Protein AF-0000000082544654 (afdb_homodimer)

Solvent-accessible surface area (backbone atoms only — not comparable to full-atom values): 40845 Å² total; per-residue (Å²): 136,79,83,76,82,80,82,73,86,71,81,75,81,75,79,82,77,83,73,77,80,83,74,84,73,76,85,69,80,77,68,76,70,69,69,74,78,71,62,74,73,74,81,46,52,63,54,35,36,52,27,33,75,71,66,36,52,69,61,25,49,51,46,38,72,76,64,39,66,73,50,71,67,36,50,53,42,45,42,51,50,35,29,73,53,40,37,50,73,55,59,62,52,52,52,59,57,42,64,71,40,95,55,56,76,36,63,69,59,50,50,43,49,35,50,25,24,37,55,40,64,36,53,72,60,23,49,50,52,61,71,65,46,90,73,77,52,70,66,50,54,44,50,51,26,40,40,25,16,76,66,38,33,6,65,60,18,52,50,49,51,48,52,43,44,73,73,66,50,75,81,49,78,53,45,49,44,31,47,23,42,6,23,24,36,48,38,29,62,67,30,51,51,47,36,52,50,53,58,53,36,32,41,78,72,66,67,38,75,83,47,73,63,50,54,51,32,51,44,44,26,29,28,67,50,68,33,52,70,55,32,53,53,50,59,74,65,45,97,59,81,86,48,52,63,57,26,48,48,50,19,49,36,21,37,59,53,28,35,61,68,56,20,52,52,24,43,52,55,21,26,72,74,36,63,83,69,56,70,87,85,70,73,79,70,50,74,53,64,51,86,65,86,72,87,60,79,58,92,66,94,61,80,72,81,75,73,70,70,74,74,75,67,74,81,76,70,84,67,82,78,74,80,75,82,79,76,80,72,78,82,75,62,88,67,64,82,76,74,83,78,80,74,86,119,139,88,85,87,78,85,75,82,88,79,84,67,88,76,74,83,71,83,75,78,78,82,73,84,73,74,84,66,77,75,68,73,70,68,68,74,78,73,61,74,72,75,82,44,51,65,55,34,36,51,27,32,76,71,66,37,52,68,61,27,50,51,45,37,72,74,63,40,64,73,50,72,69,36,49,52,42,44,41,52,51,35,29,72,54,40,36,52,73,56,58,62,52,52,53,58,58,42,63,72,38,96,55,56,78,36,63,70,59,50,50,41,50,33,50,24,24,39,55,38,66,36,54,70,60,24,48,51,52,61,72,65,45,89,74,76,52,71,66,51,53,45,50,52,26,38,41,25,15,77,65,38,33,6,64,58,18,52,51,48,50,50,52,42,45,74,73,66,49,76,83,47,80,53,44,50,43,31,47,24,43,7,23,26,36,48,37,29,63,66,29,49,52,47,36,51,50,52,56,54,38,31,41,78,72,65,67,39,75,81,47,74,63,47,54,51,31,51,44,45,26,30,31,67,49,67,34,54,70,55,32,53,54,48,60,73,64,45,97,58,82,86,48,52,64,57,25,48,49,50,19,49,36,21,38,57,53,28,37,60,69,56,21,50,52,24,44,52,56,22,26,73,74,37,64,83,69,58,70,88,85,68,72,77,72,49,73,52,62,51,88,63,87,74,86,60,80,60,92,67,95,64,81,72,82,76,73,69,73,74,75,77,66,74,82,78,69,84,66,81,78,77,79,74,82,79,76,80,70,78,81,75,63,86,69,64,76,79,74,80,82,75,73,90,119

Foldseek 3Di:
DDPDDPPDDCPDDPPDPPPPDDPPPDPPDPPVPVPPPPPPPQDELVNLLVCLVVLNLVVSLVSVVVPYQHDPNSLVSSLVSLLVVLDPVSLVRSVVSVCPDPCLQPPVSLLSNLSSCLSNLVLVVSVVSLVPHPDDDPVSLLSNLQSCLSSLNLVVSVVSVVVCVVVPHADDLSSLLSNLSSLLSPLDPVSLVVNVVSVVCCCVPRNHDDDPSSLVSNLSSCLSSPVLVVSVVSQVPDPDDDALVSLVSSLVSCLVQAVPVSNVVSQVVSCVRPVVPDDPDDDDRDHGDDPDDCPQPDDDPDRPPPPPDPDPPDDPPVDDPDPDPDDPPPPPPPPPPDDPDDDPD/DDDDDDDDDDPCPDPPPPPPDPPPPDPPDPPPPVPPPPPPPQDELVNLLVCLVVLNLVVSLVSVVVPYQHDPNSLVSSLVSLLVVLDPVSLVRSVVSVCPDPCLQPPVSLLSNLSSCLSNLVLVVSVVSLVPHPDDDPVSLLSNLQSCLSSLNLVVSVVSVVVCVVVPHADDLSSLLSNLSSLLSPLDPVSLVVNVVSVVCCCVPVNHDDDPSSLVSNLSSCLSSPVLVVSVVSQVVDPDDDALVSLVSSLVSCLVQQVPVSNVVSQVVSCVRPVVPDDPDDDDRDHGDDPDDCPQPDDDPDRPPPPPPPDPPDDPPPPPPPPDPDDPPPPPPPVDPDDPPDDDD

Sequence (690 aa):
MEPTKPRSPNQWYNQNKGYPHPQNVNRGQAVEVQAPVDSPPPPSVNDVLMLCNSGKVKEALELMEKGVKADWNCFYKLLERVKASKSYEDAKKVPDFFLQSTFRGDLSLNHMVIEMYSSCEAMTDARRVFDHMPNRSMDTWLLMLNANADNGLGGDGLQLFEQMRELGLKPTEDTFLAVFSACASVESVDALEEAFLHFESMKSEYGIEPEFKHYMGLLGVLGKCRHLNEAEDFIEKLPFECTVEVWDALRNYARIHGNVDLEDHAEELMVSLDPSKAVADKIPTPPPRKYTAISMLDGKNRISEFRNPTLYKDDEKLKAAGMKEGGYVPDTRYVLHDINQEAKEMEPTKPRSPNQWYNQNKGYPHPQNVNRGQAVEVQAPVDSPPPPSVNDVLMLCNSGKVKEALELMEKGVKADWNCFYKLLERVKASKSYEDAKKVPDFFLQSTFRGDLSLNHMVIEMYSSCEAMTDARRVFDHMPNRSMDTWLLMLNANADNGLGGDGLQLFEQMRELGLKPTEDTFLAVFSACASVESVDALEEAFLHFESMKSEYGIEPEFKHYMGLLGVLGKCRHLNEAEDFIEKLPFECTVEVWDALRNYARIHGNVDLEDHAEELMVSLDPSKAVADKIPTPPPRKYTAISMLDGKNRISEFRNPTLYKDDEKLKAAGMKEGGYVPDTRYVLHDINQEAKE

Nearest PDB structures (foldseek):
  5iww-assembly1_D  TM=6.978E-01  e=1.418E-09  unidentified
  5i9f-assembly1_A  TM=6.710E-01  e=9.206E-07  unidentified
  6een-assembly1_A  TM=6.674E-01  e=3.882E-06  Zea mays
  6een-assembly1_D  TM=6.659E-01  e=6.184E-06  Zea mays
  4m57-assembly1_A  TM=6.722E-01  e=3.362E-05  Zea mays

Radius of gyration: 34.29 Å; Cα contacts (8 Å, |Δi|>4): 728; chains: 2; bounding box: 88×123×128 Å

Organism: Quercus lobata (NCBI:txid97700)

Structure (mmCIF, N/CA/C/O backbone):
data_AF-0000000082544654-model_v1
#
loop_
_entity.id
_entity.type
_entity.pdbx_description
1 polymer 'Pentatricopeptide repeat-containing protein'
#
loop_
_atom_site.group_PDB
_atom_site.id
_atom_site.type_symbol
_atom_site.label_atom_id
_atom_site.label_alt_id
_atom_site.label_comp_id
_atom_site.label_asym_id
_atom_site.label_entity_id
_atom_site.label_seq_id
_atom_site.pdbx_PDB_ins_code
_atom_site.Cartn_x
_atom_site.Cartn_y
_atom_site.Cartn_z
_atom_site.occupancy
_atom_site.B_iso_or_equiv
_atom_site.auth_seq_id
_atom_site.auth_comp_id
_atom_site.auth_asym_id
_atom_site.auth_atom_id
_atom_sit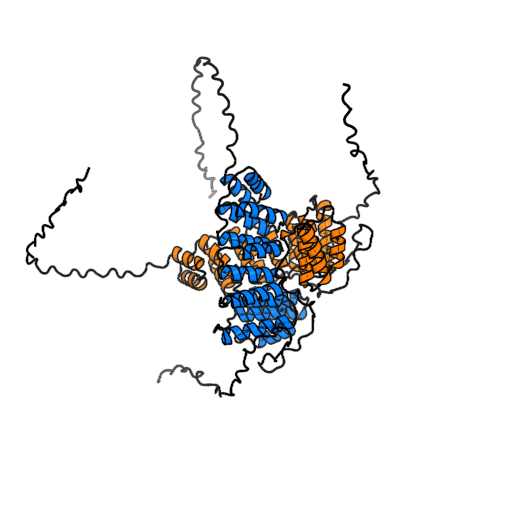e.pdbx_PDB_model_num
ATOM 1 N N . MET A 1 1 ? 58.75 6.832 47.188 1 23.14 1 MET A N 1
ATOM 2 C CA . MET A 1 1 ? 58.281 6.16 46 1 23.14 1 MET A CA 1
ATOM 3 C C . MET A 1 1 ? 57.375 7.082 45.188 1 23.14 1 MET A C 1
ATOM 5 O O . MET A 1 1 ? 56.656 6.633 44.281 1 23.14 1 MET A O 1
ATOM 9 N N . GLU A 1 2 ? 57.312 8.281 45.531 1 24.39 2 GLU A N 1
ATOM 10 C CA . GLU A 1 2 ? 56.344 9.359 45.281 1 24.39 2 GLU A CA 1
ATOM 11 C C . GLU A 1 2 ? 56.344 9.781 43.812 1 24.39 2 GLU A C 1
ATOM 13 O O . GLU A 1 2 ? 57.406 10.047 43.25 1 24.39 2 GLU A O 1
ATOM 18 N N . PRO A 1 3 ? 55.25 9.453 42.969 1 25.88 3 PRO A N 1
ATOM 19 C CA . PRO A 1 3 ? 54.969 9.234 41.562 1 25.88 3 PRO A CA 1
ATOM 20 C C . PRO A 1 3 ? 55 10.531 40.75 1 25.88 3 PRO A C 1
ATOM 22 O O . PRO A 1 3 ? 54.125 11.383 40.906 1 25.88 3 PRO A O 1
ATOM 25 N N . THR A 1 4 ? 56.125 11.203 40.719 1 24.45 4 THR A N 1
ATOM 26 C CA . THR A 1 4 ? 56.25 12.57 40.25 1 24.45 4 THR A CA 1
ATOM 27 C C . THR A 1 4 ? 55.812 12.688 38.781 1 24.45 4 THR A C 1
ATOM 29 O O . THR A 1 4 ? 55.906 11.719 38.031 1 24.45 4 THR A O 1
ATOM 32 N N . LYS A 1 5 ? 55.188 13.844 38.406 1 25.95 5 LYS A N 1
ATOM 33 C CA . LYS A 1 5 ? 54.219 14.492 37.5 1 25.95 5 LYS A CA 1
ATOM 34 C C . LYS A 1 5 ? 54.844 14.734 36.125 1 25.95 5 LYS A C 1
ATOM 36 O O . LYS A 1 5 ? 55.844 15.453 36.031 1 25.95 5 LYS A O 1
ATOM 41 N N . PRO A 1 6 ? 54.812 13.766 35.188 1 21.66 6 PRO A N 1
ATOM 42 C CA . PRO A 1 6 ? 55.594 13.75 33.969 1 21.66 6 PRO A CA 1
ATOM 43 C C . PRO A 1 6 ? 55.188 14.875 33 1 21.66 6 PRO A C 1
ATOM 45 O O . PRO A 1 6 ? 54 15.062 32.719 1 21.66 6 PRO A O 1
ATOM 48 N N . ARG A 1 7 ? 55.875 15.969 32.906 1 22.09 7 ARG A N 1
ATOM 49 C CA . ARG A 1 7 ? 55.719 17.312 32.344 1 22.09 7 ARG A CA 1
ATOM 50 C C . ARG A 1 7 ? 55.719 17.25 30.828 1 22.09 7 ARG A C 1
ATOM 52 O O . ARG A 1 7 ? 56.719 16.906 30.188 1 22.09 7 ARG A O 1
ATOM 59 N N . SER A 1 8 ? 54.562 16.781 30.297 1 18.83 8 SER A N 1
ATOM 60 C CA . SER A 1 8 ? 54.5 16.469 28.859 1 18.83 8 SER A CA 1
ATOM 61 C C . SER A 1 8 ? 54.844 17.688 28.016 1 18.83 8 SER A C 1
ATOM 63 O O . SER A 1 8 ? 54.906 18.812 28.531 1 18.83 8 SER A O 1
ATOM 65 N N . PRO A 1 9 ? 54.344 17.703 26.594 1 19.66 9 PRO A N 1
ATOM 66 C CA . PRO A 1 9 ? 54.844 17.984 25.25 1 19.66 9 PRO A CA 1
ATOM 67 C C . PRO A 1 9 ? 54.562 19.422 24.812 1 19.66 9 PRO A C 1
ATOM 69 O O . PRO A 1 9 ? 53.406 19.797 24.594 1 19.66 9 PRO A O 1
ATOM 72 N N . ASN A 1 10 ? 54.969 20.469 25.453 1 17.48 10 ASN A N 1
ATOM 73 C CA . ASN A 1 10 ? 54.531 21.859 25.344 1 17.48 10 ASN A CA 1
ATOM 74 C C . ASN A 1 10 ? 54.938 22.453 23.984 1 17.48 10 ASN A C 1
ATOM 76 O O . ASN A 1 10 ? 55.875 23.203 23.891 1 17.48 10 ASN A O 1
ATOM 80 N N . GLN A 1 11 ? 55.094 21.703 22.906 1 19.53 11 GLN A N 1
ATOM 81 C CA . GLN A 1 11 ? 55.906 22.359 21.891 1 19.53 11 GLN A CA 1
ATOM 82 C C . GLN A 1 11 ? 55.156 23.547 21.281 1 19.53 11 GLN A C 1
ATOM 84 O O . GLN A 1 11 ? 54.188 23.375 20.547 1 19.53 11 GLN A O 1
ATOM 89 N N . TRP A 1 12 ? 54.906 24.625 22.047 1 17.56 12 TRP A N 1
ATOM 90 C CA . TRP A 1 12 ? 54.125 25.797 21.656 1 17.56 12 TRP A CA 1
ATOM 91 C C . TRP A 1 12 ? 54.656 26.422 20.391 1 17.56 12 TRP A C 1
ATOM 93 O O . TRP A 1 12 ? 55.844 26.25 20.062 1 17.56 12 TRP A O 1
ATOM 103 N N . TYR A 1 13 ? 53.812 27.141 19.609 1 18.53 13 TYR A N 1
ATOM 104 C CA . TYR A 1 13 ? 53.469 27.688 18.297 1 18.53 13 TYR A CA 1
ATOM 105 C C . TYR A 1 13 ? 54.25 28.969 18.016 1 18.53 13 TYR A C 1
ATOM 107 O O . TYR A 1 13 ? 53.906 30.047 18.531 1 18.53 13 TYR A O 1
ATOM 115 N N . ASN A 1 14 ? 55.438 29.016 18.172 1 17.31 14 ASN A N 1
ATOM 116 C CA . ASN A 1 14 ? 56.031 30.359 18.188 1 17.31 14 ASN A CA 1
ATOM 117 C C . ASN A 1 14 ? 56 31 16.797 1 17.31 14 ASN A C 1
ATOM 119 O O . ASN A 1 14 ? 56.969 30.828 16.016 1 17.31 14 ASN A O 1
ATOM 123 N N . GLN A 1 15 ? 55 30.781 15.961 1 18.33 15 GLN A N 1
ATOM 124 C CA . GLN A 1 15 ? 55.281 31.266 14.617 1 18.33 15 GLN A CA 1
ATOM 125 C C . GLN A 1 15 ? 55.5 32.781 14.609 1 18.33 15 GLN A C 1
ATOM 127 O O . GLN A 1 15 ? 54.812 33.5 15.305 1 18.33 15 GLN A O 1
ATOM 132 N N . ASN A 1 16 ? 56.656 33.25 14.078 1 17.08 16 ASN A N 1
ATOM 133 C CA . ASN A 1 16 ? 57.375 34.531 13.961 1 17.08 16 ASN A CA 1
ATOM 134 C C . ASN A 1 16 ? 56.594 35.531 13.125 1 17.08 16 ASN A C 1
ATOM 136 O O . ASN A 1 16 ? 56.125 35.219 12.031 1 17.08 16 ASN A O 1
ATOM 140 N N . LYS A 1 17 ? 56.031 36.656 13.648 1 19.52 17 LYS A N 1
ATOM 141 C CA . LYS A 1 17 ? 55.281 37.875 13.297 1 19.52 17 LYS A CA 1
ATOM 142 C C . LYS A 1 17 ? 56.062 38.75 12.344 1 19.52 17 LYS A C 1
ATOM 144 O O . LYS A 1 17 ? 56.156 39.969 12.57 1 19.52 17 LYS A O 1
ATOM 149 N N . GLY A 1 18 ? 56.844 38.312 11.336 1 18.84 18 GLY A N 1
ATOM 150 C CA . GLY A 1 18 ? 57.625 39.375 10.734 1 18.84 18 GLY A CA 1
ATOM 151 C C . GLY A 1 18 ? 56.781 40.438 10.086 1 18.84 18 GLY A C 1
ATOM 152 O O . GLY A 1 18 ? 55.875 40.156 9.328 1 18.84 18 GLY A O 1
ATOM 153 N N . TYR A 1 19 ? 56.625 41.625 10.68 1 18.88 19 TYR A N 1
ATOM 154 C CA . TYR A 1 19 ? 55.906 42.875 10.43 1 18.88 19 TYR A CA 1
ATOM 155 C C . TYR A 1 19 ? 56.375 43.531 9.148 1 18.88 19 TYR A C 1
ATOM 157 O O . TYR A 1 19 ? 57.5 44.094 9.109 1 18.88 19 TYR A O 1
ATOM 165 N N . PRO A 1 20 ? 56.438 42.906 7.988 1 21.77 20 PRO A N 1
ATOM 166 C CA . PRO A 1 20 ? 57.062 43.75 6.977 1 21.77 20 PRO A CA 1
ATOM 167 C C . PRO A 1 20 ? 56.406 45.094 6.824 1 21.77 20 PRO A C 1
ATOM 169 O O . PRO A 1 20 ? 55.219 45.25 7.137 1 21.77 20 PRO A O 1
ATOM 172 N N . HIS A 1 21 ? 57.156 46.156 6.723 1 21 21 HIS A N 1
ATOM 173 C CA . HIS A 1 21 ? 56.969 47.594 6.629 1 21 21 HIS A CA 1
ATOM 174 C C . HIS A 1 21 ? 56.125 47.969 5.422 1 21 21 HIS A C 1
ATOM 176 O O . HIS A 1 21 ? 56.156 47.281 4.391 1 21 21 HIS A O 1
ATOM 182 N N . PRO A 1 22 ? 55.125 48.938 5.605 1 22.22 22 PRO A N 1
ATOM 183 C CA . PRO A 1 22 ? 54 49.438 4.848 1 22.22 22 PRO A CA 1
ATOM 184 C C . PRO A 1 22 ? 54.406 50.219 3.592 1 22.22 22 PRO A C 1
ATOM 186 O O . PRO A 1 22 ? 55.031 51.281 3.688 1 22.22 22 PRO A O 1
ATOM 189 N N . GLN A 1 23 ? 55.312 49.719 2.691 1 20.77 23 GLN A N 1
ATOM 190 C CA . GLN A 1 23 ? 55.688 50.656 1.652 1 20.77 23 GLN A CA 1
ATOM 191 C C . GLN A 1 23 ? 54.438 51.312 1.02 1 20.77 23 GLN A C 1
ATOM 193 O O . GLN A 1 23 ? 53.375 50.719 0.983 1 20.77 23 GLN A O 1
ATOM 198 N N . ASN A 1 24 ? 54.531 52.656 0.71 1 22.2 24 ASN A N 1
ATOM 199 C CA . ASN A 1 24 ? 53.656 53.75 0.238 1 22.2 24 ASN A CA 1
ATOM 200 C C . ASN A 1 24 ? 53.031 53.406 -1.108 1 22.2 24 ASN A C 1
ATOM 202 O O . ASN A 1 24 ? 53.656 53.594 -2.156 1 22.2 24 ASN A O 1
ATOM 206 N N . VAL A 1 25 ? 52.719 52.219 -1.414 1 22.92 25 VAL A N 1
ATOM 207 C CA . VAL A 1 25 ? 52.344 52 -2.807 1 22.92 25 VAL A CA 1
ATOM 208 C C . VAL A 1 25 ? 51.219 52.969 -3.17 1 22.92 25 VAL A C 1
ATOM 210 O O . VAL A 1 25 ? 50.312 53.188 -2.363 1 22.92 25 VAL A O 1
ATOM 213 N N . ASN A 1 26 ? 51.406 53.812 -4.199 1 24.53 26 ASN A N 1
ATOM 214 C CA . ASN A 1 26 ? 50.656 54.844 -4.926 1 24.53 26 ASN A CA 1
ATOM 215 C C . ASN A 1 26 ? 49.219 54.406 -5.152 1 24.53 26 ASN A C 1
ATOM 217 O O . ASN A 1 26 ? 48.906 53.219 -5.215 1 24.53 26 ASN A O 1
ATOM 221 N N . ARG A 1 27 ? 48.219 55.312 -4.938 1 24.17 27 ARG A N 1
ATOM 222 C CA . ARG A 1 27 ? 46.781 55.375 -4.973 1 24.17 27 ARG A CA 1
ATOM 223 C C . ARG A 1 27 ? 46.25 54.844 -6.297 1 24.17 27 ARG A C 1
ATOM 225 O O . ARG A 1 27 ? 46.25 55.531 -7.305 1 24.17 27 ARG A O 1
ATOM 232 N N . GLY A 1 28 ? 46.719 53.781 -6.855 1 25 28 GLY A N 1
ATOM 233 C CA . GLY A 1 28 ? 46.156 53.438 -8.156 1 25 28 GLY A CA 1
ATOM 234 C C . GLY A 1 28 ? 44.656 53.625 -8.242 1 25 28 GLY A C 1
ATOM 235 O O . GLY A 1 28 ? 43.969 53.688 -7.219 1 25 28 GLY A O 1
ATOM 236 N N . GLN A 1 29 ? 44.125 54.188 -9.453 1 29.7 29 GLN A N 1
ATOM 237 C CA . GLN A 1 29 ? 42.781 54.469 -9.914 1 29.7 29 GLN A CA 1
ATOM 238 C C . GLN A 1 29 ? 41.844 53.312 -9.547 1 29.7 29 GLN A C 1
ATOM 240 O O . GLN A 1 29 ? 42.188 52.156 -9.641 1 29.7 29 GLN A O 1
ATOM 245 N N . ALA A 1 30 ? 40.938 53.594 -8.633 1 28.02 30 ALA A N 1
ATOM 246 C CA . ALA A 1 30 ? 39.812 52.75 -8.227 1 28.02 30 ALA A CA 1
ATOM 247 C C . ALA A 1 30 ? 39.188 52.062 -9.43 1 28.02 30 ALA A C 1
ATOM 249 O O . ALA A 1 30 ? 38.531 52.719 -10.266 1 28.02 30 ALA A O 1
ATOM 250 N N . VAL A 1 31 ? 39.906 51.312 -10.195 1 31.5 31 VAL A N 1
ATOM 25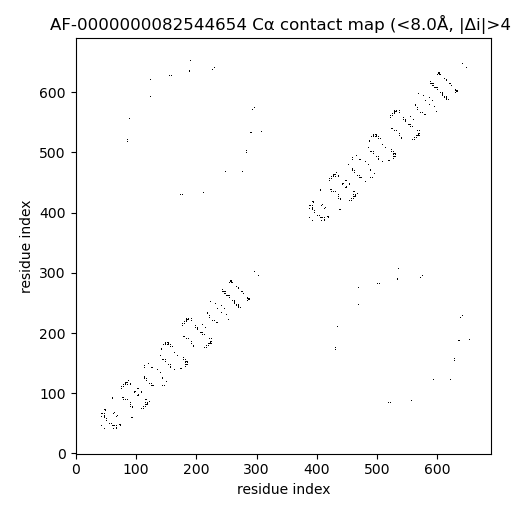1 C CA . VAL A 1 31 ? 39.094 50.625 -11.172 1 31.5 31 VAL A CA 1
ATOM 252 C C . VAL A 1 31 ? 37.812 50.125 -10.5 1 31.5 31 VAL A C 1
ATOM 254 O O . VAL A 1 31 ? 37.844 49.469 -9.461 1 31.5 31 VAL A O 1
ATOM 257 N N . GLU A 1 32 ? 36.75 50.875 -10.578 1 30.72 32 GLU A N 1
ATOM 258 C CA . GLU A 1 32 ? 35.406 50.375 -10.219 1 30.72 32 GLU A CA 1
ATOM 259 C C . GLU A 1 32 ? 35.281 48.875 -10.555 1 30.72 32 GLU A C 1
ATOM 261 O O . GLU A 1 32 ? 35.281 48.5 -11.727 1 30.72 32 GLU A O 1
ATOM 266 N N . VAL A 1 33 ? 35.938 48.062 -9.82 1 33.72 33 VAL A N 1
ATOM 267 C CA . VAL A 1 33 ? 35.562 46.656 -9.945 1 33.72 33 VAL A CA 1
ATOM 268 C C . VAL A 1 33 ? 34.031 46.531 -10.031 1 33.72 33 VAL A C 1
ATOM 270 O O . VAL A 1 33 ? 33.312 46.875 -9.102 1 33.72 33 VAL A O 1
ATOM 273 N N . GLN A 1 34 ? 33.438 46.812 -11.211 1 35.16 34 GLN A N 1
ATOM 274 C CA . GLN A 1 34 ? 32.031 46.438 -11.422 1 35.16 34 GLN A CA 1
ATOM 275 C C . GLN A 1 34 ? 31.688 45.156 -10.664 1 35.16 34 GLN A C 1
ATOM 277 O O . GLN A 1 34 ? 32.406 44.156 -10.773 1 35.16 34 GLN A O 1
ATOM 282 N N . ALA A 1 35 ? 31.219 45.312 -9.539 1 37.88 35 ALA A N 1
ATOM 283 C CA . ALA A 1 35 ? 30.688 44.188 -8.781 1 37.88 35 ALA A CA 1
ATOM 284 C C . ALA A 1 35 ? 30.109 43.125 -9.711 1 37.88 35 ALA A C 1
ATOM 286 O O . ALA A 1 35 ? 29.344 43.438 -10.625 1 37.88 35 ALA A O 1
ATOM 287 N N . PRO A 1 36 ? 30.875 42.062 -10.117 1 40.62 36 PRO A N 1
ATOM 288 C CA . PRO A 1 36 ? 30.188 41.031 -10.898 1 40.62 36 PRO A CA 1
ATOM 289 C C . PRO A 1 36 ? 28.734 40.844 -10.477 1 40.62 36 PRO A C 1
ATOM 291 O O . PRO A 1 36 ? 28.438 40.75 -9.281 1 40.62 36 PRO A O 1
ATOM 294 N N . VAL A 1 37 ? 27.766 41.594 -10.812 1 44.72 37 VAL A N 1
ATOM 295 C CA . VAL A 1 37 ? 26.359 41.25 -10.578 1 44.72 37 VAL A CA 1
ATOM 296 C C . VAL A 1 37 ? 26.172 39.75 -10.578 1 44.72 37 VAL A C 1
ATOM 298 O O . VAL A 1 37 ? 26.234 39.094 -11.625 1 44.72 37 VAL A O 1
ATOM 301 N N . ASP A 1 38 ? 26.828 38.969 -9.797 1 45.41 38 ASP A N 1
ATOM 302 C CA . ASP A 1 38 ? 26.734 37.531 -9.68 1 45.41 38 ASP A CA 1
ATOM 303 C C . ASP A 1 38 ? 25.281 37.062 -9.688 1 45.41 38 ASP A C 1
ATOM 305 O O . ASP A 1 38 ? 24.625 37.062 -8.641 1 45.41 38 ASP A O 1
ATOM 309 N N . SER A 1 39 ? 24.453 37.438 -10.492 1 53.88 39 SER A N 1
ATOM 310 C CA . SER A 1 39 ? 23.125 36.812 -10.57 1 53.88 39 SER A CA 1
ATOM 311 C C . SER A 1 39 ? 23.219 35.281 -10.391 1 53.88 39 SER A C 1
ATOM 313 O O . SER A 1 39 ? 24.141 34.656 -10.922 1 53.88 39 SER A O 1
ATOM 315 N N . PRO A 1 40 ? 22.703 34.906 -9.258 1 65.56 40 PRO A N 1
ATOM 316 C CA . PRO A 1 40 ? 22.75 33.438 -9.117 1 65.56 40 PRO A CA 1
ATOM 317 C C . PRO A 1 40 ? 22.5 32.719 -10.438 1 65.56 40 PRO A C 1
ATOM 319 O O . PRO A 1 40 ? 21.781 33.219 -11.297 1 65.56 40 PRO A O 1
ATOM 322 N N . PRO A 1 41 ? 23.5 31.953 -10.805 1 75.06 41 PRO A N 1
ATOM 323 C CA . PRO A 1 41 ? 23.25 31.172 -12.023 1 75.06 41 PRO A CA 1
ATOM 324 C C . PRO A 1 41 ? 21.812 30.688 -12.133 1 75.06 41 PRO A C 1
ATOM 326 O O . PRO A 1 41 ? 21.141 30.516 -11.109 1 75.06 41 PRO A O 1
ATOM 329 N N . PRO A 1 42 ? 21.328 30.766 -13.352 1 81.44 42 PRO A N 1
ATOM 330 C CA . PRO A 1 42 ? 19.969 30.266 -13.547 1 81.44 42 PRO A CA 1
ATOM 331 C C . PRO A 1 42 ? 19.766 28.875 -12.945 1 81.44 42 PRO A C 1
ATOM 333 O O . PRO A 1 42 ? 20.734 28.094 -12.836 1 81.44 42 PRO A O 1
ATOM 336 N N . PRO A 1 43 ? 18.625 28.641 -12.461 1 83.31 43 PRO A N 1
ATOM 337 C CA . PRO A 1 43 ? 18.328 27.328 -11.883 1 83.31 43 PRO A CA 1
ATOM 338 C C . PRO A 1 43 ? 18.656 26.188 -12.828 1 83.31 43 PRO A C 1
ATOM 340 O O . PRO A 1 43 ? 18.5 26.328 -14.047 1 83.31 43 PRO A O 1
ATOM 343 N N . SER A 1 44 ? 19.312 25.234 -12.32 1 89.25 44 SER A N 1
ATOM 344 C CA . SER A 1 44 ? 19.75 24.062 -13.094 1 89.25 44 SER A CA 1
ATOM 345 C C . SER A 1 44 ? 19.016 22.797 -12.648 1 89.25 44 SER A C 1
ATOM 347 O O . SER A 1 44 ? 18.266 22.828 -11.672 1 89.25 44 SER A O 1
ATOM 349 N N . VAL A 1 45 ? 19.234 21.734 -13.414 1 90.75 45 VAL A N 1
ATOM 350 C CA . VAL A 1 45 ? 18.672 20.422 -13.102 1 90.75 45 VAL A CA 1
ATOM 351 C C . VAL A 1 45 ? 19.188 19.953 -11.742 1 90.75 45 VAL A C 1
ATOM 353 O O . VAL A 1 45 ? 18.453 19.297 -10.992 1 90.75 45 VAL A O 1
ATOM 356 N N . ASN A 1 46 ? 20.328 20.438 -11.445 1 90.5 46 ASN A N 1
ATOM 357 C CA . ASN A 1 46 ? 20.906 20.062 -10.156 1 90.5 46 ASN A CA 1
ATOM 358 C C . ASN A 1 46 ? 20.156 20.703 -9 1 90.5 46 ASN A C 1
ATOM 360 O O . ASN A 1 46 ? 20.031 20.125 -7.922 1 90.5 46 ASN A O 1
ATOM 364 N N . ASP A 1 47 ? 19.703 21.844 -9.242 1 92.25 47 ASP A N 1
ATOM 365 C CA . ASP A 1 47 ? 18.906 22.516 -8.211 1 92.25 47 ASP A CA 1
ATOM 366 C C . ASP A 1 47 ? 17.594 21.781 -7.957 1 92.25 47 ASP A C 1
ATOM 368 O O . ASP A 1 47 ? 17.172 21.625 -6.809 1 92.25 47 ASP A O 1
ATOM 372 N N . VAL A 1 48 ? 17.031 21.25 -9 1 91.56 48 VAL A N 1
ATOM 373 C CA . VAL A 1 48 ? 15.797 20.469 -8.875 1 91.56 48 VAL A CA 1
ATOM 374 C C . VAL A 1 48 ? 16.062 19.203 -8.078 1 91.56 48 VAL A C 1
ATOM 376 O O . VAL A 1 48 ? 15.312 18.875 -7.148 1 91.56 48 VAL A O 1
ATOM 379 N N . LEU A 1 49 ? 17.078 18.609 -8.414 1 90.38 49 LEU A N 1
ATOM 380 C CA . LEU A 1 49 ? 17.422 17.359 -7.738 1 90.38 49 LEU A CA 1
ATOM 381 C C . LEU A 1 49 ? 17.672 17.594 -6.254 1 90.38 49 LEU A C 1
ATOM 383 O O . LEU A 1 49 ? 17.25 16.812 -5.406 1 90.38 49 LEU A O 1
ATOM 387 N N . MET A 1 50 ? 18.344 18.656 -5.953 1 88.88 50 MET A N 1
ATOM 388 C CA . MET A 1 50 ? 18.641 18.984 -4.559 1 88.88 50 MET A CA 1
ATOM 389 C C . MET A 1 50 ? 17.359 19.266 -3.781 1 88.88 50 MET A C 1
ATOM 391 O O . MET A 1 50 ? 17.219 18.828 -2.635 1 88.88 50 MET A O 1
ATOM 395 N N . LEU A 1 51 ? 16.531 19.938 -4.387 1 89.31 51 LEU A N 1
ATOM 396 C CA . LEU A 1 51 ? 15.242 20.234 -3.762 1 89.31 51 LEU A CA 1
ATOM 397 C C . LEU A 1 51 ? 14.445 18.953 -3.523 1 89.31 51 LEU A C 1
ATOM 399 O O . LEU A 1 51 ? 13.867 18.766 -2.451 1 89.31 51 LEU A O 1
ATOM 403 N N . CYS A 1 52 ? 14.453 18.047 -4.449 1 84.88 52 CYS A N 1
ATOM 404 C CA . CYS A 1 52 ? 13.766 16.766 -4.309 1 84.88 52 CYS A CA 1
ATOM 405 C C . CYS A 1 52 ? 14.352 15.953 -3.164 1 84.88 52 CYS A C 1
ATOM 407 O O . CYS A 1 52 ? 13.609 15.398 -2.35 1 84.88 52 CYS A O 1
ATOM 409 N N . ASN A 1 53 ? 15.625 15.992 -3.098 1 80.06 53 ASN A N 1
ATOM 410 C CA . ASN A 1 53 ? 16.312 15.234 -2.062 1 80.06 53 ASN A CA 1
ATOM 411 C C . ASN A 1 53 ? 16.016 15.773 -0.669 1 80.06 53 ASN A C 1
ATOM 413 O O . ASN A 1 53 ? 16 15.023 0.307 1 80.06 53 ASN A O 1
ATOM 417 N N . SER A 1 54 ? 15.727 17.031 -0.64 1 82 54 SER A N 1
ATOM 418 C CA . SER A 1 54 ? 15.43 17.672 0.642 1 82 54 SER A CA 1
ATOM 419 C C . SER A 1 54 ? 13.938 17.609 0.958 1 82 54 SER A C 1
ATOM 421 O O . SER A 1 54 ? 13.492 18.156 1.974 1 82 54 SER A O 1
ATOM 423 N N . GLY A 1 55 ? 13.188 17.047 0.031 1 78.56 55 GLY A N 1
ATOM 424 C CA . GLY A 1 55 ? 11.758 16.906 0.257 1 78.56 55 GLY A CA 1
ATOM 425 C C . GLY A 1 55 ? 10.961 18.141 -0.125 1 78.56 55 GLY A C 1
ATOM 426 O O . GLY A 1 55 ? 9.773 18.234 0.188 1 78.56 55 GLY A O 1
ATOM 427 N N . LYS A 1 56 ? 11.633 19.078 -0.758 1 87.06 56 LYS A N 1
ATOM 428 C CA . LYS A 1 56 ? 10.969 20.328 -1.163 1 87.06 56 LYS A CA 1
ATOM 429 C C . LYS A 1 56 ? 10.375 20.188 -2.562 1 87.06 56 LYS A C 1
ATOM 431 O O . LYS A 1 56 ? 10.812 20.859 -3.496 1 87.06 56 LYS A O 1
ATOM 436 N N . VAL A 1 57 ? 9.328 19.406 -2.639 1 88.19 57 VAL A N 1
ATOM 437 C CA . VAL A 1 57 ? 8.695 19.031 -3.902 1 88.19 57 VAL A CA 1
ATOM 438 C C . VAL A 1 57 ? 8.078 20.266 -4.559 1 88.19 57 VAL A C 1
ATOM 440 O O . VAL A 1 57 ? 8.242 20.484 -5.758 1 88.19 57 VAL A O 1
ATOM 443 N N . LYS A 1 58 ? 7.441 21.109 -3.801 1 86.94 58 LYS A N 1
ATOM 444 C CA . LYS A 1 58 ? 6.77 22.281 -4.352 1 86.94 58 LYS A CA 1
ATOM 445 C C . LYS A 1 58 ? 7.77 23.234 -4.992 1 86.94 58 LYS A C 1
ATOM 447 O O . LYS A 1 58 ? 7.535 23.75 -6.094 1 86.94 58 LYS A O 1
ATOM 452 N N . GLU A 1 59 ? 8.836 23.438 -4.34 1 91.38 59 GLU A N 1
ATOM 453 C CA . GLU A 1 59 ? 9.875 24.312 -4.871 1 91.38 59 GLU A CA 1
ATOM 454 C C . GLU A 1 59 ? 10.5 23.719 -6.137 1 91.38 59 GLU A C 1
ATOM 456 O O . GLU A 1 59 ? 10.812 24.453 -7.078 1 91.38 59 GLU A O 1
ATOM 461 N N . ALA A 1 60 ? 10.656 22.438 -6.047 1 93.5 60 ALA A N 1
ATOM 462 C CA . ALA A 1 60 ? 11.195 21.75 -7.227 1 93.5 60 ALA A CA 1
ATOM 463 C C . ALA A 1 60 ? 10.273 21.938 -8.43 1 93.5 60 ALA A C 1
ATOM 465 O O . ALA A 1 60 ? 10.727 22.25 -9.531 1 93.5 60 ALA A O 1
ATOM 466 N N . LEU A 1 61 ? 9.039 21.812 -8.211 1 90.75 61 LEU A N 1
ATOM 467 C CA . LEU A 1 61 ? 8.055 21.953 -9.281 1 90.75 61 LEU A CA 1
ATOM 468 C C . LEU A 1 61 ? 8.016 23.391 -9.789 1 90.75 61 LEU A C 1
ATOM 470 O O . LEU A 1 61 ? 7.828 23.625 -10.984 1 90.75 61 LEU A O 1
ATOM 474 N N . GLU A 1 62 ? 8.18 24.328 -8.891 1 92.19 62 GLU A N 1
ATOM 475 C CA . GLU A 1 62 ? 8.227 25.719 -9.289 1 92.19 62 GLU A CA 1
ATOM 476 C C . GLU A 1 62 ? 9.398 26 -10.234 1 92.19 62 GLU A C 1
ATOM 478 O O . GLU A 1 62 ? 9.266 26.75 -11.195 1 92.19 62 GLU A O 1
ATOM 483 N N . LEU A 1 63 ? 10.477 25.375 -9.93 1 93.81 63 LEU A N 1
ATOM 484 C CA . LEU A 1 63 ? 11.633 25.531 -10.805 1 93.81 63 LEU A CA 1
ATOM 485 C C . LEU A 1 63 ? 11.359 24.922 -12.18 1 93.81 63 LEU A C 1
ATOM 487 O O . LEU A 1 63 ? 11.773 25.484 -13.203 1 93.81 63 LEU A O 1
ATOM 491 N N . MET A 1 64 ? 10.688 23.875 -12.172 1 92.69 64 MET A N 1
ATOM 492 C CA . MET A 1 64 ? 10.359 23.234 -13.445 1 92.69 64 MET A CA 1
ATOM 493 C C . MET A 1 64 ? 9.367 24.078 -14.242 1 92.69 64 MET A C 1
ATOM 495 O O . MET A 1 64 ? 9.43 24.125 -15.469 1 92.69 64 MET A O 1
ATOM 499 N N . GLU A 1 65 ? 8.5 24.75 -13.586 1 91.12 65 GLU A N 1
ATOM 500 C CA . GLU A 1 65 ? 7.551 25.656 -14.227 1 91.12 65 GLU A CA 1
ATOM 501 C C . GLU A 1 65 ? 8.266 26.844 -14.875 1 91.12 65 GLU A C 1
ATOM 503 O O . GLU A 1 65 ? 7.793 27.375 -15.875 1 91.12 65 GLU A O 1
ATOM 508 N N . LYS A 1 66 ? 9.352 27.172 -14.258 1 91.88 66 LYS A N 1
ATOM 509 C CA . LYS A 1 66 ? 10.156 28.266 -14.797 1 91.88 66 LYS A CA 1
ATOM 510 C C . LYS A 1 66 ? 11 27.812 -15.977 1 91.88 66 LYS A C 1
ATOM 512 O O . LYS A 1 66 ? 11.758 28.594 -16.547 1 91.88 66 LYS A O 1
ATOM 517 N N . GLY A 1 67 ? 10.914 26.5 -16.281 1 89.31 67 GLY A N 1
ATOM 518 C CA . GLY A 1 67 ? 11.516 26.062 -17.531 1 89.31 67 GLY A CA 1
ATOM 519 C C . GLY A 1 67 ? 12.648 25.062 -17.328 1 89.31 67 GLY A C 1
ATOM 520 O O . GLY A 1 67 ? 13.25 24.594 -18.297 1 89.31 67 GLY A O 1
ATOM 521 N N . VAL A 1 68 ? 12.984 24.781 -16.125 1 92.94 68 VAL A N 1
ATOM 522 C CA . VAL A 1 68 ? 14.055 23.828 -15.891 1 92.94 68 VAL A CA 1
ATOM 523 C C . VAL A 1 68 ? 13.586 22.422 -16.281 1 92.94 68 VAL A C 1
ATOM 525 O O . VAL A 1 68 ? 12.531 21.969 -15.828 1 92.94 68 VAL A O 1
ATOM 528 N N . LYS A 1 69 ? 14.391 21.781 -17.062 1 90.94 69 LYS A N 1
ATOM 529 C CA . LYS A 1 69 ? 14.047 20.438 -17.5 1 90.94 69 LYS A CA 1
ATOM 530 C C . LYS A 1 69 ? 14.609 19.391 -16.531 1 90.94 69 LYS A C 1
ATOM 532 O O . LYS A 1 69 ? 15.82 19.328 -16.312 1 90.94 69 LYS A O 1
ATOM 537 N N . ALA A 1 70 ? 13.727 18.578 -16.109 1 92.44 70 ALA A N 1
ATOM 538 C CA . ALA A 1 70 ? 14.117 17.531 -15.156 1 92.44 70 ALA A CA 1
ATOM 539 C C . ALA A 1 70 ? 14.727 16.328 -15.875 1 92.44 70 ALA A C 1
ATOM 541 O O . ALA A 1 70 ? 14.359 16.031 -17.016 1 92.44 70 ALA A O 1
ATOM 542 N N . ASP A 1 71 ? 15.688 15.773 -15.258 1 92 71 ASP A N 1
ATOM 543 C CA . ASP A 1 71 ? 16.234 14.531 -15.789 1 92 71 ASP A CA 1
ATOM 544 C C . ASP A 1 71 ? 15.578 13.32 -15.133 1 92 71 ASP A C 1
ATOM 546 O O . ASP A 1 71 ? 14.609 13.461 -14.383 1 92 71 ASP A O 1
ATOM 550 N N . TRP A 1 72 ? 16.047 12.148 -15.516 1 91.12 72 TRP A N 1
ATOM 551 C CA . TRP A 1 72 ? 15.469 10.898 -15.039 1 91.12 72 TRP A CA 1
ATOM 552 C C . TRP A 1 72 ? 15.508 10.828 -13.516 1 91.12 72 TRP A C 1
ATOM 554 O O . TRP A 1 72 ? 14.508 10.492 -12.883 1 91.12 72 TRP A O 1
ATOM 564 N N . ASN A 1 73 ? 16.625 11.195 -12.969 1 87.44 73 ASN A N 1
ATOM 565 C CA . ASN A 1 73 ? 16.797 11.141 -11.523 1 87.44 73 ASN A CA 1
ATOM 566 C C . ASN A 1 73 ? 15.852 12.102 -10.805 1 87.44 73 ASN A C 1
ATOM 568 O O . ASN A 1 73 ? 15.336 11.781 -9.734 1 87.44 73 ASN A O 1
ATOM 572 N N . CYS A 1 74 ? 15.664 13.211 -11.383 1 91.31 74 CYS A N 1
ATOM 573 C CA . CYS A 1 74 ? 14.742 14.188 -10.82 1 91.31 74 CYS A CA 1
ATOM 574 C C . CYS A 1 74 ? 13.32 13.641 -10.789 1 91.31 74 CYS A C 1
ATOM 576 O O . CYS A 1 74 ? 12.648 13.703 -9.758 1 91.31 74 CYS A O 1
ATOM 578 N N . PHE A 1 75 ? 12.922 13.031 -11.875 1 92.62 75 PHE A N 1
ATOM 579 C CA . PHE A 1 75 ? 11.578 12.477 -11.93 1 92.62 75 PHE A CA 1
ATOM 580 C C . PHE A 1 75 ? 11.414 11.344 -10.922 1 92.62 75 PHE A C 1
ATOM 582 O O . PHE A 1 75 ? 10.406 11.273 -10.219 1 92.62 75 PHE A O 1
ATOM 589 N N . TYR A 1 76 ? 12.406 10.547 -10.883 1 88.88 76 TYR A N 1
ATOM 590 C CA . TYR A 1 76 ? 12.367 9.422 -9.953 1 88.88 76 TYR A CA 1
ATOM 591 C C . TYR A 1 76 ? 12.188 9.906 -8.523 1 88.88 76 TYR A C 1
ATOM 593 O O . TYR A 1 76 ? 11.328 9.414 -7.797 1 88.88 76 TYR A O 1
ATOM 601 N N . LYS A 1 77 ? 12.914 10.891 -8.141 1 87.75 77 LYS A N 1
ATOM 602 C CA . LYS A 1 77 ? 12.859 11.398 -6.773 1 87.75 77 LYS A CA 1
ATOM 603 C C . LYS A 1 77 ? 11.555 12.141 -6.512 1 87.75 77 LYS A C 1
ATOM 605 O O . LYS A 1 77 ? 10.992 12.047 -5.422 1 87.75 77 LYS A O 1
ATOM 610 N N . LEU A 1 78 ? 11.141 12.875 -7.461 1 90.88 78 LEU A N 1
ATOM 611 C CA . LEU A 1 78 ? 9.875 13.594 -7.332 1 90.88 78 LEU A CA 1
ATOM 612 C C . LEU A 1 78 ? 8.719 12.625 -7.121 1 90.88 78 LEU A C 1
ATOM 614 O O . LEU A 1 78 ? 7.906 12.797 -6.207 1 90.88 78 LEU A O 1
ATOM 618 N N . LEU A 1 79 ? 8.711 11.586 -7.926 1 91.56 79 LEU A N 1
ATOM 619 C CA . LEU A 1 79 ? 7.641 10.602 -7.844 1 91.56 79 LEU A CA 1
ATOM 620 C C . LEU A 1 79 ? 7.703 9.836 -6.52 1 91.56 79 LEU A C 1
ATOM 622 O O . LEU A 1 79 ? 6.668 9.578 -5.902 1 91.56 79 LEU A O 1
ATOM 626 N N . GLU A 1 80 ? 8.844 9.562 -6.109 1 87.44 80 GLU A N 1
ATOM 627 C CA . GLU A 1 80 ? 9.047 8.883 -4.836 1 87.44 80 GLU A CA 1
ATOM 628 C C . GLU A 1 80 ? 8.539 9.727 -3.67 1 87.44 80 GLU A C 1
ATOM 630 O O . GLU A 1 80 ? 7.883 9.211 -2.762 1 87.44 80 GLU A O 1
ATOM 635 N N . ARG A 1 81 ? 8.805 10.953 -3.695 1 85.19 81 ARG A N 1
ATOM 636 C CA . ARG A 1 81 ? 8.414 11.844 -2.611 1 85.19 81 ARG A CA 1
ATOM 637 C C . ARG A 1 81 ? 6.898 12.039 -2.584 1 85.19 81 ARG A C 1
ATOM 639 O O . ARG A 1 81 ? 6.289 12.055 -1.514 1 85.19 81 ARG A O 1
ATOM 646 N N . VAL A 1 82 ? 6.395 12.211 -3.756 1 88.25 82 VAL A N 1
ATOM 647 C CA . VAL A 1 82 ? 4.949 12.414 -3.824 1 88.25 82 VAL A CA 1
ATOM 648 C C . VAL A 1 82 ? 4.23 11.141 -3.379 1 88.25 82 VAL A C 1
ATOM 650 O O . VAL A 1 82 ? 3.213 11.203 -2.686 1 88.25 82 VAL A O 1
ATOM 653 N N . LYS A 1 83 ? 4.723 10 -3.766 1 89.31 83 LYS A N 1
ATOM 654 C CA . LYS A 1 83 ? 4.168 8.719 -3.334 1 89.31 83 LYS A CA 1
ATOM 655 C C . LYS A 1 83 ? 4.176 8.602 -1.812 1 89.31 83 LYS A C 1
ATOM 657 O O . LYS A 1 83 ? 3.178 8.195 -1.211 1 89.31 83 LYS A O 1
ATOM 662 N N . ALA A 1 84 ? 5.223 9.031 -1.206 1 82.56 84 ALA A N 1
ATOM 663 C CA . ALA A 1 84 ? 5.387 8.906 0.24 1 82.56 84 ALA A CA 1
ATOM 664 C C . ALA A 1 84 ? 4.465 9.867 0.983 1 82.56 84 ALA A C 1
ATOM 666 O O . ALA A 1 84 ? 3.922 9.531 2.037 1 82.56 84 ALA A O 1
ATOM 667 N N . SER A 1 85 ? 4.27 11.047 0.415 1 81.75 85 SER A N 1
ATOM 668 C CA . SER A 1 85 ? 3.471 12.062 1.095 1 81.75 85 SER A CA 1
ATOM 669 C C . SER A 1 85 ? 1.98 11.852 0.846 1 81.75 85 SER A C 1
ATOM 671 O O . SER A 1 85 ? 1.144 12.422 1.549 1 81.75 85 SER A O 1
ATOM 673 N N . LYS A 1 86 ? 1.688 11.094 -0.157 1 83.88 86 LYS A N 1
ATOM 674 C CA . LYS A 1 86 ? 0.307 10.82 -0.55 1 83.88 86 LYS A CA 1
ATOM 675 C C . LYS A 1 86 ? -0.44 12.117 -0.847 1 83.88 86 LYS A C 1
ATOM 677 O O . LYS A 1 86 ? -1.625 12.242 -0.532 1 83.88 86 LYS A O 1
ATOM 682 N N . SER A 1 87 ? 0.334 13.133 -1.341 1 79.94 87 SER A N 1
ATOM 683 C CA . SER A 1 87 ? -0.271 14.406 -1.699 1 79.94 87 SER A CA 1
ATOM 684 C C . SER A 1 87 ? -0.925 14.344 -3.076 1 79.94 87 SER A C 1
ATOM 686 O O . SER A 1 87 ? -0.234 14.336 -4.098 1 79.94 87 SER A O 1
ATOM 688 N N . TYR A 1 88 ? -2.18 14.438 -3.123 1 76.94 88 TYR A N 1
ATOM 689 C CA . TYR A 1 88 ? -2.93 14.352 -4.371 1 76.94 88 TYR A CA 1
ATOM 690 C C . TYR A 1 88 ? -2.625 15.547 -5.273 1 76.94 88 TYR A C 1
ATOM 692 O O . TYR A 1 88 ? -2.525 15.398 -6.492 1 76.94 88 TYR A O 1
ATOM 700 N N . GLU A 1 89 ? -2.449 16.719 -4.672 1 77.94 89 GLU A N 1
ATOM 701 C CA . GLU A 1 89 ? -2.176 17.922 -5.445 1 77.94 89 GLU A CA 1
ATOM 702 C C . GLU A 1 89 ? -0.858 17.812 -6.207 1 77.94 89 GLU A C 1
ATOM 704 O O . GLU A 1 89 ? -0.786 18.156 -7.387 1 77.94 89 GLU A O 1
ATOM 709 N N . ASP A 1 90 ? 0.099 17.312 -5.516 1 82.88 90 ASP A N 1
ATOM 710 C CA . ASP A 1 90 ? 1.4 17.141 -6.152 1 82.88 90 ASP A CA 1
ATOM 711 C C . ASP A 1 90 ? 1.364 16.016 -7.188 1 82.88 90 ASP A C 1
ATOM 713 O O . ASP A 1 90 ? 2.047 16.094 -8.211 1 82.88 90 ASP A O 1
ATOM 717 N N . ALA A 1 91 ? 0.518 15.023 -6.918 1 85.88 91 ALA A N 1
ATOM 718 C CA . ALA A 1 91 ? 0.398 13.883 -7.816 1 85.88 91 ALA A CA 1
ATOM 719 C C . ALA A 1 91 ? -0.171 14.297 -9.164 1 85.88 91 ALA A C 1
ATOM 721 O O . ALA A 1 91 ? 0.055 13.633 -10.18 1 85.88 91 ALA A O 1
ATOM 722 N N . LYS A 1 92 ? -0.775 15.383 -9.234 1 83.31 92 LYS A N 1
ATOM 723 C CA . LYS A 1 92 ? -1.37 15.852 -10.484 1 83.31 92 LYS A CA 1
ATOM 724 C C . LYS A 1 92 ? -0.389 16.719 -11.266 1 83.31 92 LYS A C 1
ATOM 726 O O . LYS A 1 92 ? -0.497 16.828 -12.492 1 83.31 92 LYS A O 1
ATOM 731 N N . LYS A 1 93 ? 0.514 17.266 -10.609 1 86.44 93 LYS A N 1
ATOM 732 C CA . LYS A 1 93 ? 1.421 18.219 -11.242 1 86.44 93 LYS A CA 1
ATOM 733 C C . LYS A 1 93 ? 2.623 17.5 -11.859 1 86.44 93 LYS A C 1
ATOM 735 O O . LYS A 1 93 ? 3.041 17.828 -12.969 1 86.44 93 LYS A O 1
ATOM 740 N N . VAL A 1 94 ? 3.109 16.5 -11.242 1 87.81 94 VAL A N 1
ATOM 741 C CA . VAL A 1 94 ? 4.355 15.867 -11.648 1 87.81 94 VAL A CA 1
ATOM 742 C C . VAL A 1 94 ? 4.164 15.164 -12.992 1 87.81 94 VAL A C 1
ATOM 744 O O . VAL A 1 94 ? 4.969 15.336 -13.906 1 87.81 94 VAL A O 1
ATOM 747 N N . PRO A 1 95 ? 3.074 14.5 -13.211 1 84.56 95 PRO A N 1
ATOM 748 C CA . PRO A 1 95 ? 2.932 13.758 -14.461 1 84.56 95 PRO A CA 1
ATOM 749 C C . PRO A 1 95 ? 2.84 14.664 -15.688 1 84.56 95 PRO A C 1
ATOM 751 O O . PRO A 1 95 ? 3.227 14.266 -16.781 1 84.56 95 PRO A O 1
ATOM 754 N N . ASP A 1 96 ? 2.383 15.844 -15.477 1 85.88 96 ASP A N 1
ATOM 755 C CA . ASP A 1 96 ? 2.336 16.781 -16.594 1 85.88 96 ASP A CA 1
ATOM 756 C C . ASP A 1 96 ? 3.738 17.078 -17.125 1 85.88 96 ASP A C 1
ATOM 758 O O . ASP A 1 96 ? 3.955 17.125 -18.344 1 85.88 96 ASP A O 1
ATOM 762 N N . PHE A 1 97 ? 4.613 17.266 -16.234 1 90.75 97 PHE A N 1
ATOM 763 C CA . PHE A 1 97 ? 6 17.484 -16.625 1 90.75 97 PHE A CA 1
ATOM 764 C C . PHE A 1 97 ? 6.605 16.219 -17.219 1 90.75 97 PHE A C 1
ATOM 766 O O . PHE A 1 97 ? 7.344 16.281 -18.203 1 90.75 97 PHE A O 1
ATOM 773 N N . PHE A 1 98 ? 6.242 15.109 -16.656 1 90.44 98 PHE A N 1
ATOM 774 C CA . PHE A 1 98 ? 6.77 13.82 -17.094 1 90.44 98 PHE A CA 1
ATOM 775 C C . PHE A 1 98 ? 6.312 13.5 -18.516 1 90.44 98 PHE A C 1
ATOM 777 O O . PHE A 1 98 ? 7.121 13.102 -19.344 1 90.44 98 PHE A O 1
ATOM 784 N N . LEU A 1 99 ? 5.055 13.766 -18.828 1 85.56 99 LEU A N 1
ATOM 785 C CA . LEU A 1 99 ? 4.473 13.422 -20.125 1 85.56 99 LEU A CA 1
ATOM 786 C C . LEU A 1 99 ? 5.066 14.289 -21.234 1 85.56 99 LEU A C 1
ATOM 788 O O . LEU A 1 99 ? 5.062 13.898 -22.406 1 85.56 99 LEU A O 1
ATOM 792 N N . GLN A 1 100 ? 5.578 15.398 -20.859 1 87.38 100 GLN A N 1
ATOM 793 C CA . GLN A 1 100 ? 6.176 16.297 -21.844 1 87.38 100 GLN A CA 1
ATOM 794 C C . GLN A 1 100 ? 7.672 16.047 -22 1 87.38 100 GLN A C 1
ATOM 796 O O . GLN A 1 100 ? 8.32 16.609 -22.875 1 87.38 100 GLN A O 1
ATOM 801 N N . SER A 1 101 ? 8.109 15.156 -21.266 1 90.12 101 SER A N 1
ATOM 802 C CA . SER A 1 101 ? 9.547 14.906 -21.281 1 90.12 101 SER A CA 1
ATOM 803 C C . SER A 1 101 ? 9.906 13.797 -22.266 1 90.12 101 SER A C 1
ATOM 805 O O . SER A 1 101 ? 9.023 13.172 -22.859 1 90.12 101 SER A O 1
ATOM 807 N N . THR A 1 102 ? 11.227 13.594 -22.406 1 90.81 102 THR A N 1
ATOM 808 C CA . THR A 1 102 ? 11.727 12.539 -23.281 1 90.81 102 THR A CA 1
ATOM 809 C C . THR A 1 102 ? 11.617 11.18 -22.609 1 90.81 102 THR A C 1
ATOM 811 O O . THR A 1 102 ? 11.867 10.148 -23.234 1 90.81 102 THR A O 1
ATOM 814 N N . PHE A 1 103 ? 11.18 11.188 -21.406 1 91.06 103 PHE A N 1
ATOM 815 C CA . PHE A 1 103 ? 11.141 9.945 -20.641 1 91.06 103 PHE A CA 1
ATOM 816 C C . PHE A 1 103 ? 9.719 9.383 -20.594 1 91.06 103 PHE A C 1
ATOM 818 O O . PHE A 1 103 ? 9.453 8.414 -19.891 1 91.06 103 PHE A O 1
ATOM 825 N N . ARG A 1 104 ? 8.852 9.891 -21.344 1 87.94 104 ARG A N 1
ATOM 826 C CA . ARG A 1 104 ? 7.438 9.523 -21.297 1 87.94 104 ARG A CA 1
ATOM 827 C C . ARG A 1 104 ? 7.246 8.031 -21.562 1 87.94 104 ARG A C 1
ATOM 829 O O . ARG A 1 104 ? 6.27 7.438 -21.109 1 87.94 104 ARG A O 1
ATOM 836 N N . GLY A 1 105 ? 8.195 7.426 -22.219 1 89.19 105 GLY A N 1
ATOM 837 C CA . GLY A 1 105 ? 8.094 6.012 -22.547 1 89.19 105 GLY A CA 1
ATOM 838 C C . GLY A 1 105 ? 8.891 5.129 -21.594 1 89.19 105 GLY A C 1
ATOM 839 O O . GLY A 1 105 ? 8.875 3.904 -21.734 1 89.19 105 GLY A O 1
ATOM 840 N N . ASP A 1 106 ? 9.508 5.707 -20.672 1 91.44 106 ASP A N 1
ATOM 841 C CA . ASP A 1 106 ? 10.344 4.945 -19.734 1 91.44 106 ASP A CA 1
ATOM 842 C C . ASP A 1 106 ? 9.492 4.051 -18.844 1 91.44 106 ASP A C 1
ATOM 844 O O . ASP A 1 106 ? 8.594 4.531 -18.156 1 91.44 106 ASP A O 1
ATOM 848 N N . LEU A 1 107 ? 9.773 2.787 -18.891 1 90.5 107 LEU A N 1
ATOM 849 C CA . LEU A 1 107 ? 8.961 1.792 -18.203 1 90.5 107 LEU A CA 1
ATOM 850 C C . LEU A 1 107 ? 9.023 1.991 -16.688 1 90.5 107 LEU A C 1
ATOM 852 O O . LEU A 1 107 ? 7.996 1.973 -16.016 1 90.5 107 LEU A O 1
ATOM 856 N N . SER A 1 108 ? 10.18 2.182 -16.172 1 88.06 108 SER A N 1
ATOM 857 C CA . SER A 1 108 ? 10.375 2.326 -14.727 1 88.06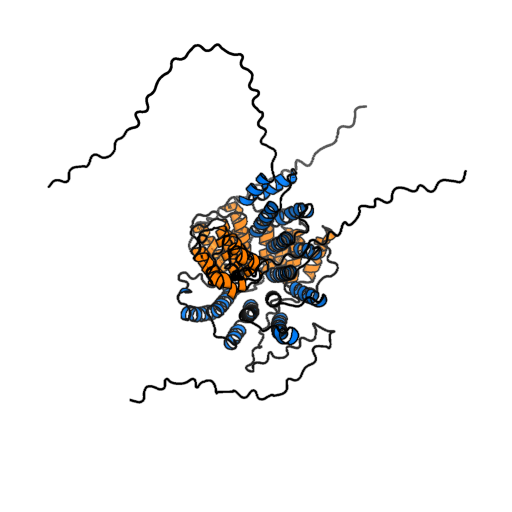 108 SER A CA 1
ATOM 858 C C . SER A 1 108 ? 9.664 3.562 -14.195 1 88.06 108 SER A C 1
ATOM 860 O O . SER A 1 108 ? 9.023 3.512 -13.148 1 88.06 108 SER A O 1
ATOM 862 N N . LEU A 1 109 ? 9.758 4.629 -14.875 1 91.69 109 LEU A N 1
ATOM 863 C CA . LEU A 1 109 ? 9.109 5.859 -14.438 1 91.69 109 LEU A CA 1
ATOM 864 C C . LEU A 1 109 ? 7.594 5.746 -14.562 1 91.69 109 LEU A C 1
ATOM 866 O O . LEU A 1 109 ? 6.859 6.242 -13.703 1 91.69 109 LEU A O 1
ATOM 870 N N . ASN A 1 110 ? 7.148 5.125 -15.625 1 93.38 110 ASN A N 1
ATOM 871 C CA . ASN A 1 110 ? 5.711 4.902 -15.742 1 93.38 110 ASN A CA 1
ATOM 872 C C . ASN A 1 110 ? 5.184 4.031 -14.609 1 93.38 110 ASN A C 1
ATOM 874 O O . ASN A 1 110 ? 4.086 4.262 -14.102 1 93.38 110 ASN A O 1
ATOM 878 N N . HIS A 1 111 ? 5.953 3.033 -14.219 1 93.25 111 HIS A N 1
ATOM 879 C CA . HIS A 1 111 ? 5.594 2.232 -13.055 1 93.25 111 HIS A CA 1
ATOM 880 C C . HIS A 1 111 ? 5.488 3.096 -11.805 1 93.25 111 HIS A C 1
ATOM 882 O O . HIS A 1 111 ? 4.543 2.951 -11.023 1 93.25 111 HIS A O 1
ATOM 888 N N . MET A 1 112 ? 6.391 3.984 -11.656 1 92.56 112 MET A N 1
ATOM 889 C CA . MET A 1 112 ? 6.387 4.867 -10.492 1 92.56 112 MET A CA 1
ATOM 890 C C . MET A 1 112 ? 5.176 5.797 -10.516 1 92.56 112 MET A C 1
ATOM 892 O O . MET A 1 112 ? 4.625 6.137 -9.469 1 92.56 112 MET A O 1
ATOM 896 N N . VAL A 1 113 ? 4.809 6.211 -11.688 1 94.19 113 VAL A N 1
ATOM 897 C CA . VAL A 1 113 ? 3.629 7.062 -11.812 1 94.19 113 VAL A CA 1
ATOM 898 C C . VAL A 1 113 ? 2.387 6.297 -11.367 1 94.19 113 VAL A C 1
ATOM 900 O O . VAL A 1 113 ? 1.56 6.828 -10.617 1 94.19 113 VAL A O 1
ATOM 903 N N . ILE A 1 114 ? 2.279 5.062 -11.758 1 94.38 114 ILE A N 1
ATOM 904 C CA . ILE A 1 114 ? 1.15 4.23 -11.359 1 94.38 114 ILE A CA 1
ATOM 905 C C . ILE A 1 114 ? 1.165 4.035 -9.844 1 94.38 114 ILE A C 1
ATOM 907 O O . ILE A 1 114 ? 0.132 4.172 -9.18 1 94.38 114 ILE A O 1
ATOM 911 N N . GLU A 1 115 ? 2.316 3.762 -9.32 1 93.44 115 GLU A N 1
ATOM 912 C CA . GLU A 1 115 ? 2.449 3.576 -7.879 1 93.44 115 GLU A CA 1
ATOM 913 C C . GLU A 1 115 ? 2.08 4.852 -7.121 1 93.44 115 GLU A C 1
ATOM 915 O O . GLU A 1 115 ? 1.458 4.789 -6.059 1 93.44 115 GLU A O 1
ATOM 920 N N . MET A 1 116 ? 2.541 5.93 -7.613 1 93 116 MET A N 1
ATOM 921 C CA . MET A 1 116 ? 2.234 7.211 -6.984 1 93 116 MET A CA 1
ATOM 922 C C . MET A 1 116 ? 0.73 7.457 -6.957 1 93 116 MET A C 1
ATOM 924 O O . MET A 1 116 ? 0.173 7.797 -5.91 1 93 116 MET A O 1
ATOM 928 N N . TYR A 1 117 ? 0.057 7.266 -8.109 1 92.38 117 TYR A N 1
ATOM 929 C CA . TYR A 1 117 ? -1.391 7.441 -8.164 1 92.38 117 TYR A CA 1
ATOM 930 C C . TYR A 1 117 ? -2.092 6.477 -7.215 1 92.38 117 TYR A C 1
ATOM 932 O O . TYR A 1 117 ? -3.07 6.844 -6.559 1 92.38 117 TYR A O 1
ATOM 940 N N . SER A 1 118 ? -1.568 5.266 -7.145 1 93.25 118 SER A N 1
ATOM 941 C CA . SER A 1 118 ? -2.131 4.266 -6.242 1 93.25 118 SER A CA 1
ATOM 942 C C . SER A 1 118 ? -2.02 4.711 -4.785 1 93.25 118 SER A C 1
ATOM 944 O O . SER A 1 118 ? -2.977 4.59 -4.02 1 93.25 118 SER A O 1
ATOM 946 N N . SER A 1 119 ? -0.91 5.242 -4.453 1 89.62 119 SER A N 1
ATOM 947 C CA . SER A 1 119 ? -0.682 5.68 -3.08 1 89.62 119 SER A CA 1
ATOM 948 C C . SER A 1 119 ? -1.581 6.855 -2.717 1 89.62 119 SER A C 1
ATOM 950 O O . SER A 1 119 ? -1.979 7.008 -1.561 1 89.62 119 SER A O 1
ATOM 952 N N . CYS A 1 120 ? -1.901 7.645 -3.662 1 87.81 120 CYS A N 1
ATOM 953 C CA . CYS A 1 120 ? -2.754 8.805 -3.445 1 87.81 120 CYS A CA 1
ATOM 954 C C . CYS A 1 120 ? -4.223 8.453 -3.652 1 87.81 120 CYS A C 1
ATOM 956 O O . CYS A 1 120 ? -5.078 9.336 -3.684 1 87.81 120 CYS A O 1
ATOM 958 N N . GLU A 1 121 ? -4.48 7.199 -3.928 1 88.69 121 GLU A N 1
ATOM 959 C CA . GLU A 1 121 ? -5.824 6.668 -4.117 1 88.69 121 GLU A CA 1
ATOM 960 C C . GLU A 1 121 ? -6.484 7.262 -5.359 1 88.69 121 GLU A C 1
ATOM 962 O O . GLU A 1 121 ? -7.699 7.48 -5.379 1 88.69 121 GLU A O 1
ATOM 967 N N . ALA A 1 122 ? -5.66 7.723 -6.305 1 87.94 122 ALA A N 1
ATOM 968 C CA . ALA A 1 122 ? -6.125 8.227 -7.598 1 87.94 122 ALA A CA 1
ATOM 969 C C . ALA A 1 122 ? -6.125 7.121 -8.648 1 87.94 122 ALA A C 1
ATOM 971 O O . ALA A 1 122 ? -5.391 7.199 -9.641 1 87.94 122 ALA A O 1
ATOM 972 N N . MET A 1 123 ? -7.035 6.199 -8.578 1 90.38 123 MET A N 1
ATOM 973 C CA . MET A 1 123 ? -6.973 4.961 -9.344 1 90.38 123 MET A CA 1
ATOM 974 C C . MET A 1 123 ? -7.457 5.184 -10.773 1 90.38 123 MET A C 1
ATOM 976 O O . MET A 1 123 ? -7.031 4.48 -11.695 1 90.38 123 MET A O 1
ATOM 980 N N . THR A 1 124 ? -8.359 6.184 -10.961 1 86.12 124 THR A N 1
ATOM 981 C CA . THR A 1 124 ? -8.758 6.512 -12.328 1 86.12 124 THR A CA 1
ATOM 982 C C . THR A 1 124 ? -7.559 6.977 -13.141 1 86.12 124 THR A C 1
ATOM 984 O O . THR A 1 124 ? -7.387 6.562 -14.289 1 86.12 124 THR A O 1
ATOM 987 N N . ASP A 1 125 ? -6.793 7.816 -12.492 1 88.69 125 ASP A N 1
ATOM 988 C CA . ASP A 1 125 ? -5.594 8.305 -13.164 1 88.69 125 ASP A CA 1
ATOM 989 C C . ASP A 1 125 ? -4.574 7.184 -13.352 1 88.69 125 ASP A C 1
ATOM 991 O O . ASP A 1 125 ? -3.912 7.109 -14.391 1 88.69 125 ASP A O 1
ATOM 995 N N . ALA A 1 126 ? -4.387 6.312 -12.344 1 92.31 126 ALA A N 1
ATOM 996 C CA . ALA A 1 126 ? -3.482 5.172 -12.461 1 92.31 126 ALA A CA 1
ATOM 997 C C . ALA A 1 126 ? -3.865 4.289 -13.641 1 92.31 126 ALA A C 1
ATOM 999 O O . ALA A 1 126 ? -3.004 3.885 -14.43 1 92.31 126 ALA A O 1
ATOM 1000 N N . ARG A 1 127 ? -5.129 4.039 -13.797 1 91 127 ARG A N 1
ATOM 1001 C CA . ARG A 1 127 ? -5.621 3.203 -14.891 1 91 127 ARG A CA 1
ATOM 1002 C C . ARG A 1 127 ? -5.391 3.867 -16.234 1 91 127 ARG A C 1
ATOM 1004 O O . ARG A 1 127 ? -5.039 3.199 -17.219 1 91 127 ARG A O 1
ATOM 1011 N N . ARG A 1 128 ? -5.621 5.125 -16.25 1 88.31 128 ARG A N 1
ATOM 1012 C CA . ARG A 1 128 ? -5.387 5.867 -17.484 1 88.31 128 ARG A CA 1
ATOM 1013 C C . ARG A 1 128 ? -3.932 5.746 -17.938 1 88.31 128 ARG A C 1
ATOM 1015 O O . ARG A 1 128 ? -3.652 5.531 -19.109 1 88.31 128 ARG A O 1
ATOM 1022 N N . VAL A 1 129 ? -3.025 5.914 -17.031 1 91.69 129 VAL A N 1
ATOM 1023 C CA . VAL A 1 129 ? -1.607 5.766 -17.344 1 91.69 129 VAL A CA 1
ATOM 1024 C C . VAL A 1 129 ? -1.333 4.355 -17.859 1 91.69 129 VAL A C 1
ATOM 1026 O O . VAL A 1 129 ? -0.697 4.176 -18.891 1 91.69 129 VAL A O 1
ATOM 1029 N N . PHE A 1 130 ? -1.809 3.344 -17.219 1 94.62 130 PHE A N 1
ATOM 1030 C CA . PHE A 1 130 ? -1.646 1.945 -17.594 1 94.62 130 PHE A CA 1
ATOM 1031 C C . PHE A 1 130 ? -2.129 1.716 -19.031 1 94.62 130 PHE A C 1
ATOM 1033 O O . PHE A 1 130 ? -1.419 1.121 -19.844 1 94.62 130 PHE A O 1
ATOM 1040 N N . ASP A 1 131 ? -3.291 2.256 -19.297 1 90.19 131 ASP A N 1
ATOM 1041 C CA . ASP A 1 131 ? -3.926 2.014 -20.594 1 90.19 131 ASP A CA 1
ATOM 1042 C C . ASP A 1 131 ? -3.154 2.695 -21.719 1 90.19 131 ASP A C 1
ATOM 1044 O O . ASP A 1 131 ? -3.195 2.248 -22.859 1 90.19 131 ASP A O 1
ATOM 1048 N N . HIS A 1 132 ? -2.449 3.707 -21.375 1 88.44 132 HIS A N 1
ATOM 1049 C CA . HIS A 1 132 ? -1.789 4.477 -22.422 1 88.44 132 HIS A CA 1
ATOM 1050 C C . HIS A 1 132 ? -0.301 4.148 -22.5 1 88.44 132 HIS A C 1
ATOM 1052 O O . HIS A 1 132 ? 0.426 4.719 -23.312 1 88.44 132 HIS A O 1
ATOM 1058 N N . MET A 1 133 ? 0.111 3.244 -21.672 1 90.62 133 MET A N 1
ATOM 1059 C CA . MET A 1 133 ? 1.504 2.818 -21.781 1 90.62 133 MET A CA 1
ATOM 1060 C C . MET A 1 133 ? 1.757 2.1 -23.094 1 90.62 133 MET A C 1
ATOM 1062 O O . MET A 1 133 ? 0.984 1.225 -23.5 1 90.62 133 MET A O 1
ATOM 1066 N N . PRO A 1 134 ? 2.863 2.596 -23.719 1 86.56 134 PRO A N 1
ATOM 1067 C CA . PRO A 1 134 ? 3.148 1.948 -25 1 86.56 134 PRO A CA 1
ATOM 1068 C C . PRO A 1 134 ? 3.566 0.488 -24.844 1 86.56 134 PRO A C 1
ATOM 1070 O O . PRO A 1 134 ? 3.277 -0.337 -25.719 1 86.56 134 PRO A O 1
ATOM 1073 N N . ASN A 1 135 ? 4.328 0.143 -23.953 1 88.44 135 ASN A N 1
ATOM 1074 C CA . ASN A 1 135 ? 4.773 -1.213 -23.656 1 88.44 135 ASN A CA 1
ATOM 1075 C C . ASN A 1 135 ? 4.402 -1.625 -22.234 1 88.44 135 ASN A C 1
ATOM 1077 O O . ASN A 1 135 ? 4.613 -0.865 -21.281 1 88.44 135 ASN A O 1
ATOM 1081 N N . ARG A 1 136 ? 3.762 -2.773 -22.156 1 91.5 136 ARG A N 1
ATOM 1082 C CA . ARG A 1 136 ? 3.396 -3.314 -20.844 1 91.5 136 ARG A CA 1
ATOM 1083 C C . ARG A 1 136 ? 4.051 -4.672 -20.625 1 91.5 136 ARG A C 1
ATOM 1085 O O . ARG A 1 136 ? 3.9 -5.586 -21.422 1 91.5 136 ARG A O 1
ATOM 1092 N N . SER A 1 137 ? 4.812 -4.707 -19.672 1 90.19 137 SER A N 1
ATOM 1093 C CA . SER A 1 137 ? 5.426 -5.969 -19.25 1 90.19 137 SER A CA 1
ATOM 1094 C C . SER A 1 137 ? 4.551 -6.703 -18.25 1 90.19 137 SER A C 1
ATOM 1096 O O . SER A 1 137 ? 3.521 -6.176 -17.812 1 90.19 137 SER A O 1
ATOM 1098 N N . MET A 1 138 ? 4.938 -7.871 -17.922 1 89.56 138 MET A N 1
ATOM 1099 C CA . MET A 1 138 ? 4.23 -8.609 -16.875 1 89.56 138 MET A CA 1
ATOM 1100 C C . MET A 1 138 ? 4.262 -7.855 -15.555 1 89.56 138 MET A C 1
ATOM 1102 O O . MET A 1 138 ? 3.293 -7.887 -14.789 1 89.56 138 MET A O 1
ATOM 1106 N N . ASP A 1 139 ? 5.34 -7.211 -15.391 1 89.75 139 ASP A N 1
ATOM 1107 C CA . ASP A 1 139 ? 5.465 -6.402 -14.18 1 89.75 139 ASP A CA 1
ATOM 1108 C C . ASP A 1 139 ? 4.434 -5.277 -14.164 1 89.75 139 ASP A C 1
ATOM 1110 O O . ASP A 1 139 ? 3.951 -4.887 -13.094 1 89.75 139 ASP A O 1
ATOM 1114 N N . THR A 1 140 ? 4.133 -4.773 -15.305 1 93.81 140 THR A N 1
ATOM 1115 C CA . THR A 1 140 ? 3.137 -3.715 -15.406 1 93.81 140 THR A CA 1
ATOM 1116 C C . THR A 1 140 ? 1.761 -4.223 -14.992 1 93.81 140 THR A C 1
ATOM 1118 O O . THR A 1 140 ? 1.059 -3.566 -14.219 1 93.81 140 THR A O 1
ATOM 1121 N N . TRP A 1 141 ? 1.455 -5.367 -15.5 1 94.94 141 TRP A N 1
ATOM 1122 C CA . TRP A 1 141 ? 0.172 -5.973 -15.164 1 94.94 141 TRP A CA 1
ATOM 1123 C C . TRP A 1 141 ? 0.095 -6.285 -13.672 1 94.94 141 TRP A C 1
ATOM 1125 O O . TRP A 1 141 ? -0.91 -5.988 -13.023 1 94.94 141 TRP A O 1
ATOM 1135 N N . LEU A 1 142 ? 1.188 -6.848 -13.219 1 93.75 142 LEU A N 1
ATOM 1136 C CA . LEU A 1 142 ? 1.25 -7.176 -11.797 1 93.75 142 LEU A CA 1
ATOM 1137 C C . LEU A 1 142 ? 1.089 -5.922 -10.945 1 93.75 142 LEU A C 1
ATOM 1139 O O . LEU A 1 142 ? 0.356 -5.93 -9.953 1 93.75 142 LEU A O 1
ATOM 1143 N N . LEU A 1 143 ? 1.72 -4.895 -11.312 1 94.19 143 LEU A N 1
ATOM 1144 C CA . LEU A 1 143 ? 1.663 -3.619 -10.609 1 94.19 143 LEU A CA 1
ATOM 1145 C C . LEU A 1 143 ? 0.234 -3.09 -10.547 1 94.19 143 LEU A C 1
ATOM 1147 O O . LEU A 1 143 ? -0.233 -2.66 -9.492 1 94.19 143 LEU A O 1
ATOM 1151 N N . MET A 1 144 ? -0.476 -3.102 -11.633 1 96.5 144 MET A N 1
ATOM 1152 C CA . MET A 1 144 ? -1.836 -2.576 -11.703 1 96.5 144 MET A CA 1
ATOM 1153 C C . MET A 1 144 ? -2.803 -3.473 -10.93 1 96.5 144 MET A C 1
ATOM 1155 O O . MET A 1 144 ? -3.754 -2.984 -10.32 1 96.5 144 MET A O 1
ATOM 1159 N N . LEU A 1 145 ? -2.588 -4.777 -11.008 1 96.12 145 LEU A N 1
ATOM 1160 C CA . LEU A 1 145 ? -3.389 -5.703 -10.211 1 96.12 145 LEU A CA 1
ATOM 1161 C C . LEU A 1 145 ? -3.264 -5.395 -8.727 1 96.12 145 LEU A C 1
ATOM 1163 O O . LEU A 1 145 ? -4.273 -5.258 -8.031 1 96.12 145 LEU A O 1
ATOM 1167 N N . ASN A 1 146 ? -2.064 -5.234 -8.312 1 94.25 146 ASN A N 1
ATOM 1168 C CA . ASN A 1 146 ? -1.809 -4.922 -6.914 1 94.25 146 ASN A CA 1
ATOM 1169 C C . ASN A 1 146 ? -2.385 -3.561 -6.531 1 94.25 146 ASN A C 1
ATOM 1171 O O . ASN A 1 146 ? -2.924 -3.398 -5.434 1 94.25 146 ASN A O 1
ATOM 1175 N N . ALA A 1 147 ? -2.225 -2.613 -7.371 1 95.38 147 ALA A N 1
ATOM 1176 C CA . ALA A 1 147 ? -2.746 -1.276 -7.102 1 95.38 147 ALA A CA 1
ATOM 1177 C C . ALA A 1 147 ? -4.254 -1.314 -6.863 1 95.38 147 ALA A C 1
ATOM 1179 O O . ALA A 1 147 ? -4.762 -0.676 -5.938 1 95.38 147 ALA A O 1
ATOM 1180 N N . ASN A 1 148 ? -4.949 -2.07 -7.734 1 94.75 148 ASN A N 1
ATOM 1181 C CA . ASN A 1 148 ? -6.391 -2.205 -7.559 1 94.75 148 ASN A CA 1
ATOM 1182 C C . ASN A 1 148 ? -6.734 -2.863 -6.227 1 94.75 148 ASN A C 1
ATOM 1184 O O . ASN A 1 148 ? -7.594 -2.373 -5.488 1 94.75 148 ASN A O 1
ATOM 1188 N N . ALA A 1 149 ? -6.07 -3.908 -5.918 1 93.75 149 ALA A N 1
ATOM 1189 C CA . ALA A 1 149 ? -6.328 -4.633 -4.676 1 93.75 149 ALA A CA 1
ATOM 1190 C C . ALA A 1 149 ? -6.051 -3.754 -3.461 1 93.75 149 ALA A C 1
ATOM 1192 O O . ALA A 1 149 ? -6.863 -3.688 -2.537 1 93.75 149 ALA A O 1
ATOM 1193 N N . ASP A 1 150 ? -4.992 -3.021 -3.469 1 91.69 150 ASP A N 1
ATOM 1194 C CA . ASP A 1 150 ? -4.547 -2.211 -2.34 1 91.69 150 ASP A CA 1
ATOM 1195 C C . ASP A 1 150 ? -5.504 -1.045 -2.092 1 91.69 150 ASP A C 1
ATOM 1197 O O . ASP A 1 150 ? -5.547 -0.494 -0.99 1 91.69 150 ASP A O 1
ATOM 1201 N N . ASN A 1 151 ? -6.223 -0.686 -3.088 1 91.44 151 ASN A N 1
ATOM 1202 C CA . ASN A 1 151 ? -7.113 0.464 -2.961 1 91.44 151 ASN A CA 1
ATOM 1203 C C . ASN A 1 151 ? -8.57 0.034 -2.842 1 91.44 151 ASN A C 1
ATOM 1205 O O . ASN A 1 151 ? -9.477 0.822 -3.113 1 91.44 151 ASN A O 1
ATOM 1209 N N . GLY A 1 152 ? -8.758 -1.228 -2.572 1 89.12 152 GLY A N 1
ATOM 1210 C CA . GLY A 1 152 ? -10.094 -1.725 -2.309 1 89.12 152 GLY A CA 1
ATOM 1211 C C . GLY A 1 152 ? -10.891 -2.006 -3.57 1 89.12 152 GLY A C 1
ATOM 1212 O O . GLY A 1 152 ? -12.109 -2.197 -3.518 1 89.12 152 GLY A O 1
ATOM 1213 N N . LEU A 1 153 ? -10.211 -1.976 -4.688 1 92.5 153 LEU A N 1
ATOM 1214 C CA . LEU A 1 153 ? -10.867 -2.191 -5.973 1 92.5 153 LEU A CA 1
ATOM 1215 C C . LEU A 1 153 ? -10.594 -3.598 -6.492 1 92.5 153 LEU A C 1
ATOM 1217 O O . LEU A 1 153 ? -10.18 -3.77 -7.641 1 92.5 153 LEU A O 1
ATOM 1221 N N . GLY A 1 154 ? -10.883 -4.535 -5.648 1 91.56 154 GLY A N 1
ATOM 1222 C CA . GLY A 1 154 ? -10.633 -5.93 -5.984 1 91.56 154 GLY A CA 1
ATOM 1223 C C . GLY A 1 154 ? -11.367 -6.383 -7.234 1 91.56 154 GLY A C 1
ATOM 1224 O O . GLY A 1 154 ? -10.812 -7.129 -8.047 1 91.56 154 GLY A O 1
ATOM 1225 N N . GLY A 1 155 ? -12.586 -5.961 -7.379 1 88.69 155 GLY A N 1
ATOM 1226 C CA . GLY A 1 155 ? -13.336 -6.305 -8.57 1 88.69 155 GLY A CA 1
ATOM 1227 C C . GLY A 1 155 ? -12.664 -5.852 -9.859 1 88.69 155 GLY A C 1
ATOM 1228 O O . GLY A 1 155 ? -12.617 -6.598 -10.836 1 88.69 155 GLY A O 1
ATOM 1229 N N . ASP A 1 156 ? -12.18 -4.621 -9.828 1 92.31 156 ASP A N 1
ATOM 1230 C CA . ASP A 1 156 ? -11.438 -4.105 -10.977 1 92.31 156 ASP A CA 1
ATOM 1231 C C . ASP A 1 156 ? -10.18 -4.922 -11.227 1 92.31 156 ASP A C 1
ATOM 1233 O O . ASP A 1 156 ? -9.805 -5.164 -12.375 1 92.31 156 ASP A O 1
ATOM 1237 N N . GLY A 1 157 ? -9.516 -5.301 -10.133 1 94.88 157 GLY A N 1
ATOM 1238 C CA . GLY A 1 157 ? -8.352 -6.156 -10.266 1 94.88 157 GLY A CA 1
ATOM 1239 C C . GLY A 1 157 ? -8.656 -7.488 -10.922 1 94.88 157 GLY A C 1
ATOM 1240 O O . GLY A 1 157 ? -7.918 -7.934 -11.805 1 94.88 157 GLY A O 1
ATOM 1241 N N . LEU A 1 158 ? -9.734 -8.086 -10.523 1 93.44 158 LEU A N 1
ATOM 1242 C CA . LEU A 1 158 ? -10.125 -9.375 -11.086 1 93.44 158 LEU A CA 1
ATOM 1243 C C . LEU A 1 158 ? -10.492 -9.234 -12.562 1 93.44 158 LEU A C 1
ATOM 1245 O O . LEU A 1 158 ? -10.172 -10.109 -13.367 1 93.44 158 LEU A O 1
ATOM 1249 N N . GLN A 1 159 ? -11.125 -8.156 -12.875 1 92.56 159 GLN A N 1
ATOM 1250 C CA . GLN A 1 159 ? -11.43 -7.898 -14.281 1 92.56 159 GLN A CA 1
ATOM 1251 C C . GLN A 1 159 ? -10.148 -7.68 -15.086 1 92.56 159 GLN A C 1
ATOM 1253 O O . GLN A 1 159 ? -10.047 -8.125 -16.234 1 92.56 159 GLN A O 1
ATOM 1258 N N . LEU A 1 160 ? -9.266 -6.988 -14.531 1 95.25 160 LEU A N 1
ATOM 1259 C CA . LEU A 1 160 ? -7.98 -6.773 -15.188 1 95.25 160 LEU A CA 1
ATOM 1260 C C . LEU A 1 160 ? -7.27 -8.094 -15.438 1 95.25 160 LEU A C 1
ATOM 1262 O O . LEU A 1 160 ? -6.645 -8.281 -16.484 1 95.25 160 LEU A O 1
ATOM 1266 N N . PHE A 1 161 ? -7.309 -9.016 -14.477 1 96.75 161 PHE A N 1
ATOM 1267 C CA . PHE A 1 161 ? -6.711 -10.336 -14.625 1 96.75 161 PHE A CA 1
ATOM 1268 C C . PHE A 1 161 ? -7.34 -11.086 -15.797 1 96.75 161 PHE A C 1
ATOM 1270 O O . PHE A 1 161 ? -6.637 -11.734 -16.578 1 96.75 161 PHE A O 1
ATOM 1277 N N . GLU A 1 162 ? -8.609 -10.93 -15.883 1 93.75 162 GLU A N 1
ATOM 1278 C CA . GLU A 1 162 ? -9.289 -11.555 -17.016 1 93.75 162 GLU A CA 1
ATOM 1279 C C . GLU A 1 162 ? -8.836 -10.953 -18.328 1 93.75 162 GLU A C 1
ATOM 1281 O O . GLU A 1 162 ? -8.656 -11.672 -19.312 1 93.75 162 GLU A O 1
ATOM 1286 N N . GLN A 1 163 ? -8.758 -9.68 -18.328 1 93.19 163 GLN A N 1
ATOM 1287 C CA . GLN A 1 163 ? -8.258 -9.016 -19.531 1 93.19 163 GLN A CA 1
ATOM 1288 C C . GLN A 1 163 ? -6.859 -9.508 -19.891 1 93.19 163 GLN A C 1
ATOM 1290 O O . GLN A 1 163 ? -6.551 -9.719 -21.062 1 93.19 163 GLN A O 1
ATOM 1295 N N . MET A 1 164 ? -6.051 -9.633 -18.906 1 95.38 164 MET A N 1
ATOM 1296 C CA . MET A 1 164 ? -4.695 -10.133 -19.094 1 95.38 164 MET A CA 1
ATOM 1297 C C . MET A 1 164 ? -4.715 -11.516 -19.75 1 95.38 164 MET A C 1
ATOM 1299 O O . MET A 1 164 ? -3.975 -11.766 -20.703 1 95.38 164 MET A O 1
ATOM 1303 N N . ARG A 1 165 ? -5.531 -12.383 -19.25 1 94.62 165 ARG A N 1
ATOM 1304 C CA . ARG A 1 165 ? -5.656 -13.742 -19.781 1 94.62 165 ARG A CA 1
ATOM 1305 C C . ARG A 1 165 ? -6.199 -13.727 -21.203 1 94.62 165 ARG A C 1
ATOM 1307 O O . ARG A 1 165 ? -5.73 -14.484 -22.062 1 94.62 165 ARG A O 1
ATOM 1314 N N . GLU A 1 166 ? -7.141 -12.898 -21.438 1 93.38 166 GLU A N 1
ATOM 1315 C CA . GLU A 1 166 ? -7.75 -12.797 -22.766 1 93.38 166 GLU A CA 1
ATOM 1316 C C . GLU A 1 166 ? -6.734 -12.344 -23.812 1 93.38 166 GLU A C 1
ATOM 1318 O O . GLU A 1 166 ? -6.844 -12.703 -24.984 1 93.38 166 GLU A O 1
ATOM 1323 N N . LEU A 1 167 ? -5.785 -11.641 -23.391 1 93.88 167 LEU A N 1
ATOM 1324 C CA . LEU A 1 167 ? -4.742 -11.164 -24.281 1 93.88 167 LEU A CA 1
ATOM 1325 C C . LEU A 1 167 ? -3.674 -12.234 -24.5 1 93.88 167 LEU A C 1
ATOM 1327 O O . LEU A 1 167 ? -2.719 -12.023 -25.25 1 93.88 167 LEU A O 1
ATOM 1331 N N . GLY A 1 168 ? -3.836 -13.312 -23.781 1 93.75 168 GLY A N 1
ATOM 1332 C CA . GLY A 1 168 ? -2.941 -14.438 -23.984 1 93.75 168 GLY A CA 1
ATOM 1333 C C . GLY A 1 168 ? -1.748 -14.43 -23.047 1 93.75 168 GLY A C 1
ATOM 1334 O O . GLY A 1 168 ? -0.813 -15.219 -23.219 1 93.75 168 GLY A O 1
ATOM 1335 N N . LEU A 1 169 ? -1.741 -13.539 -22.109 1 94.75 169 LEU A N 1
ATOM 1336 C CA . LEU A 1 169 ? -0.662 -13.523 -21.125 1 94.75 169 LEU A CA 1
ATOM 1337 C C . LEU A 1 169 ? -0.863 -14.609 -20.078 1 94.75 169 LEU A C 1
ATOM 1339 O O . LEU A 1 169 ? -1.936 -14.711 -19.469 1 94.75 169 LEU A O 1
ATOM 1343 N N . LYS A 1 170 ? 0.104 -15.344 -19.891 1 94.94 170 LYS A N 1
ATOM 1344 C CA . LYS A 1 170 ? 0.011 -16.438 -18.938 1 94.94 170 LYS A CA 1
ATOM 1345 C C . LYS A 1 170 ? 0.245 -15.938 -17.516 1 94.94 170 LYS A C 1
ATOM 1347 O O . LYS A 1 170 ? 1.224 -15.242 -17.25 1 94.94 170 LYS A O 1
ATOM 1352 N N . PRO A 1 171 ? -0.627 -16.391 -16.625 1 95.56 171 PRO A N 1
ATOM 1353 C CA . PRO A 1 171 ? -0.415 -16.016 -15.219 1 95.56 171 PRO A CA 1
ATOM 1354 C C . PRO A 1 171 ? 0.861 -16.625 -14.641 1 95.56 171 PRO A C 1
ATOM 1356 O O . PRO A 1 171 ? 1.297 -17.688 -15.07 1 95.56 171 PRO A O 1
ATOM 1359 N N . THR A 1 172 ? 1.476 -15.883 -13.75 1 92.62 172 THR A N 1
ATOM 1360 C CA . THR A 1 172 ? 2.664 -16.328 -13.031 1 92.62 172 THR A CA 1
ATOM 1361 C C . THR A 1 172 ? 2.354 -16.547 -11.555 1 92.62 172 THR A C 1
ATOM 1363 O O . THR A 1 172 ? 1.239 -16.281 -11.102 1 92.62 172 THR A O 1
ATOM 1366 N N . GLU A 1 173 ? 3.342 -17.047 -10.812 1 91.69 173 GLU A N 1
ATOM 1367 C CA . GLU A 1 173 ? 3.201 -17.203 -9.375 1 91.69 173 GLU A CA 1
ATOM 1368 C C . GLU A 1 173 ? 2.82 -15.891 -8.703 1 91.69 173 GLU A C 1
ATOM 1370 O O . GLU A 1 173 ? 1.946 -15.859 -7.832 1 91.69 173 GLU A O 1
ATOM 1375 N N . ASP A 1 174 ? 3.348 -14.914 -9.211 1 90.38 174 ASP A N 1
ATOM 1376 C CA . ASP A 1 174 ? 3.125 -13.602 -8.609 1 90.38 174 ASP A CA 1
ATOM 1377 C C . ASP A 1 174 ? 1.751 -13.055 -8.984 1 90.38 174 ASP A C 1
ATOM 1379 O O . ASP A 1 174 ? 1.113 -12.367 -8.18 1 90.38 174 ASP A O 1
ATOM 1383 N N . THR A 1 175 ? 1.28 -13.312 -10.195 1 94.06 175 THR A N 1
ATOM 1384 C CA . THR A 1 175 ? -0.035 -12.836 -10.609 1 94.06 175 THR A CA 1
ATOM 1385 C C . THR A 1 175 ? -1.133 -13.477 -9.766 1 94.06 175 THR A C 1
ATOM 1387 O O . THR A 1 175 ? -2.129 -12.828 -9.438 1 94.06 175 THR A O 1
ATOM 1390 N N . PHE A 1 176 ? -0.885 -14.695 -9.398 1 95.19 176 PHE A N 1
ATOM 1391 C CA . PHE A 1 176 ? -1.881 -15.367 -8.57 1 95.19 176 PHE A CA 1
ATOM 1392 C C . PHE A 1 176 ? -1.933 -14.75 -7.176 1 95.19 176 PHE A C 1
ATOM 1394 O O . PHE A 1 176 ? -3.008 -14.625 -6.586 1 95.19 176 PHE A O 1
ATOM 1401 N N . LEU A 1 177 ? -0.778 -14.383 -6.66 1 93.31 177 LEU A N 1
ATOM 1402 C CA . LEU A 1 177 ? -0.766 -13.688 -5.375 1 93.31 177 LEU A CA 1
ATOM 1403 C C . LEU A 1 177 ? -1.55 -12.383 -5.453 1 93.31 177 LEU A C 1
ATOM 1405 O O . LEU A 1 177 ? -2.293 -12.039 -4.531 1 93.31 177 LEU A O 1
ATOM 1409 N N . ALA A 1 178 ? -1.387 -11.68 -6.547 1 94.69 178 ALA A N 1
ATOM 1410 C CA . ALA A 1 178 ? -2.123 -10.438 -6.75 1 94.69 178 ALA A CA 1
ATOM 1411 C C . ALA A 1 178 ? -3.623 -10.695 -6.855 1 94.69 178 ALA A C 1
ATOM 1413 O O . ALA A 1 178 ? -4.434 -9.898 -6.379 1 94.69 178 ALA A O 1
ATOM 1414 N N . VAL A 1 179 ? -3.975 -11.789 -7.477 1 96.12 179 VAL A N 1
ATOM 1415 C CA . VAL A 1 179 ? -5.375 -12.164 -7.617 1 96.12 179 VAL A CA 1
ATOM 1416 C C . VAL A 1 179 ? -5.965 -12.492 -6.25 1 96.12 179 VAL A C 1
ATOM 1418 O O . VAL A 1 179 ? -7.098 -12.117 -5.945 1 96.12 179 VAL A O 1
ATOM 1421 N N . PHE A 1 180 ? -5.18 -13.188 -5.438 1 95.81 180 PHE A N 1
ATOM 1422 C CA . PHE A 1 180 ? -5.637 -13.461 -4.078 1 95.81 180 PHE A CA 1
ATOM 1423 C C . PHE A 1 180 ? -5.879 -12.164 -3.32 1 95.81 180 PHE A C 1
ATOM 1425 O O . PHE A 1 180 ? -6.887 -12.023 -2.621 1 95.81 180 PHE A O 1
ATOM 1432 N N . SER A 1 181 ? -5.004 -11.234 -3.496 1 93.88 181 SER A N 1
ATOM 1433 C CA . SER A 1 181 ? -5.152 -9.938 -2.846 1 93.88 181 SER A CA 1
ATOM 1434 C C . SER A 1 181 ? -6.395 -9.203 -3.348 1 93.88 181 SER A C 1
ATOM 1436 O O . SER A 1 181 ? -7.082 -8.539 -2.572 1 93.88 181 SER A O 1
ATOM 1438 N N . ALA A 1 182 ? -6.621 -9.32 -4.605 1 94.44 182 ALA A N 1
ATOM 1439 C CA . ALA A 1 182 ? -7.82 -8.711 -5.176 1 94.44 182 ALA A CA 1
ATOM 1440 C C . ALA A 1 182 ? -9.086 -9.336 -4.59 1 94.44 182 ALA A C 1
ATOM 1442 O O . ALA A 1 182 ? -10.031 -8.625 -4.242 1 94.44 182 ALA A O 1
ATOM 1443 N N . CYS A 1 183 ? -9.07 -10.625 -4.469 1 92.25 183 CYS A N 1
ATOM 1444 C CA . CYS A 1 183 ? -10.211 -11.305 -3.879 1 92.25 183 CYS A CA 1
ATOM 1445 C C . CYS A 1 183 ? -10.422 -10.875 -2.434 1 92.25 183 CYS A C 1
ATOM 1447 O O . CYS A 1 183 ? -11.555 -10.641 -2.01 1 92.25 183 CYS A O 1
ATOM 1449 N N . ALA A 1 184 ? -9.328 -10.742 -1.694 1 90.81 184 ALA A N 1
ATOM 1450 C CA . ALA A 1 184 ? -9.398 -10.32 -0.296 1 90.81 184 ALA A CA 1
ATOM 1451 C C . ALA A 1 184 ? -9.992 -8.922 -0.171 1 90.81 184 ALA A C 1
ATOM 1453 O O . ALA A 1 184 ? -10.703 -8.625 0.794 1 90.81 184 ALA A O 1
ATOM 1454 N N . SER A 1 185 ? -9.781 -8.109 -1.126 1 88.69 185 SER A N 1
ATOM 1455 C CA . SER A 1 185 ? -10.203 -6.711 -1.101 1 88.69 185 SER A CA 1
ATOM 1456 C C . SER A 1 185 ? -11.703 -6.582 -1.34 1 88.69 185 SER A C 1
ATOM 1458 O O . SER A 1 185 ? -12.312 -5.574 -0.972 1 88.69 185 SER A O 1
ATOM 1460 N N . VAL A 1 186 ? -12.344 -7.535 -1.98 1 82.69 186 VAL A N 1
ATOM 1461 C CA . VAL A 1 186 ? -13.773 -7.496 -2.27 1 82.69 186 VAL A CA 1
ATOM 1462 C C . VAL A 1 186 ? -14.562 -7.879 -1.02 1 82.69 186 VAL A C 1
ATOM 1464 O O . VAL A 1 186 ? -15.695 -7.426 -0.832 1 82.69 186 VAL A O 1
ATOM 1467 N N . GLU A 1 187 ? -13.977 -8.57 -0.12 1 78 187 GLU A N 1
ATOM 1468 C CA . GLU A 1 187 ? -14.531 -8.977 1.163 1 78 187 GLU A CA 1
ATOM 1469 C C . GLU A 1 187 ? -15.938 -9.555 0.993 1 78 187 GLU A C 1
ATOM 1471 O O . GLU A 1 187 ? -16.875 -9.117 1.654 1 78 187 GLU A O 1
ATOM 1476 N N . SER A 1 188 ? -16.094 -10.5 0.077 1 76.31 188 SER A N 1
ATOM 1477 C CA . SER A 1 188 ? -17.344 -11.227 -0.136 1 76.31 188 SER A CA 1
ATOM 1478 C C . SER A 1 188 ? -17.109 -12.734 -0.169 1 76.31 188 SER A C 1
ATOM 1480 O O . SER A 1 188 ? -15.992 -13.188 -0.412 1 76.31 188 SER A O 1
ATOM 1482 N N . VAL A 1 189 ? -18.141 -13.422 0.104 1 78 189 VAL A N 1
ATOM 1483 C CA . VAL A 1 189 ? -18.047 -14.875 0.08 1 78 189 VAL A CA 1
ATOM 1484 C C . VAL A 1 189 ? -17.734 -15.352 -1.334 1 78 189 VAL A C 1
ATOM 1486 O O . VAL A 1 189 ? -16.969 -16.312 -1.515 1 78 189 VAL A O 1
ATOM 1489 N N . ASP A 1 190 ? -18.312 -14.641 -2.279 1 79.06 190 ASP A N 1
ATOM 1490 C CA . ASP A 1 190 ? -18.047 -15.008 -3.668 1 79.06 190 ASP A CA 1
ATOM 1491 C C . ASP A 1 190 ? -16.578 -14.82 -4.02 1 79.06 190 ASP A C 1
ATOM 1493 O O . ASP A 1 190 ? -16 -15.633 -4.738 1 79.06 190 ASP A O 1
ATOM 1497 N N . ALA A 1 191 ? -16.062 -13.773 -3.504 1 83.19 191 ALA A N 1
ATOM 1498 C CA . ALA A 1 191 ? -14.656 -13.492 -3.768 1 83.19 191 ALA A CA 1
ATOM 1499 C C . ALA A 1 191 ? -13.758 -14.523 -3.09 1 83.19 191 ALA A C 1
ATOM 1501 O O . ALA A 1 191 ? -12.703 -14.875 -3.619 1 83.19 191 ALA A O 1
ATOM 1502 N N . LEU A 1 192 ? -14.164 -14.945 -1.957 1 86 192 LEU A N 1
ATOM 1503 C CA . LEU A 1 192 ? -13.422 -15.992 -1.261 1 86 192 LEU A CA 1
ATOM 1504 C C . LEU A 1 192 ? -13.414 -17.281 -2.072 1 86 192 LEU A C 1
ATOM 1506 O O . LEU A 1 192 ? -12.367 -17.906 -2.232 1 86 192 LEU A O 1
ATOM 1510 N N . GLU A 1 193 ? -14.555 -17.609 -2.572 1 85.44 193 GLU A N 1
ATOM 1511 C CA . GLU A 1 193 ? -14.664 -18.797 -3.412 1 85.44 193 GLU A CA 1
ATOM 1512 C C . GLU A 1 193 ? -13.82 -18.656 -4.676 1 85.44 193 GLU A C 1
ATOM 1514 O O . GLU A 1 193 ? -13.164 -19.625 -5.102 1 85.44 193 GLU A O 1
ATOM 1519 N N . GLU A 1 194 ? -13.875 -17.5 -5.176 1 89.5 194 GLU A N 1
ATOM 1520 C CA . GLU A 1 194 ? -13.086 -17.234 -6.375 1 89.5 194 GLU A CA 1
ATOM 1521 C C . GLU A 1 194 ? -11.594 -17.391 -6.098 1 89.5 194 GLU A C 1
ATOM 1523 O O . GLU A 1 194 ? -10.852 -17.891 -6.949 1 89.5 194 GLU A O 1
ATOM 1528 N N . ALA A 1 195 ? -11.141 -17 -4.973 1 93.69 195 ALA A N 1
ATOM 1529 C CA . ALA A 1 195 ? -9.734 -17.156 -4.602 1 93.69 195 ALA A CA 1
ATOM 1530 C C . ALA A 1 195 ? -9.32 -18.625 -4.586 1 93.69 195 ALA A C 1
ATOM 1532 O O . ALA A 1 195 ? -8.258 -18.984 -5.102 1 93.69 195 ALA A O 1
ATOM 1533 N N . PHE A 1 196 ? -10.141 -19.422 -4.082 1 91.12 196 PHE A N 1
ATOM 1534 C CA . PHE A 1 196 ? -9.828 -20.844 -4.004 1 91.12 196 PHE A CA 1
ATOM 1535 C C . PHE A 1 196 ? -9.867 -21.484 -5.383 1 91.12 196 PHE A C 1
ATOM 1537 O O . PHE A 1 196 ? -9.078 -22.375 -5.676 1 91.12 196 PHE A O 1
ATOM 1544 N N . LEU A 1 197 ? -10.773 -21 -6.184 1 91.44 197 LEU A N 1
ATOM 1545 C CA . LEU A 1 197 ? -10.828 -21.5 -7.555 1 91.44 197 LEU A CA 1
ATOM 1546 C C . LEU A 1 197 ? -9.547 -21.156 -8.312 1 91.44 197 LEU A C 1
ATOM 1548 O O . LEU A 1 197 ? -9.008 -21.984 -9.039 1 91.44 197 LEU A O 1
ATOM 1552 N N . HIS A 1 198 ? -9.156 -19.984 -8.148 1 94.69 198 HIS A N 1
ATOM 1553 C CA . HIS A 1 198 ? -7.91 -19.578 -8.789 1 94.69 198 HIS A CA 1
ATOM 1554 C C . HIS A 1 198 ? -6.727 -20.375 -8.242 1 94.69 198 HIS A C 1
ATOM 1556 O O . HIS A 1 198 ? -5.82 -20.734 -8.992 1 94.69 198 HIS A O 1
ATOM 1562 N N . PHE A 1 199 ? -6.727 -20.594 -6.969 1 94.88 199 PHE A N 1
ATOM 1563 C CA . PHE A 1 199 ? -5.68 -21.406 -6.348 1 94.88 199 PHE A CA 1
ATOM 1564 C C . PHE A 1 199 ? -5.605 -22.781 -6.988 1 94.88 199 PHE A C 1
ATOM 1566 O O . PHE A 1 199 ? -4.523 -23.266 -7.332 1 94.88 199 PHE A O 1
ATOM 1573 N N . GLU A 1 200 ? -6.707 -23.375 -7.176 1 92.25 200 GLU A N 1
ATOM 1574 C CA . GLU A 1 200 ? -6.762 -24.703 -7.789 1 92.25 200 GLU A CA 1
ATOM 1575 C C . GLU A 1 200 ? -6.309 -24.656 -9.242 1 92.25 200 GLU A C 1
ATOM 1577 O O . GLU A 1 200 ? -5.668 -25.578 -9.734 1 92.25 200 GLU A O 1
ATOM 1582 N N . SER A 1 201 ? -6.617 -23.594 -9.852 1 93.75 201 SER A N 1
ATOM 1583 C CA . SER A 1 201 ? -6.301 -23.469 -11.273 1 93.75 201 SER A CA 1
ATOM 1584 C C . SER A 1 201 ? -4.801 -23.344 -11.492 1 93.75 201 SER A C 1
ATOM 1586 O O . SER A 1 201 ? -4.309 -23.562 -12.609 1 93.75 201 SER A O 1
ATOM 1588 N N . MET A 1 202 ? -4.047 -22.938 -10.461 1 95.75 202 MET A N 1
ATOM 1589 C CA . MET A 1 202 ? -2.602 -22.797 -10.602 1 95.75 202 MET A CA 1
ATOM 1590 C C . MET A 1 202 ? -1.979 -24.062 -11.172 1 95.75 202 MET A C 1
ATOM 1592 O O . MET A 1 202 ? -1.263 -24.016 -12.172 1 95.75 202 MET A O 1
ATOM 1596 N N . LYS A 1 203 ? -2.268 -25.156 -10.57 1 93.25 203 LYS A N 1
ATOM 1597 C CA . LYS A 1 203 ? -1.695 -26.422 -11.008 1 93.25 203 LYS A CA 1
ATOM 1598 C C . LYS A 1 203 ? -2.473 -27 -12.18 1 93.25 203 LYS A C 1
ATOM 1600 O O . LYS A 1 203 ? -1.885 -27.375 -13.203 1 93.25 203 LYS A O 1
ATOM 1605 N N . SER A 1 204 ? -3.758 -27.016 -12.078 1 93.12 204 SER A N 1
ATOM 1606 C CA . SER A 1 204 ? -4.594 -27.734 -13.031 1 93.12 204 SER A CA 1
ATOM 1607 C C . SER A 1 204 ? -4.551 -27.078 -14.406 1 93.12 204 SER A C 1
ATOM 1609 O O . SER A 1 204 ? -4.531 -27.766 -15.43 1 93.12 204 SER A O 1
ATOM 1611 N N . GLU A 1 205 ? -4.496 -25.734 -14.438 1 93.12 205 GLU A N 1
ATOM 1612 C CA . GLU A 1 205 ? -4.59 -25.047 -15.719 1 93.12 205 GLU A CA 1
ATOM 1613 C C . GLU A 1 205 ? -3.23 -24.516 -16.156 1 93.12 205 GLU A C 1
ATOM 1615 O O . GLU A 1 205 ? -2.938 -24.453 -17.359 1 93.12 205 GLU A O 1
ATOM 1620 N N . TYR A 1 206 ? -2.402 -24.234 -15.211 1 95.25 206 TYR A N 1
ATOM 1621 C CA . TYR A 1 206 ? -1.203 -23.5 -15.609 1 95.25 206 TYR A CA 1
ATOM 1622 C C . TYR A 1 206 ? 0.056 -24.281 -15.227 1 95.25 206 TYR A C 1
ATOM 1624 O O . TYR A 1 206 ? 1.171 -23.828 -15.516 1 95.25 206 TYR A O 1
ATOM 1632 N N . GLY A 1 207 ? -0.103 -25.359 -14.57 1 95.88 207 GLY A N 1
ATOM 1633 C CA . GLY A 1 207 ? 1.041 -26.188 -14.203 1 95.88 207 GLY A CA 1
ATOM 1634 C C . GLY A 1 207 ? 1.93 -25.531 -13.156 1 95.88 207 GLY A C 1
ATOM 1635 O O . GLY A 1 207 ? 3.113 -25.859 -13.055 1 95.88 207 GLY A O 1
ATOM 1636 N N . ILE A 1 208 ? 1.411 -24.578 -12.484 1 95.12 208 ILE A N 1
ATOM 1637 C CA . ILE A 1 208 ? 2.148 -23.906 -11.422 1 95.12 208 ILE A CA 1
ATOM 1638 C C . ILE A 1 208 ? 1.855 -24.562 -10.078 1 95.12 208 ILE A C 1
ATOM 1640 O O . ILE A 1 208 ? 0.711 -24.578 -9.625 1 95.12 208 ILE A O 1
ATOM 1644 N N . GLU A 1 209 ? 2.859 -25.109 -9.461 1 94.69 209 GLU A N 1
ATOM 1645 C CA . GLU A 1 209 ? 2.686 -25.703 -8.141 1 94.69 209 GLU A CA 1
ATOM 1646 C C . GLU A 1 209 ? 2.631 -24.625 -7.059 1 94.69 209 GLU A C 1
ATOM 1648 O O . GLU A 1 209 ? 3.547 -23.812 -6.934 1 94.69 209 GLU A O 1
ATOM 1653 N N . PRO A 1 210 ? 1.525 -24.672 -6.301 1 93 210 PRO A N 1
ATOM 1654 C CA . PRO A 1 210 ? 1.469 -23.688 -5.215 1 93 210 PRO A CA 1
ATOM 1655 C C . PRO A 1 210 ? 2.611 -23.859 -4.215 1 93 210 PRO A C 1
ATOM 1657 O O . PRO A 1 210 ? 2.998 -24.984 -3.889 1 93 210 PRO A O 1
ATOM 1660 N N . GLU A 1 211 ? 3.156 -22.781 -3.924 1 90.12 211 GLU A N 1
ATOM 1661 C CA . GLU A 1 211 ? 4.219 -22.719 -2.924 1 90.12 211 GLU A CA 1
ATOM 1662 C C . GLU A 1 211 ? 3.721 -22.078 -1.63 1 90.12 211 GLU A C 1
ATOM 1664 O O . GLU A 1 211 ? 2.555 -21.688 -1.529 1 90.12 211 GLU A O 1
ATOM 1669 N N . PHE A 1 212 ? 4.625 -22.016 -0.627 1 89.12 212 PHE A N 1
ATOM 1670 C CA . PHE A 1 212 ? 4.309 -21.453 0.679 1 89.12 212 PHE A CA 1
ATOM 1671 C C . PHE A 1 212 ? 3.629 -20.094 0.533 1 89.12 212 PHE A C 1
ATOM 1673 O O . PHE A 1 212 ? 2.609 -19.828 1.175 1 89.12 212 PHE A O 1
ATOM 1680 N N . LYS A 1 213 ? 4.086 -19.281 -0.342 1 88.94 213 LYS A N 1
ATOM 1681 C CA . LYS A 1 213 ? 3.561 -17.938 -0.503 1 88.94 213 LYS A CA 1
ATOM 1682 C C . LYS A 1 213 ? 2.113 -17.969 -0.982 1 88.94 213 LYS A C 1
ATOM 1684 O O . LYS A 1 213 ? 1.321 -17.078 -0.632 1 88.94 213 LYS A O 1
ATOM 1689 N N . HIS A 1 214 ? 1.727 -18.938 -1.71 1 93.12 214 HIS A N 1
ATOM 1690 C CA . HIS A 1 214 ? 0.365 -19.031 -2.227 1 93.12 214 HIS A CA 1
ATOM 1691 C C . HIS A 1 214 ? -0.607 -19.484 -1.141 1 93.12 214 HIS A C 1
ATOM 1693 O O . HIS A 1 214 ? -1.741 -19 -1.079 1 93.12 214 HIS A O 1
ATOM 1699 N N . TYR A 1 215 ? -0.097 -20.328 -0.336 1 92.12 215 TYR A N 1
ATOM 1700 C CA . TYR A 1 215 ? -0.909 -20.734 0.811 1 92.12 215 TYR A CA 1
ATOM 1701 C C . TYR A 1 215 ? -1.089 -19.562 1.775 1 92.12 215 TYR A C 1
ATOM 1703 O O . TYR A 1 215 ? -2.182 -19.344 2.305 1 92.12 215 TYR A O 1
ATOM 1711 N N . MET A 1 216 ? -0.012 -18.828 1.951 1 91.25 216 MET A N 1
ATOM 1712 C CA . MET A 1 216 ? -0.11 -17.641 2.789 1 91.25 216 MET A CA 1
ATOM 1713 C C . MET A 1 216 ? -1.064 -16.625 2.174 1 91.25 216 MET A C 1
ATOM 1715 O O . MET A 1 216 ? -1.766 -15.914 2.895 1 91.25 216 MET A O 1
ATOM 1719 N N . GLY A 1 217 ? -1.04 -16.531 0.847 1 92.75 217 GLY A N 1
ATOM 1720 C CA . GLY A 1 217 ? -1.985 -15.672 0.155 1 92.75 217 GLY A CA 1
ATOM 1721 C C . GLY A 1 217 ? -3.434 -16.031 0.424 1 92.75 217 GLY A C 1
ATOM 1722 O O . GLY A 1 217 ? -4.266 -15.164 0.658 1 92.75 217 GLY A O 1
ATOM 1723 N N . LEU A 1 218 ? -3.703 -17.328 0.4 1 93.12 218 LEU A N 1
ATOM 1724 C CA . LEU A 1 218 ? -5.059 -17.797 0.684 1 93.12 218 LEU A CA 1
ATOM 1725 C C . LEU A 1 218 ? -5.422 -17.547 2.143 1 93.12 218 LEU A C 1
ATOM 1727 O O . LEU A 1 218 ? -6.562 -17.188 2.449 1 93.12 218 LEU A O 1
ATOM 1731 N N . LEU A 1 219 ? -4.434 -17.781 2.988 1 93.44 219 LEU A N 1
ATOM 1732 C CA . LEU A 1 219 ? -4.652 -17.453 4.391 1 93.44 219 LEU A CA 1
ATOM 1733 C C . LEU A 1 219 ? -5.016 -15.977 4.551 1 93.44 219 LEU A C 1
ATOM 1735 O O . LEU A 1 219 ? -5.883 -15.625 5.355 1 93.44 219 LEU A O 1
ATOM 1739 N N . GLY A 1 220 ? -4.379 -15.18 3.789 1 92.44 220 GLY A N 1
ATOM 1740 C CA . GLY A 1 220 ? -4.664 -13.75 3.793 1 92.44 220 GLY A CA 1
ATOM 1741 C C . GLY A 1 220 ? -6.074 -13.422 3.342 1 92.44 220 GLY A C 1
ATOM 1742 O O . GLY A 1 220 ? -6.711 -12.516 3.885 1 92.44 220 GLY A O 1
ATOM 1743 N N . VAL A 1 221 ? -6.543 -14.141 2.371 1 93 221 VAL A N 1
ATOM 1744 C CA . VAL A 1 221 ? -7.906 -13.922 1.901 1 93 221 VAL A CA 1
ATOM 1745 C C . VAL A 1 221 ? -8.898 -14.25 3.018 1 93 221 VAL A C 1
ATOM 1747 O O . VAL A 1 221 ? -9.797 -13.461 3.311 1 93 221 VAL A O 1
ATOM 1750 N N . LEU A 1 222 ? -8.68 -15.367 3.662 1 91.31 222 LEU A N 1
ATOM 1751 C CA . LEU A 1 222 ? -9.555 -15.781 4.754 1 91.31 222 LEU A CA 1
ATOM 1752 C C . LEU A 1 222 ? -9.492 -14.781 5.906 1 91.31 222 LEU A C 1
ATOM 1754 O O . LEU A 1 222 ? -10.531 -14.383 6.438 1 91.31 222 LEU A O 1
ATOM 1758 N N . GLY A 1 223 ? -8.305 -14.391 6.242 1 90.81 223 GLY A N 1
ATOM 1759 C CA . GLY A 1 223 ? -8.102 -13.477 7.352 1 90.81 223 GLY A CA 1
ATOM 1760 C C . GLY A 1 223 ? -8.711 -12.109 7.113 1 90.81 223 GLY A C 1
ATOM 1761 O O . GLY A 1 223 ? -9.43 -11.586 7.965 1 90.81 223 GLY A O 1
ATOM 1762 N N . LYS A 1 224 ? -8.484 -11.547 5.98 1 88 224 LYS A N 1
ATOM 1763 C CA . LYS A 1 224 ? -8.969 -10.211 5.66 1 88 224 LYS A CA 1
ATOM 1764 C C . LYS A 1 224 ? -10.484 -10.188 5.531 1 88 224 LYS A C 1
ATOM 1766 O O . LYS A 1 224 ? -11.133 -9.188 5.848 1 88 224 LYS A O 1
ATOM 1771 N N . CYS A 1 225 ? -11.078 -11.297 5.148 1 83.12 225 CYS A N 1
ATOM 1772 C CA . CYS A 1 225 ? -12.523 -11.383 4.984 1 83.12 225 CYS A CA 1
ATOM 1773 C C . CYS A 1 225 ? -13.195 -11.797 6.289 1 83.12 225 CYS A C 1
ATOM 1775 O O . CYS A 1 225 ? -14.383 -12.133 6.305 1 83.12 225 CYS A O 1
ATOM 1777 N N . ARG A 1 226 ? -12.484 -11.891 7.359 1 82.94 226 ARG A N 1
ATOM 1778 C CA . ARG A 1 226 ? -12.977 -12.125 8.711 1 82.94 226 ARG A CA 1
ATOM 1779 C C . ARG A 1 226 ? -13.445 -13.562 8.883 1 82.94 226 ARG A C 1
ATOM 1781 O O . ARG A 1 226 ? -14.344 -13.836 9.688 1 82.94 226 ARG A O 1
ATOM 1788 N N . HIS A 1 227 ? -12.922 -14.43 8.055 1 87.62 227 HIS A N 1
ATOM 1789 C CA . HIS A 1 227 ? -13.18 -15.859 8.227 1 87.62 227 HIS A CA 1
ATOM 1790 C C . HIS A 1 227 ? -12.086 -16.516 9.055 1 87.62 227 HIS A C 1
ATOM 1792 O O . HIS A 1 227 ? -11.398 -17.422 8.578 1 87.62 227 HIS A O 1
ATOM 1798 N N . LEU A 1 228 ? -12.023 -16.156 10.305 1 89.94 228 LEU A N 1
ATOM 1799 C CA . LEU A 1 228 ? -10.898 -16.531 11.156 1 89.94 228 LEU A CA 1
ATOM 1800 C C . LEU A 1 228 ? -11 -18 11.562 1 89.94 228 LEU A C 1
ATOM 1802 O O . LEU A 1 228 ? -9.977 -18.672 11.711 1 89.94 228 LEU A O 1
ATOM 1806 N N . ASN A 1 229 ? -12.227 -18.469 11.773 1 85.31 229 ASN A N 1
ATOM 1807 C CA . ASN A 1 229 ? -12.367 -19.891 12.07 1 85.31 229 ASN A CA 1
ATOM 1808 C C . ASN A 1 229 ? -11.922 -20.75 10.898 1 85.31 229 ASN A C 1
ATOM 1810 O O . ASN A 1 229 ? -11.219 -21.75 11.094 1 85.31 229 ASN A O 1
ATOM 1814 N N . GLU A 1 230 ? -12.336 -20.312 9.781 1 88 230 GLU A N 1
ATOM 1815 C CA . GLU A 1 230 ? -11.922 -21.016 8.57 1 88 230 GLU A CA 1
ATOM 1816 C C . GLU A 1 230 ? -10.414 -20.906 8.359 1 88 230 GLU A C 1
ATOM 1818 O O . GLU A 1 230 ? -9.789 -21.828 7.84 1 88 230 GLU A O 1
ATOM 1823 N N . ALA A 1 231 ? -9.867 -19.766 8.711 1 92.94 231 ALA A N 1
ATOM 1824 C CA . ALA A 1 231 ? -8.422 -19.578 8.625 1 92.94 231 ALA A CA 1
ATOM 1825 C C . ALA A 1 231 ? -7.688 -20.562 9.523 1 92.94 231 ALA A C 1
ATOM 1827 O O . ALA A 1 231 ? -6.668 -21.141 9.117 1 92.94 231 ALA A O 1
ATOM 1828 N N . GLU A 1 232 ? -8.188 -20.781 10.672 1 91.69 232 GLU A N 1
ATOM 1829 C CA . GLU A 1 232 ? -7.582 -21.75 11.578 1 91.69 232 GLU A CA 1
ATOM 1830 C C . GLU A 1 232 ? -7.66 -23.172 11.008 1 91.69 232 GLU A C 1
ATOM 1832 O O . GLU A 1 232 ? -6.695 -23.922 11.086 1 91.69 232 GLU A O 1
ATOM 1837 N N . ASP A 1 233 ? -8.789 -23.438 10.477 1 88.94 233 ASP A N 1
ATOM 1838 C CA . ASP A 1 233 ? -8.961 -24.75 9.844 1 88.94 233 ASP A CA 1
ATOM 1839 C C . ASP A 1 233 ? -8 -24.906 8.672 1 88.94 233 ASP A C 1
ATOM 1841 O O . ASP A 1 233 ? -7.441 -26 8.469 1 88.94 233 ASP A O 1
ATOM 1845 N N . PHE A 1 234 ? -7.852 -23.875 7.934 1 92.44 234 PHE A N 1
ATOM 1846 C CA . PHE A 1 234 ? -6.953 -23.875 6.785 1 92.44 234 PHE A CA 1
ATOM 1847 C C . PHE A 1 234 ? -5.516 -24.141 7.227 1 92.44 234 PHE A C 1
ATOM 1849 O O . PHE A 1 234 ? -4.793 -24.891 6.574 1 92.44 234 PHE A O 1
ATOM 1856 N N . ILE A 1 235 ? -5.145 -23.562 8.297 1 93.88 235 ILE A N 1
ATOM 1857 C CA . ILE A 1 235 ? -3.789 -23.719 8.812 1 93.88 235 ILE A CA 1
ATOM 1858 C C . ILE A 1 235 ? -3.545 -25.172 9.188 1 93.88 235 ILE A C 1
ATOM 1860 O O . ILE A 1 235 ? -2.461 -25.703 8.945 1 93.88 235 ILE A O 1
ATOM 1864 N N . GLU A 1 236 ? -4.52 -25.797 9.727 1 89.56 236 GLU A N 1
ATOM 1865 C CA . GLU A 1 236 ? -4.395 -27.203 10.125 1 89.56 236 GLU A CA 1
ATOM 1866 C C . GLU A 1 236 ? -4.223 -28.109 8.914 1 89.56 236 GLU A C 1
ATOM 1868 O O . GLU A 1 236 ? -3.688 -29.219 9.031 1 89.56 236 GLU A O 1
ATOM 1873 N N . LYS A 1 237 ? -4.637 -27.656 7.805 1 87.81 237 LYS A N 1
ATOM 1874 C CA . LYS A 1 237 ? -4.617 -28.484 6.605 1 87.81 237 LYS A CA 1
ATOM 1875 C C . LYS A 1 237 ? -3.443 -28.109 5.703 1 87.81 237 LYS A C 1
ATOM 1877 O O . LYS A 1 237 ? -3.328 -28.625 4.586 1 87.81 237 LYS A O 1
ATOM 1882 N N . LEU A 1 238 ? -2.611 -27.266 6.176 1 91 238 LEU A N 1
ATOM 1883 C CA . LEU A 1 238 ? -1.453 -26.891 5.375 1 91 238 LEU A CA 1
ATOM 1884 C C . LEU A 1 238 ? -0.561 -28.094 5.098 1 91 238 LEU A C 1
ATOM 1886 O O . LEU A 1 238 ? -0.375 -28.938 5.965 1 91 238 LEU A O 1
ATOM 1890 N N . PRO A 1 239 ? -0.062 -28.219 3.846 1 90.69 239 PRO A N 1
ATOM 1891 C CA . PRO A 1 239 ? 0.77 -29.375 3.477 1 90.69 239 PRO A CA 1
ATOM 1892 C C . PRO A 1 239 ? 2.199 -29.266 4.004 1 90.69 239 PRO A C 1
ATOM 1894 O O . PRO A 1 239 ? 3.076 -30.016 3.582 1 90.69 239 PRO A O 1
ATOM 1897 N N . PHE A 1 240 ? 2.541 -28.266 4.828 1 88.25 240 PHE A N 1
ATOM 1898 C CA . PHE A 1 240 ? 3.838 -28.078 5.465 1 88.25 240 PHE A CA 1
ATOM 1899 C C . PHE A 1 240 ? 3.672 -27.688 6.93 1 88.25 240 PHE A C 1
ATOM 1901 O O . PHE A 1 240 ? 2.572 -27.344 7.363 1 88.25 240 PHE A O 1
ATOM 1908 N N . GLU A 1 241 ? 4.746 -27.844 7.637 1 87.81 241 GLU A N 1
ATOM 1909 C CA . GLU A 1 241 ? 4.73 -27.484 9.055 1 87.81 241 GLU A CA 1
ATOM 1910 C C . GLU A 1 241 ? 4.473 -25.984 9.234 1 87.81 241 GLU A C 1
ATOM 1912 O O . GLU A 1 241 ? 5 -25.156 8.484 1 87.81 241 GLU A O 1
ATOM 1917 N N . CYS A 1 242 ? 3.656 -25.766 10.25 1 88.81 242 CYS A N 1
ATOM 1918 C CA . CYS A 1 242 ? 3.34 -24.375 10.547 1 88.81 242 CYS A CA 1
ATOM 1919 C C . CYS A 1 242 ? 4.566 -23.625 11.07 1 88.81 242 CYS A C 1
ATOM 1921 O O . CYS A 1 242 ? 5.203 -24.078 12.023 1 88.81 242 CYS A O 1
ATOM 1923 N N . THR A 1 243 ? 4.836 -22.625 10.43 1 89.31 243 THR A N 1
ATOM 1924 C CA . THR A 1 243 ? 5.992 -21.812 10.797 1 89.31 243 THR A CA 1
ATOM 1925 C C . THR A 1 243 ? 5.559 -20.578 11.578 1 89.31 243 THR A C 1
ATOM 1927 O O . THR A 1 243 ? 4.367 -20.359 11.789 1 89.31 243 THR A O 1
ATOM 1930 N N . VAL A 1 244 ? 6.539 -19.828 12.008 1 88.44 244 VAL A N 1
ATOM 1931 C CA . VAL A 1 244 ? 6.305 -18.594 12.758 1 88.44 244 VAL A CA 1
ATOM 1932 C C . VAL A 1 244 ? 5.48 -17.625 11.922 1 88.44 244 VAL A C 1
ATOM 1934 O O . VAL A 1 244 ? 4.617 -16.922 12.445 1 88.44 244 VAL A O 1
ATOM 1937 N N . GLU A 1 245 ? 5.656 -17.688 10.648 1 86.75 245 GLU A N 1
ATOM 1938 C CA . GLU A 1 245 ? 4.992 -16.766 9.734 1 86.75 245 GLU A CA 1
ATOM 1939 C C . GLU A 1 245 ? 3.49 -17.031 9.672 1 86.75 245 GLU A C 1
ATOM 1941 O O . GLU A 1 245 ? 2.697 -16.094 9.547 1 86.75 245 GLU A O 1
ATOM 1946 N N . VAL A 1 246 ? 3.162 -18.25 9.703 1 92.38 246 VAL A N 1
ATOM 1947 C CA . VAL A 1 246 ? 1.755 -18.625 9.641 1 92.38 246 VAL A CA 1
ATOM 1948 C C . VAL A 1 246 ? 1.016 -18.094 10.867 1 92.38 246 VAL A C 1
ATOM 1950 O O . VAL A 1 246 ? -0.043 -17.484 10.742 1 92.38 246 VAL A O 1
ATOM 1953 N N . TRP A 1 247 ? 1.644 -18.266 12 1 92.88 247 TRP A N 1
ATOM 1954 C CA . TRP A 1 247 ? 1.001 -17.844 13.242 1 92.88 247 TRP A CA 1
ATOM 1955 C C . TRP A 1 247 ? 1.03 -16.328 13.375 1 92.88 247 TRP A C 1
ATOM 1957 O O . TRP A 1 247 ? 0.101 -15.727 13.922 1 92.88 247 TRP A O 1
ATOM 1967 N N . ASP A 1 248 ? 2.1 -15.781 12.906 1 91.56 248 ASP A N 1
ATOM 1968 C CA . ASP A 1 248 ? 2.176 -14.328 12.883 1 91.56 248 ASP A CA 1
ATOM 1969 C C . ASP A 1 248 ? 1.056 -13.727 12.031 1 91.56 248 ASP A C 1
ATOM 1971 O O . ASP A 1 248 ? 0.441 -12.734 12.414 1 91.56 248 ASP A O 1
ATOM 1975 N N . ALA A 1 249 ? 0.818 -14.281 10.875 1 91.94 249 ALA A N 1
ATOM 1976 C CA . ALA A 1 249 ? -0.259 -13.82 10 1 91.94 249 ALA A CA 1
ATOM 1977 C C . ALA A 1 249 ? -1.615 -13.953 10.688 1 91.94 249 ALA A C 1
ATOM 1979 O O . ALA A 1 249 ? -2.416 -13.016 10.68 1 91.94 249 ALA A O 1
ATOM 1980 N N . LEU A 1 250 ? -1.845 -15.125 11.289 1 94.25 250 LEU A N 1
ATOM 1981 C CA . LEU A 1 250 ? -3.119 -15.336 11.969 1 94.25 250 LEU A CA 1
ATOM 1982 C C . LEU A 1 250 ? -3.283 -14.359 13.125 1 94.25 250 LEU A C 1
ATOM 1984 O O . LEU A 1 250 ? -4.379 -13.844 13.352 1 94.25 250 LEU A O 1
ATOM 1988 N N . ARG A 1 251 ? -2.225 -14.156 13.852 1 93.69 251 ARG A N 1
ATOM 1989 C CA . ARG A 1 251 ? -2.248 -13.203 14.945 1 93.69 251 ARG A CA 1
ATOM 1990 C C . ARG A 1 251 ? -2.646 -11.812 14.461 1 93.69 251 ARG A C 1
ATOM 1992 O O . ARG A 1 251 ? -3.48 -11.148 15.078 1 93.69 251 ARG A O 1
ATOM 1999 N N . ASN A 1 252 ? -2.049 -11.422 13.406 1 91 252 ASN A N 1
ATOM 2000 C CA . ASN A 1 252 ? -2.332 -10.109 12.844 1 91 252 ASN A CA 1
ATOM 2001 C C . ASN A 1 252 ? -3.791 -9.984 12.406 1 91 252 ASN A C 1
ATOM 2003 O O . ASN A 1 252 ? -4.43 -8.961 12.648 1 91 252 ASN A O 1
ATOM 2007 N N . TYR A 1 253 ? -4.301 -10.992 11.711 1 92.06 253 TYR A N 1
ATOM 2008 C CA . TYR A 1 253 ? -5.688 -10.938 11.258 1 92.06 253 TYR A CA 1
ATOM 2009 C C . TYR A 1 253 ? -6.645 -10.938 12.445 1 92.06 253 TYR A C 1
ATOM 2011 O O . TYR A 1 253 ? -7.68 -10.266 12.414 1 92.06 253 TYR A O 1
ATOM 2019 N N . ALA A 1 254 ? -6.289 -11.711 13.492 1 93.12 254 ALA A N 1
ATOM 2020 C CA . ALA A 1 254 ? -7.098 -11.695 14.711 1 93.12 254 ALA A CA 1
ATOM 2021 C C . ALA A 1 254 ? -7.129 -10.305 15.336 1 93.12 254 ALA A C 1
ATOM 2023 O O . ALA A 1 254 ? -8.18 -9.844 15.789 1 93.12 254 ALA A O 1
ATOM 2024 N N . ARG A 1 255 ? -6.012 -9.703 15.297 1 90.5 255 ARG A N 1
ATOM 2025 C CA . ARG A 1 255 ? -5.895 -8.359 15.859 1 90.5 255 ARG A CA 1
ATOM 2026 C C . ARG A 1 255 ? -6.719 -7.363 15.055 1 90.5 255 ARG A C 1
ATOM 2028 O O . ARG A 1 255 ? -7.43 -6.535 15.633 1 90.5 255 ARG A O 1
ATOM 2035 N N . ILE A 1 256 ? -6.656 -7.391 13.805 1 87.25 256 ILE A N 1
ATOM 2036 C CA . ILE A 1 256 ? -7.371 -6.488 12.906 1 87.25 256 ILE A CA 1
ATOM 2037 C C . ILE A 1 256 ? -8.875 -6.578 13.18 1 87.25 256 ILE A C 1
ATOM 2039 O O . ILE A 1 256 ? -9.578 -5.562 13.148 1 87.25 256 ILE A O 1
ATOM 2043 N N . HIS A 1 257 ? -9.352 -7.77 13.492 1 86.38 257 HIS A N 1
ATOM 2044 C CA . HIS A 1 257 ? -10.781 -7.973 13.656 1 86.38 257 HIS A CA 1
ATOM 2045 C C . HIS A 1 257 ? -11.172 -7.984 15.133 1 86.38 257 HIS A C 1
ATOM 2047 O O . HIS A 1 257 ? -12.312 -8.328 15.469 1 86.38 257 HIS A O 1
ATOM 2053 N N . GLY A 1 258 ? -10.258 -7.773 16.031 1 87.06 258 GLY A N 1
ATOM 2054 C CA . GLY A 1 258 ? -10.539 -7.621 17.453 1 87.06 258 GLY A CA 1
ATOM 2055 C C . GLY A 1 258 ? -10.812 -8.938 18.156 1 87.06 258 GLY A C 1
ATOM 2056 O O . GLY A 1 258 ? -11.562 -8.984 19.125 1 87.06 258 GLY A O 1
ATOM 2057 N N . ASN A 1 259 ? -10.359 -10.008 17.547 1 89.81 259 ASN A N 1
ATOM 2058 C CA . ASN A 1 259 ? -10.477 -11.32 18.188 1 89.81 259 ASN A CA 1
ATOM 2059 C C . ASN A 1 259 ? -9.328 -11.57 19.156 1 89.81 259 ASN A C 1
ATOM 2061 O O . ASN A 1 259 ? -8.359 -12.258 18.812 1 89.81 259 ASN A O 1
ATOM 2065 N N . VAL A 1 260 ? -9.508 -11.156 20.359 1 91.44 260 VAL A N 1
ATOM 2066 C CA . VAL A 1 260 ? -8.445 -11.156 21.359 1 91.44 260 VAL A CA 1
ATOM 2067 C C . VAL A 1 260 ? -8.023 -12.594 21.672 1 91.44 260 VAL A C 1
ATOM 2069 O O . VAL A 1 260 ? -6.836 -12.898 21.766 1 91.44 260 VAL A O 1
ATOM 2072 N N . ASP A 1 261 ? -9.008 -13.477 21.812 1 92.88 261 ASP A N 1
ATOM 2073 C CA . ASP A 1 261 ? -8.711 -14.867 22.156 1 92.88 261 ASP A CA 1
ATOM 2074 C C . ASP A 1 261 ? -7.848 -15.523 21.078 1 92.88 261 ASP A C 1
ATOM 2076 O O . ASP A 1 261 ? -6.859 -16.188 21.391 1 92.88 261 ASP A O 1
ATOM 2080 N N . LEU A 1 262 ? -8.227 -15.328 19.875 1 94.25 262 LEU A N 1
ATOM 2081 C CA . LEU A 1 262 ? -7.465 -15.914 18.781 1 94.25 262 LEU A CA 1
ATOM 2082 C C . LEU A 1 262 ? -6.094 -15.258 18.656 1 94.25 262 LEU A C 1
ATOM 2084 O O . LEU A 1 262 ? -5.113 -15.922 18.312 1 94.25 262 LEU A O 1
ATOM 2088 N N . GLU A 1 263 ? -6.008 -13.977 18.812 1 93.81 263 GLU A N 1
ATOM 2089 C CA . GLU A 1 263 ? -4.73 -13.273 18.797 1 93.81 263 GLU A CA 1
ATOM 2090 C C . GLU A 1 263 ? -3.766 -13.859 19.812 1 93.81 263 GLU A C 1
ATOM 2092 O O . GLU A 1 263 ? -2.604 -14.125 19.5 1 93.81 263 GLU A O 1
ATOM 2097 N N . ASP A 1 264 ? -4.266 -14.07 21.062 1 93.56 264 ASP A N 1
ATOM 2098 C CA . ASP A 1 264 ? -3.443 -14.617 22.141 1 93.56 264 ASP A CA 1
ATOM 2099 C C . ASP A 1 264 ? -2.998 -16.047 21.812 1 93.56 264 ASP A C 1
ATOM 2101 O O . ASP A 1 264 ? -1.848 -16.406 22.062 1 93.56 264 ASP A O 1
ATOM 2105 N N . HIS A 1 265 ? -3.922 -16.766 21.328 1 94.69 265 HIS A N 1
ATOM 2106 C CA . HIS A 1 265 ? -3.611 -18.141 20.969 1 94.69 265 HIS A CA 1
ATOM 2107 C C . HIS A 1 265 ? -2.52 -18.203 19.906 1 94.69 265 HIS A C 1
ATOM 2109 O O . HIS A 1 265 ? -1.549 -18.953 20.031 1 94.69 265 HIS A O 1
ATOM 2115 N N . ALA A 1 266 ? -2.668 -17.453 18.828 1 94.56 266 ALA A N 1
ATOM 2116 C CA . ALA A 1 266 ? -1.684 -17.391 17.75 1 94.56 266 ALA A CA 1
ATOM 2117 C C . ALA A 1 266 ? -0.336 -16.891 18.266 1 94.56 266 ALA A C 1
ATOM 2119 O O . ALA A 1 266 ? 0.715 -17.375 17.844 1 94.56 266 ALA A O 1
ATOM 2120 N N . GLU A 1 267 ? -0.383 -15.969 19.156 1 92.94 267 GLU A N 1
ATOM 2121 C CA . GLU A 1 267 ? 0.847 -15.43 19.719 1 92.94 267 GLU A CA 1
ATOM 2122 C C . GLU A 1 267 ? 1.585 -16.5 20.531 1 92.94 267 GLU A C 1
ATOM 2124 O O . GLU A 1 267 ? 2.811 -16.594 20.469 1 92.94 267 GLU A O 1
ATOM 2129 N N . GLU A 1 268 ? 0.857 -17.203 21.312 1 94 268 GLU A N 1
ATOM 2130 C CA . GLU A 1 268 ? 1.463 -18.266 22.109 1 94 268 GLU A CA 1
ATOM 2131 C C . GLU A 1 268 ? 2.176 -19.281 21.219 1 94 268 GLU A C 1
ATOM 2133 O O . GLU A 1 268 ? 3.293 -19.703 21.531 1 94 268 GLU A O 1
ATOM 2138 N N . LEU A 1 269 ? 1.534 -19.641 20.156 1 93.62 269 LEU A N 1
ATOM 2139 C CA . LEU A 1 269 ? 2.119 -20.609 19.234 1 93.62 269 LEU A CA 1
ATOM 2140 C C . LEU A 1 269 ? 3.322 -20.016 18.516 1 93.62 269 LEU A C 1
ATOM 2142 O O . LEU A 1 269 ? 4.332 -20.688 18.328 1 93.62 269 LEU A O 1
ATOM 2146 N N . MET A 1 270 ? 3.197 -18.766 18.094 1 91.81 270 MET A N 1
ATOM 2147 C CA . MET A 1 270 ? 4.293 -18.078 17.422 1 91.81 270 MET A CA 1
ATOM 2148 C C . MET A 1 270 ? 5.523 -18 18.328 1 91.81 270 MET A C 1
ATOM 2150 O O . MET A 1 270 ? 6.633 -18.312 17.891 1 91.81 270 MET A O 1
ATOM 2154 N N . VAL A 1 271 ? 5.348 -17.641 19.625 1 91.69 271 VAL A N 1
ATOM 2155 C CA . VAL A 1 271 ? 6.438 -17.453 20.578 1 91.69 271 VAL A CA 1
ATOM 2156 C C . VAL A 1 271 ? 7.043 -18.812 20.953 1 91.69 271 VAL A C 1
ATOM 2158 O O . VAL A 1 271 ? 8.25 -18.922 21.172 1 91.69 271 VAL A O 1
ATOM 2161 N N . SER A 1 272 ? 6.172 -19.781 21 1 93 272 SER A N 1
ATOM 2162 C CA . SER A 1 272 ? 6.68 -21.125 21.281 1 93 272 SER A CA 1
ATOM 2163 C C . SER A 1 272 ? 7.664 -21.578 20.203 1 93 272 SER A C 1
ATOM 2165 O O . SER A 1 272 ? 8.625 -22.297 20.5 1 93 272 SER A O 1
ATOM 2167 N N . LEU A 1 273 ? 7.445 -21.156 19 1 91.19 273 LEU A N 1
ATOM 2168 C CA . LEU A 1 273 ? 8.32 -21.516 17.891 1 91.19 273 LEU A CA 1
ATOM 2169 C C . LEU A 1 273 ? 9.547 -20.609 17.844 1 91.19 273 LEU A C 1
ATOM 2171 O O . LEU A 1 273 ? 10.633 -21.047 17.453 1 91.19 273 LEU A O 1
ATOM 2175 N N . ASP A 1 274 ? 9.32 -19.375 18.141 1 89.31 274 ASP A N 1
ATOM 2176 C CA . ASP A 1 274 ? 10.391 -18.375 18.141 1 89.31 274 ASP A CA 1
ATOM 2177 C C . ASP A 1 274 ? 10.211 -17.375 19.281 1 89.31 274 ASP A C 1
ATOM 2179 O O . ASP A 1 274 ? 9.57 -16.344 19.109 1 89.31 274 ASP A O 1
ATOM 2183 N N . PRO A 1 275 ? 10.852 -17.578 20.344 1 87.19 275 PRO A N 1
ATOM 2184 C CA . PRO A 1 275 ? 10.68 -16.734 21.531 1 87.19 275 PRO A CA 1
ATOM 2185 C C . PRO A 1 275 ? 11.086 -15.281 21.281 1 87.19 275 PRO A C 1
ATOM 2187 O O . PRO A 1 275 ? 10.633 -14.383 22 1 87.19 275 PRO A O 1
ATOM 2190 N N . SER A 1 276 ? 11.836 -15.078 20.219 1 80 276 SER A N 1
ATOM 2191 C CA . SER A 1 276 ? 12.273 -13.711 19.938 1 80 276 SER A CA 1
ATOM 2192 C C . SER A 1 276 ? 11.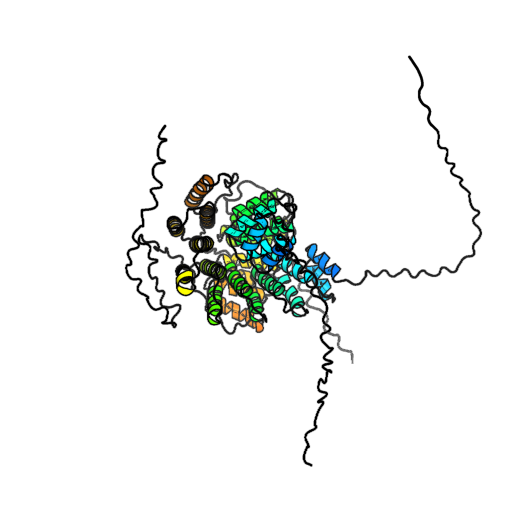125 -12.852 19.422 1 80 276 SER A C 1
ATOM 2194 O O . SER A 1 276 ? 11.227 -11.625 19.391 1 80 276 SER A O 1
ATOM 2196 N N . LYS A 1 277 ? 10.062 -13.469 19.062 1 79.88 277 LYS A N 1
ATOM 2197 C CA . LYS A 1 277 ? 8.914 -12.75 18.516 1 79.88 277 LYS A CA 1
ATOM 2198 C C . LYS A 1 277 ? 7.992 -12.273 19.641 1 79.88 277 LYS A C 1
ATOM 2200 O O . LYS A 1 277 ? 6.996 -11.594 19.375 1 79.88 277 LYS A O 1
ATOM 2205 N N . ALA A 1 278 ? 8.352 -12.539 20.844 1 75.75 278 ALA A N 1
ATOM 2206 C CA . ALA A 1 278 ? 7.555 -12.07 21.969 1 75.75 278 ALA A CA 1
ATOM 2207 C C . ALA A 1 278 ? 7.582 -10.547 22.062 1 75.75 278 ALA A C 1
ATOM 2209 O O . ALA A 1 278 ? 8.625 -9.93 21.859 1 75.75 278 ALA A O 1
ATOM 2210 N N . VAL A 1 279 ? 6.414 -9.984 22.094 1 67.94 279 VAL A N 1
ATOM 2211 C CA . VAL A 1 279 ? 6.32 -8.531 22.156 1 67.94 279 VAL A CA 1
ATOM 2212 C C . VAL A 1 279 ? 6.168 -8.086 23.609 1 67.94 279 VAL A C 1
ATOM 2214 O O . VAL A 1 279 ? 5.262 -8.539 24.312 1 67.94 279 VAL A O 1
ATOM 2217 N N . ALA A 1 280 ? 7.098 -7.375 24.234 1 61.72 280 ALA A N 1
ATOM 2218 C CA . ALA A 1 280 ? 7.062 -6.93 25.625 1 61.72 280 ALA A CA 1
ATOM 2219 C C . ALA A 1 280 ? 5.961 -5.895 25.844 1 61.72 280 ALA A C 1
ATOM 2221 O O . ALA A 1 280 ? 5.199 -5.984 26.797 1 61.72 280 ALA A O 1
ATOM 2222 N N . ASP A 1 281 ? 5.82 -4.781 25.047 1 64 281 ASP A N 1
ATOM 2223 C CA . ASP A 1 281 ? 4.84 -3.709 25.219 1 64 281 ASP A CA 1
ATOM 2224 C C . ASP A 1 281 ? 3.773 -3.766 24.125 1 64 281 ASP A C 1
ATOM 2226 O O . ASP A 1 281 ? 3.781 -2.953 23.203 1 64 281 ASP A O 1
ATOM 2230 N N . LYS A 1 282 ? 2.848 -4.695 24.594 1 70.94 282 LYS A N 1
ATOM 2231 C CA . LYS A 1 282 ? 1.822 -4.957 23.594 1 70.94 282 LYS A CA 1
ATOM 2232 C C . LYS A 1 282 ? 0.78 -3.84 23.562 1 70.94 282 LYS A C 1
ATOM 2234 O O . LYS A 1 282 ? 0.311 -3.398 24.609 1 70.94 282 LYS A O 1
ATOM 2239 N N . ILE A 1 283 ? 0.597 -3.354 22.422 1 74 283 ILE A N 1
ATOM 2240 C CA . ILE A 1 283 ? -0.512 -2.436 22.188 1 74 283 ILE A CA 1
ATOM 2241 C C . ILE A 1 283 ? -1.837 -3.182 22.312 1 74 283 ILE A C 1
ATOM 2243 O O . ILE A 1 283 ? -1.988 -4.289 21.797 1 74 283 ILE A O 1
ATOM 2247 N N . PRO A 1 284 ? -2.709 -2.611 23.125 1 74.31 284 PRO A N 1
ATOM 2248 C CA . PRO A 1 284 ? -3.994 -3.299 23.281 1 74.31 284 PRO A CA 1
ATOM 2249 C C . PRO A 1 284 ? -4.688 -3.561 21.953 1 74.31 284 PRO A C 1
ATOM 2251 O O . PRO A 1 284 ? -4.629 -2.727 21.047 1 74.31 284 PRO A O 1
ATOM 2254 N N . THR A 1 285 ? -5.324 -4.75 21.906 1 76.81 285 THR A N 1
ATOM 2255 C CA . THR A 1 285 ? -6.098 -5.121 20.719 1 76.81 285 THR A CA 1
ATOM 2256 C C . THR A 1 285 ? -7.316 -4.219 20.562 1 76.81 285 THR A C 1
ATOM 2258 O O . THR A 1 285 ? -8.016 -3.939 21.547 1 76.81 285 THR A O 1
ATOM 2261 N N . PRO A 1 286 ? -7.477 -3.686 19.406 1 72.56 286 PRO A N 1
ATOM 2262 C CA . PRO A 1 286 ? -8.672 -2.859 19.188 1 72.56 286 PRO A CA 1
ATOM 2263 C C . PRO A 1 286 ? -9.969 -3.652 19.328 1 72.56 286 PRO A C 1
ATOM 2265 O O . PRO A 1 286 ? -9.969 -4.875 19.188 1 72.56 286 PRO A O 1
ATOM 2268 N N . PRO A 1 287 ? -11.031 -2.875 19.672 1 70.19 287 PRO A N 1
ATOM 2269 C CA . PRO A 1 287 ? -12.32 -3.562 19.719 1 70.19 287 PRO A CA 1
ATOM 2270 C C . PRO A 1 287 ? -12.805 -4.012 18.344 1 70.19 287 PRO A C 1
ATOM 2272 O O . PRO A 1 287 ? -12.383 -3.459 17.328 1 70.19 287 PRO A O 1
ATOM 2275 N N . PRO A 1 288 ? -13.727 -5.086 18.344 1 68.31 288 PRO A N 1
ATOM 2276 C CA . PRO A 1 288 ? -14.273 -5.516 17.062 1 68.31 288 PRO A CA 1
ATOM 2277 C C . PRO A 1 288 ? -15 -4.395 16.328 1 68.31 288 PRO A C 1
ATOM 2279 O O . PRO A 1 288 ? -15.641 -3.547 16.953 1 68.31 288 PRO A O 1
ATOM 2282 N N . ARG A 1 289 ? -14.844 -4.344 15.07 1 62.22 289 ARG A N 1
ATOM 2283 C CA . ARG A 1 289 ? -15.43 -3.338 14.188 1 62.22 289 ARG A CA 1
ATOM 2284 C C . ARG A 1 289 ? -16.953 -3.332 14.305 1 62.22 289 ARG A C 1
ATOM 2286 O O . ARG A 1 289 ? -17.578 -4.387 14.25 1 62.22 289 ARG A O 1
ATOM 2293 N N . LYS A 1 290 ? -17.547 -2.188 15.07 1 53.06 290 LYS A N 1
ATOM 2294 C CA . LYS A 1 290 ? -18.984 -2.035 15.117 1 53.06 290 LYS A CA 1
ATOM 2295 C C . LYS A 1 290 ? -19.484 -1.113 14.008 1 53.06 290 LYS A C 1
ATOM 2297 O O . LYS A 1 290 ? -18.906 -0.048 13.773 1 53.06 290 LYS A O 1
ATOM 2302 N N . TYR A 1 291 ? -20.016 -1.616 12.93 1 46 291 TYR A N 1
ATOM 2303 C CA . TYR A 1 291 ? -20.531 -0.756 11.867 1 46 291 TYR A CA 1
ATOM 2304 C C . TYR A 1 291 ? -21.766 -0.008 12.328 1 46 291 TYR A C 1
ATOM 2306 O O . TYR A 1 291 ? -22.781 -0.625 12.656 1 46 291 TYR A O 1
ATOM 2314 N N . THR A 1 292 ? -21.75 0.81 13.445 1 40.84 292 THR A N 1
ATOM 2315 C CA . THR A 1 292 ? -22.969 1.549 13.781 1 40.84 292 THR A CA 1
ATOM 2316 C C . THR A 1 292 ? -23.094 2.801 12.922 1 40.84 292 THR A C 1
ATOM 2318 O O . THR A 1 292 ? -22.078 3.379 12.5 1 40.84 292 THR A O 1
ATOM 2321 N N . ALA A 1 293 ? -24.328 3.039 12.336 1 37.53 293 ALA A N 1
ATOM 2322 C CA . ALA A 1 293 ? -24.75 4.234 11.609 1 37.53 293 ALA A CA 1
ATOM 2323 C C . ALA A 1 293 ? -24.453 5.496 12.406 1 37.53 293 ALA A C 1
ATOM 2325 O O . ALA A 1 293 ? -24.719 5.562 13.609 1 37.53 293 ALA A O 1
ATOM 2326 N N . ILE A 1 294 ? -23.422 6.188 12.227 1 39.22 294 ILE A N 1
ATOM 2327 C CA . ILE A 1 294 ? -23.141 7.441 12.914 1 39.22 294 ILE A CA 1
ATOM 2328 C C . ILE A 1 294 ? -24.047 8.539 12.383 1 39.22 294 ILE A C 1
ATOM 2330 O O . ILE A 1 294 ? -24.094 8.797 11.18 1 39.22 294 ILE A O 1
ATOM 2334 N N . SER A 1 295 ? -25.266 8.797 13 1 32.69 295 SER A N 1
ATOM 2335 C CA . SER A 1 295 ? -26.047 9.984 12.68 1 32.69 295 SER A CA 1
ATOM 2336 C C . SER A 1 295 ? -25.25 11.258 12.938 1 32.69 295 SER A C 1
ATOM 2338 O O . SER A 1 295 ? -25.234 11.773 14.055 1 32.69 295 SER A O 1
ATOM 2340 N N . MET A 1 296 ? -24.094 11.289 12.547 1 35.81 296 MET A N 1
ATOM 2341 C CA . MET A 1 296 ? -23.25 12.398 13.008 1 35.81 296 MET A CA 1
ATOM 2342 C C . MET A 1 296 ? -23.797 13.734 12.5 1 35.81 296 MET A C 1
ATOM 2344 O O . MET A 1 296 ? -23.406 14.789 13 1 35.81 296 MET A O 1
ATOM 2348 N N . LEU A 1 297 ? -23.938 13.82 11.109 1 35.25 297 LEU A N 1
ATOM 2349 C CA . LEU A 1 297 ? -23.891 15.188 10.617 1 35.25 297 LEU A CA 1
ATOM 2350 C C . LEU A 1 297 ? -25.156 15.953 10.984 1 35.25 297 LEU A C 1
ATOM 2352 O O . LEU A 1 297 ? -26.172 15.828 10.305 1 35.25 297 LEU A O 1
ATOM 2356 N N . ASP A 1 298 ? -25.594 16.016 12.086 1 30.45 298 ASP A N 1
ATOM 2357 C CA . ASP A 1 298 ? -26.719 16.938 12.273 1 30.45 298 ASP A CA 1
ATOM 2358 C C . ASP A 1 298 ? -26.406 18.297 11.656 1 30.45 298 ASP A C 1
ATOM 2360 O O . ASP A 1 298 ? -25.25 18.672 11.492 1 30.45 298 ASP A O 1
ATOM 2364 N N . GLY A 1 299 ? -27.344 19.156 11.172 1 30.3 299 GLY A N 1
ATOM 2365 C CA . GLY A 1 299 ? -27.422 20.469 10.547 1 30.3 299 GLY A CA 1
ATOM 2366 C C . GLY A 1 299 ? -26.297 21.391 10.969 1 30.3 299 GLY A C 1
ATOM 2367 O O . GLY A 1 299 ? -25.875 22.266 10.203 1 30.3 299 GLY A O 1
ATOM 2368 N N . LYS A 1 300 ? -26.188 21.938 12.359 1 29.84 300 LYS A N 1
ATOM 2369 C CA . LYS A 1 300 ? -25.266 23 12.766 1 29.84 300 LYS A CA 1
ATOM 2370 C C . LYS A 1 300 ? -23.812 22.531 12.672 1 29.84 300 LYS A C 1
ATOM 2372 O O . LYS A 1 300 ? -23.531 21.344 12.844 1 29.84 300 LYS A O 1
ATOM 2377 N N . ASN A 1 301 ? -22.75 23.266 12.148 1 31.03 301 ASN A N 1
ATOM 2378 C CA . ASN A 1 301 ? -21.297 23.25 11.977 1 31.03 301 ASN A CA 1
ATOM 2379 C C . ASN A 1 301 ? -20.609 22.422 13.062 1 31.03 301 ASN A C 1
ATOM 2381 O O . ASN A 1 301 ? -19.391 22.531 13.242 1 31.03 301 ASN A O 1
ATOM 2385 N N . ARG A 1 302 ? -21.219 22.141 14.25 1 27.55 302 ARG A N 1
ATOM 2386 C CA . ARG A 1 302 ? -20.484 21.609 15.398 1 27.55 302 ARG A CA 1
ATOM 2387 C C . ARG A 1 302 ? -20.359 20.094 15.312 1 27.55 302 ARG A C 1
ATOM 2389 O O . ARG A 1 302 ? -21.344 19.391 15.062 1 27.55 302 ARG A O 1
ATOM 2396 N N . ILE A 1 303 ? -19.25 19.484 14.93 1 32.97 303 ILE A N 1
ATOM 2397 C CA . ILE A 1 303 ? -18.812 18.141 15.281 1 32.97 303 ILE A CA 1
ATOM 2398 C C . ILE A 1 303 ? -19.344 17.781 16.672 1 32.97 303 ILE A C 1
ATOM 2400 O O . ILE A 1 303 ? -18.984 18.406 17.656 1 32.97 303 ILE A O 1
ATOM 2404 N N . SER A 1 304 ? -20.516 17.328 16.969 1 29.92 304 SER A N 1
ATOM 2405 C CA . SER A 1 304 ? -20.984 16.891 18.266 1 29.92 304 SER A CA 1
ATOM 2406 C C . SER A 1 304 ? -19.906 16.125 19.016 1 29.92 304 SER A C 1
ATOM 2408 O O . SER A 1 304 ? -19.062 15.461 18.406 1 29.92 304 SER A O 1
ATOM 2410 N N . GLU A 1 305 ? -19.656 16.516 20.406 1 29.5 305 GLU A N 1
ATOM 2411 C CA . GLU A 1 305 ? -18.719 16.094 21.438 1 29.5 305 GLU A CA 1
ATOM 2412 C C . GLU A 1 305 ? -18.734 14.578 21.609 1 29.5 305 GLU A C 1
ATOM 2414 O O . GLU A 1 305 ? -19.641 14.031 22.234 1 29.5 305 GLU A O 1
ATOM 2419 N N . PHE A 1 306 ? -18.625 13.898 20.703 1 29.8 306 PHE A N 1
ATOM 2420 C CA . PHE A 1 306 ? -18.5 12.492 21.047 1 29.8 306 PHE A CA 1
ATOM 2421 C C . PHE A 1 306 ? -17.312 12.266 21.984 1 29.8 306 PHE A C 1
ATOM 2423 O O . PHE A 1 306 ? -16.156 12.445 21.578 1 29.8 306 PHE A O 1
ATOM 2430 N N . ARG A 1 307 ? -17.438 12.641 23.344 1 26.45 307 ARG A N 1
ATOM 2431 C CA . ARG A 1 307 ? -16.453 12.312 24.375 1 26.45 307 ARG A CA 1
ATOM 2432 C C . ARG A 1 307 ? -16.344 10.797 24.562 1 26.45 307 ARG A C 1
ATOM 2434 O O . ARG A 1 307 ? -17.281 10.156 25.047 1 26.45 307 ARG A O 1
ATOM 2441 N N . ASN A 1 308 ? -15.781 10.172 23.719 1 26.48 308 ASN A N 1
ATOM 2442 C CA . ASN A 1 308 ? -15.43 8.836 24.172 1 26.48 308 ASN A CA 1
ATOM 2443 C C . ASN A 1 308 ? -14.633 8.867 25.484 1 26.48 308 ASN A C 1
ATOM 2445 O O . ASN A 1 308 ? -13.531 9.414 25.516 1 26.48 308 ASN A O 1
ATOM 2449 N N . PRO A 1 309 ? -15.156 8.695 26.656 1 28.02 309 PRO A N 1
ATOM 2450 C CA . PRO A 1 309 ? -14.5 8.734 27.953 1 28.02 309 PRO A CA 1
ATOM 2451 C C . PRO A 1 309 ? -13.211 7.918 27.984 1 28.02 309 PRO A C 1
ATOM 2453 O O . PRO A 1 309 ? -12.281 8.258 28.734 1 28.02 309 PRO A O 1
ATOM 2456 N N . THR A 1 310 ? -13.258 6.75 27.422 1 28.72 310 THR A N 1
ATOM 2457 C CA . THR A 1 310 ? -12.336 5.766 27.969 1 28.72 310 THR A CA 1
ATOM 2458 C C . THR A 1 310 ? -10.953 5.91 27.359 1 28.72 310 THR A C 1
ATOM 2460 O O . THR A 1 310 ? -10 5.246 27.781 1 28.72 310 THR A O 1
ATOM 2463 N N . LEU A 1 311 ? -10.953 6.492 26.141 1 28.47 311 LEU A N 1
ATOM 2464 C CA . LEU A 1 311 ? -9.664 6.098 25.578 1 28.47 311 LEU A CA 1
ATOM 2465 C C . LEU A 1 311 ? -8.516 6.766 26.344 1 28.47 311 LEU A C 1
ATOM 2467 O O . LEU A 1 311 ? -7.453 6.164 26.516 1 28.47 311 LEU A O 1
ATOM 2471 N N . TYR A 1 312 ? -8.344 8.242 26.141 1 30.5 312 TYR A N 1
ATOM 2472 C CA . TYR A 1 312 ? -7.191 8.875 26.781 1 30.5 312 TYR A CA 1
ATOM 2473 C C . TYR A 1 312 ? -7.5 9.227 28.234 1 30.5 312 TYR A C 1
ATOM 2475 O O . TYR A 1 312 ? -8.219 10.188 28.5 1 30.5 312 TYR A O 1
ATOM 2483 N N . LYS A 1 313 ? -7.645 8.398 29.109 1 31.55 313 LYS A N 1
ATOM 2484 C CA . LYS A 1 313 ? -7.828 8.719 30.531 1 31.55 313 LYS A CA 1
ATOM 2485 C C . LYS A 1 313 ? -7.012 9.945 30.922 1 31.55 313 LYS A C 1
ATOM 2487 O O . LYS A 1 313 ? -7.508 10.836 31.625 1 31.55 313 LYS A O 1
ATOM 2492 N N . ASP A 1 314 ? -5.648 9.953 31 1 30.69 314 ASP A N 1
ATOM 2493 C CA . ASP A 1 314 ? -5.016 10.844 31.969 1 30.69 314 ASP A CA 1
ATOM 2494 C C . ASP A 1 314 ? -4.973 12.273 31.453 1 30.69 314 ASP A C 1
ATOM 2496 O O . ASP A 1 314 ? -4.715 13.211 32.219 1 30.69 314 ASP A O 1
ATOM 2500 N N . ASP A 1 315 ? -4.566 12.68 30.234 1 30.02 315 ASP A N 1
ATOM 2501 C CA . ASP A 1 315 ? -4.199 14.086 30.25 1 30.02 315 ASP A CA 1
ATOM 2502 C C . ASP A 1 315 ? -5.441 14.977 30.344 1 30.02 315 ASP A C 1
ATOM 2504 O O . ASP A 1 315 ? -6.332 14.891 29.5 1 30.02 315 ASP A O 1
ATOM 2508 N N . GLU A 1 316 ? -5.855 15.68 31.469 1 31.08 316 GLU A N 1
ATOM 2509 C CA . GLU A 1 316 ? -6.535 16.891 31.938 1 31.08 316 GLU A CA 1
ATOM 2510 C C . GLU A 1 316 ? -6.414 18.016 30.938 1 31.08 316 GLU A C 1
ATOM 2512 O O . GLU A 1 316 ? -7.211 18.953 30.953 1 31.08 316 GLU A O 1
ATOM 2517 N N . LYS A 1 317 ? -5.309 18.266 30.203 1 28.47 317 LYS A N 1
ATOM 2518 C CA . LYS A 1 317 ? -4.938 19.578 29.719 1 28.47 317 LYS A CA 1
ATOM 2519 C C . LYS A 1 317 ? -5.781 19.969 28.5 1 28.47 317 LYS A C 1
ATOM 2521 O O . LYS A 1 317 ? -5.605 21.062 27.938 1 28.47 317 LYS A O 1
ATOM 2526 N N . LEU A 1 318 ? -6.309 19.234 27.719 1 27.62 318 LEU A N 1
ATOM 2527 C CA . LEU A 1 318 ? -6.961 20.094 26.719 1 27.62 318 LEU A CA 1
ATOM 2528 C C . LEU A 1 318 ? -8.148 20.828 27.328 1 27.62 318 LEU A C 1
ATOM 2530 O O . LEU A 1 318 ? -9.188 20.219 27.609 1 27.62 318 LEU A O 1
ATOM 2534 N N . LYS A 1 319 ? -7.891 21.844 28.266 1 26.62 319 LYS A N 1
ATOM 2535 C CA . LYS A 1 319 ? -8.844 22.844 28.734 1 26.62 319 LYS A CA 1
ATOM 2536 C C . LYS A 1 319 ? -9.727 23.344 27.594 1 26.62 319 LYS A C 1
ATOM 2538 O O . LYS A 1 319 ? -9.273 23.469 26.453 1 26.62 319 LYS A O 1
ATOM 2543 N N . ALA A 1 320 ? -10.977 23.562 27.859 1 26.77 320 ALA A N 1
ATOM 2544 C CA . ALA A 1 320 ? -12.195 24.094 27.234 1 26.77 320 ALA A CA 1
ATOM 2545 C C . ALA A 1 320 ? -11.992 25.531 26.781 1 26.77 320 ALA A C 1
ATOM 2547 O O . ALA A 1 320 ? -12.125 26.469 27.578 1 26.77 320 ALA A O 1
ATOM 2548 N N . ALA A 1 321 ? -10.906 26.031 26.141 1 26.48 321 ALA A N 1
ATOM 2549 C CA . ALA A 1 321 ? -11.016 27.438 25.766 1 26.48 321 ALA A CA 1
ATOM 2550 C C . ALA A 1 321 ? -12.344 27.719 25.062 1 26.48 321 ALA A C 1
ATOM 2552 O O . ALA A 1 321 ? -12.664 27.078 24.062 1 26.48 321 ALA A O 1
ATOM 2553 N N . GLY A 1 322 ? -13.367 28.281 25.75 1 25.23 322 GLY A N 1
ATOM 2554 C CA . GLY A 1 322 ? -14.633 28.922 25.422 1 25.23 322 GLY A CA 1
ATOM 2555 C C . GLY A 1 322 ? -14.508 29.938 24.297 1 25.23 322 GLY A C 1
ATOM 2556 O O . GLY A 1 322 ? -13.789 30.922 24.422 1 25.23 322 GLY A O 1
ATOM 2557 N N . MET A 1 323 ? -14.477 29.625 23.031 1 24.7 323 MET A N 1
ATOM 2558 C CA . MET A 1 323 ? -14.617 30.641 21.984 1 24.7 323 MET A CA 1
ATOM 2559 C C . MET A 1 323 ? -15.766 31.594 22.297 1 24.7 323 MET A C 1
ATOM 2561 O O . MET A 1 323 ? -16.891 31.156 22.5 1 24.7 323 MET A O 1
ATOM 2565 N N . LYS A 1 324 ? -15.516 32.781 22.812 1 22.89 324 LYS A N 1
ATOM 2566 C CA . LYS A 1 324 ? -16.344 33.969 22.75 1 22.89 324 LYS A CA 1
ATOM 2567 C C . LYS A 1 324 ? -16.953 34.125 21.344 1 22.89 324 LYS A C 1
ATOM 2569 O O . LYS A 1 324 ? -16.375 33.656 20.359 1 22.89 324 LYS A O 1
ATOM 2574 N N . GLU A 1 325 ? -18.25 34.688 21.141 1 24.56 325 GLU A N 1
ATOM 2575 C CA . GLU A 1 325 ? -19.219 35.125 20.141 1 24.56 325 GLU A CA 1
ATOM 2576 C C . GLU A 1 325 ? -18.578 36.125 19.156 1 24.56 325 GLU A C 1
ATOM 2578 O O . GLU A 1 325 ? -19.281 36.75 18.375 1 24.56 325 GLU A O 1
ATOM 2583 N N . GLY A 1 326 ? -17.297 36.406 19 1 23.08 326 GLY A N 1
ATOM 2584 C CA . GLY A 1 326 ? -17.031 37.594 18.234 1 23.08 326 GLY A CA 1
ATOM 2585 C C . GLY A 1 326 ? -17.594 37.562 16.828 1 23.08 326 GLY A C 1
ATOM 2586 O O . GLY A 1 326 ? -17.797 36.469 16.266 1 23.08 326 GLY A O 1
ATOM 2587 N N . GLY A 1 327 ? -18.297 38.75 16.266 1 21.17 327 GLY A N 1
ATOM 2588 C CA . GLY A 1 327 ? -19.031 39.406 15.195 1 21.17 327 GLY A CA 1
ATOM 2589 C C . GLY A 1 327 ? -18.297 39.344 13.867 1 21.17 327 GLY A C 1
ATOM 2590 O O . GLY A 1 327 ? -17.328 40.094 13.664 1 21.17 327 GLY A O 1
ATOM 2591 N N . TYR A 1 328 ? -17.844 38.312 13.43 1 22.19 328 TYR A N 1
ATOM 2592 C CA . TYR A 1 328 ? -17.312 38.531 12.086 1 22.19 328 TYR A CA 1
ATOM 2593 C C . TYR A 1 328 ? -18.359 39.219 11.195 1 22.19 328 TYR A C 1
ATOM 2595 O O . TYR A 1 328 ? -19.406 38.625 10.93 1 22.19 328 TYR A O 1
ATOM 2603 N N . VAL A 1 329 ? -18.391 40.562 11.25 1 24.3 329 VAL A N 1
ATOM 2604 C CA . VAL A 1 329 ? -19.094 41.438 10.289 1 24.3 329 VAL A CA 1
ATOM 2605 C C . VAL A 1 329 ? -18.594 41.125 8.875 1 24.3 329 VAL A C 1
ATOM 2607 O O . VAL A 1 329 ? -17.391 41.062 8.625 1 24.3 329 VAL A O 1
ATOM 2610 N N . PRO A 1 330 ? -19.484 40.625 8.047 1 22.05 330 PRO A N 1
ATOM 2611 C CA . PRO A 1 330 ? -19.328 40.344 6.613 1 22.05 330 PRO A CA 1
ATOM 2612 C C . PRO A 1 330 ? -18.812 41.562 5.832 1 22.05 330 PRO A C 1
ATOM 2614 O O . PRO A 1 330 ? -19.375 42.656 5.926 1 22.05 330 PRO A O 1
ATOM 2617 N N . ASP A 1 331 ? -17.516 41.969 5.895 1 22.66 331 ASP A N 1
ATOM 2618 C CA . ASP A 1 331 ? -17.219 43.125 5.074 1 22.66 331 ASP A CA 1
ATOM 2619 C C . ASP A 1 331 ? -17.625 42.906 3.621 1 22.66 331 ASP A C 1
ATOM 2621 O O . ASP A 1 331 ? -17.125 42 2.965 1 22.66 331 ASP A O 1
ATOM 2625 N N . THR A 1 332 ? -18.906 43.281 3.193 1 23.19 332 THR A N 1
ATOM 2626 C CA . THR A 1 332 ? -19.688 43.406 1.964 1 23.19 332 THR A CA 1
ATOM 2627 C C . THR A 1 332 ? -18.891 44.156 0.9 1 23.19 332 THR A C 1
ATOM 2629 O O . THR A 1 332 ? -19.375 44.375 -0.212 1 23.19 332 THR A O 1
ATOM 2632 N N . ARG A 1 333 ? -17.828 44.969 1.256 1 23.7 333 ARG A N 1
ATOM 2633 C CA . ARG A 1 333 ? -17.578 46.156 0.422 1 23.7 333 ARG A CA 1
ATOM 2634 C C . ARG A 1 333 ? -17.047 45.75 -0.949 1 23.7 333 ARG A C 1
ATOM 2636 O O . ARG A 1 333 ? -17.125 46.5 -1.902 1 23.7 333 ARG A O 1
ATOM 2643 N N . TYR A 1 334 ? -16.172 44.781 -1.077 1 23.16 334 TYR A N 1
ATOM 2644 C CA . TYR A 1 334 ? -15.375 45.125 -2.252 1 23.16 334 TYR A CA 1
ATOM 2645 C C . TYR A 1 334 ? -16.141 44.812 -3.535 1 23.16 334 TYR A C 1
ATOM 2647 O O . TYR A 1 334 ? -15.82 43.844 -4.242 1 23.16 334 TYR A O 1
ATOM 2655 N N . VAL A 1 335 ? -17.594 44.688 -3.389 1 22.3 335 VAL A N 1
ATOM 2656 C CA . VAL A 1 335 ? -18.328 44.531 -4.637 1 22.3 335 VAL A CA 1
ATOM 2657 C C . VAL A 1 335 ? -17.953 45.625 -5.617 1 22.3 335 VAL A C 1
ATOM 2659 O O . VAL A 1 335 ? -18.047 45.469 -6.836 1 22.3 335 VAL A O 1
ATOM 2662 N N . LEU A 1 336 ? -17.797 46.938 -5.164 1 19.98 336 LEU A N 1
ATOM 2663 C CA . LEU A 1 336 ? -18.297 48.031 -6 1 19.98 336 LEU A CA 1
ATOM 2664 C C . LEU A 1 336 ? -17.344 48.312 -7.156 1 19.98 336 LEU A C 1
ATOM 2666 O O . LEU A 1 336 ? -16.672 49.344 -7.172 1 19.98 336 LEU A O 1
ATOM 2670 N N . HIS A 1 337 ? -16.438 47.469 -7.652 1 21.84 337 HIS A N 1
ATOM 2671 C CA . HIS A 1 337 ? -15.75 48.188 -8.711 1 21.84 337 HIS A CA 1
ATOM 2672 C C . HIS A 1 337 ? -16.734 48.812 -9.68 1 21.84 337 HIS A C 1
ATOM 2674 O O . HIS A 1 337 ? -17.531 48.125 -10.32 1 21.84 337 HIS A O 1
ATOM 2680 N N . ASP A 1 338 ? -17.422 50.062 -9.227 1 22.23 338 ASP A N 1
ATOM 2681 C CA . ASP A 1 338 ? -18.141 51.062 -10.016 1 22.23 338 ASP A CA 1
ATOM 2682 C C . ASP A 1 338 ? -17.594 51.125 -11.43 1 22.23 338 ASP A C 1
ATOM 2684 O O . ASP A 1 338 ? -16.469 50.688 -11.695 1 22.23 338 ASP A O 1
ATOM 2688 N N . ILE A 1 339 ? -18.266 52.094 -12.102 1 23.28 339 ILE A N 1
ATOM 2689 C CA . ILE A 1 339 ? -18.828 52.75 -13.273 1 23.28 339 ILE A CA 1
ATOM 2690 C C . ILE A 1 339 ? -17.719 53.531 -13.992 1 23.28 339 ILE A C 1
ATOM 2692 O O . ILE A 1 339 ? -17.094 54.406 -13.406 1 23.28 339 ILE A O 1
ATOM 2696 N N . ASN A 1 340 ? -16.859 52.875 -14.836 1 21.53 340 ASN A N 1
ATOM 2697 C CA . ASN A 1 340 ? -16.062 53.656 -15.781 1 21.53 340 ASN A CA 1
ATOM 2698 C C . ASN A 1 340 ? -16.828 54.875 -16.281 1 21.53 340 ASN A C 1
ATOM 2700 O O . ASN A 1 340 ? -18.016 54.781 -16.578 1 21.53 340 ASN A O 1
ATOM 2704 N N . GLN A 1 341 ? -16.5 56.188 -15.75 1 20.97 341 GLN A N 1
ATOM 2705 C CA . GLN A 1 341 ? -16.625 57.531 -16.297 1 20.97 341 GLN A CA 1
ATOM 2706 C C . GLN A 1 341 ? -16.562 57.5 -17.828 1 20.97 341 GLN A C 1
ATOM 2708 O O . GLN A 1 341 ? -15.578 57.031 -18.406 1 20.97 341 GLN A O 1
ATOM 2713 N N . GLU A 1 342 ? -17.797 57.5 -18.547 1 22.25 342 GLU A N 1
ATOM 2714 C CA . GLU A 1 342 ? -18.062 58.125 -19.828 1 22.25 342 GLU A CA 1
ATOM 2715 C C . GLU A 1 342 ? -17.203 59.375 -20.016 1 22.25 342 GLU A C 1
ATOM 2717 O O . GLU A 1 342 ? -16.969 60.125 -19.062 1 22.25 342 GLU A O 1
ATOM 2722 N N . ALA A 1 343 ? -16.391 59.344 -21.188 1 23.98 343 ALA A N 1
ATOM 2723 C CA . ALA A 1 343 ? -15.758 60.281 -22.125 1 23.98 343 ALA A CA 1
ATOM 2724 C C . ALA A 1 343 ? -16.641 61.5 -22.359 1 23.98 343 ALA A C 1
ATOM 2726 O O . ALA A 1 343 ? -17.812 61.375 -22.734 1 23.98 343 ALA A O 1
ATOM 2727 N N . LYS A 1 344 ? -16.422 62.594 -21.688 1 20.19 344 LYS A N 1
ATOM 2728 C CA . LYS A 1 344 ? -16.453 64.062 -21.984 1 20.19 344 LYS A CA 1
ATOM 2729 C C . LYS A 1 344 ? -15.945 64.312 -23.406 1 20.19 344 LYS A C 1
ATOM 2731 O O . LYS A 1 344 ? -16.078 65.438 -23.906 1 20.19 344 LYS A O 1
ATOM 2736 N N . GLU A 1 345 ? -15.695 63.656 -24.625 1 22.16 345 GLU A N 1
ATOM 2737 C CA . GLU A 1 345 ? -16.266 64.375 -25.75 1 22.16 345 GLU A CA 1
ATOM 2738 C C . GLU A 1 345 ? -17.719 64 -25.984 1 22.16 345 GLU A C 1
ATOM 2740 O O . GLU A 1 345 ? -18.125 62.875 -25.688 1 22.16 345 GLU A O 1
ATOM 2745 N N . MET B 1 1 ? 20.281 15.516 -82.312 1 18.53 1 MET B N 1
ATOM 2746 C CA . MET B 1 1 ? 21.688 15.156 -82.125 1 18.53 1 MET B CA 1
ATOM 2747 C C . MET B 1 1 ? 21.812 13.93 -81.25 1 18.53 1 MET B C 1
ATOM 2749 O O . MET B 1 1 ? 21.203 13.867 -80.188 1 18.53 1 MET B O 1
ATOM 2753 N N . GLU B 1 2 ? 22.484 12.836 -81.5 1 21.11 2 GLU B N 1
ATOM 2754 C CA . GLU B 1 2 ? 22.422 11.383 -81.438 1 21.11 2 GLU B CA 1
ATOM 2755 C C . GLU B 1 2 ? 23.031 10.875 -80.125 1 21.11 2 GLU B C 1
ATOM 2757 O O . GLU B 1 2 ? 22.469 9.992 -79.5 1 21.11 2 GLU B O 1
ATOM 2762 N N . PRO B 1 3 ? 24.266 11.234 -79.688 1 19.72 3 PRO B N 1
ATOM 2763 C CA . PRO B 1 3 ? 25.422 10.336 -79.625 1 19.72 3 PRO B CA 1
ATOM 2764 C C . PRO B 1 3 ? 25.562 9.664 -78.25 1 19.72 3 PRO B C 1
ATOM 2766 O O . PRO B 1 3 ? 25.281 8.469 -78.125 1 19.72 3 PRO B O 1
ATOM 2769 N N . THR B 1 4 ? 26.672 10.031 -77.312 1 19.56 4 THR B N 1
ATOM 2770 C CA . THR B 1 4 ? 27.906 9.367 -76.938 1 19.56 4 THR B CA 1
ATOM 2771 C C . THR B 1 4 ? 27.812 8.781 -75.562 1 19.56 4 THR B C 1
ATOM 2773 O O . THR B 1 4 ? 27.453 9.484 -74.625 1 19.56 4 THR B O 1
ATOM 2776 N N . LYS B 1 5 ? 27.719 7.48 -75.25 1 22.47 5 LYS B N 1
ATOM 2777 C CA . LYS B 1 5 ? 27.469 6.434 -74.312 1 22.47 5 LYS B CA 1
ATOM 2778 C C . LYS B 1 5 ? 28.594 6.352 -73.25 1 22.47 5 LYS B C 1
ATOM 2780 O O . LYS B 1 5 ? 29.719 5.969 -73.625 1 22.47 5 LYS B O 1
ATOM 2785 N N . PRO B 1 6 ? 28.797 7.359 -72.375 1 19.39 6 PRO B N 1
ATOM 2786 C CA . PRO B 1 6 ? 30.156 7.48 -71.875 1 19.39 6 PRO B CA 1
ATOM 2787 C C . PRO B 1 6 ? 30.594 6.25 -71.062 1 19.39 6 PRO B C 1
ATOM 2789 O O . PRO B 1 6 ? 29.781 5.602 -70.438 1 19.39 6 PRO B O 1
ATOM 2792 N N . ARG B 1 7 ? 31.891 5.66 -71.188 1 17.23 7 ARG B N 1
ATOM 2793 C CA . ARG B 1 7 ? 32.719 4.453 -71.125 1 17.23 7 ARG B CA 1
ATOM 2794 C C . ARG B 1 7 ? 33.188 4.188 -69.75 1 17.23 7 ARG B C 1
ATOM 2796 O O . ARG B 1 7 ? 33.688 3.09 -69.438 1 17.23 7 ARG B O 1
ATOM 2803 N N . SER B 1 8 ? 33.062 4.98 -68.625 1 17.78 8 SER B N 1
ATOM 2804 C CA . SER B 1 8 ? 34.375 5.094 -68.062 1 17.78 8 SER B CA 1
ATOM 2805 C C . SER B 1 8 ? 34.875 3.744 -67.562 1 17.78 8 SER B C 1
ATOM 2807 O O . SER B 1 8 ? 34.094 2.822 -67.375 1 17.78 8 SER B O 1
ATOM 2809 N N . PRO B 1 9 ? 36.219 3.756 -66.875 1 17.22 9 PRO B N 1
ATOM 2810 C CA . PRO B 1 9 ? 37.469 2.994 -66.75 1 17.22 9 PRO B CA 1
ATOM 2811 C C . PRO B 1 9 ? 37.375 1.878 -65.75 1 17.22 9 PRO B C 1
ATOM 2813 O O . PRO B 1 9 ? 36.625 2.006 -64.75 1 17.22 9 PRO B O 1
ATOM 2816 N N . ASN B 1 10 ? 37.688 0.56 -66.062 1 17.09 10 ASN B N 1
ATOM 2817 C CA . ASN B 1 10 ? 37.812 -0.874 -65.812 1 17.09 10 ASN B CA 1
ATOM 2818 C C . ASN B 1 10 ? 38.812 -1.17 -64.688 1 17.09 10 ASN B C 1
ATOM 2820 O O . ASN B 1 10 ? 40.031 -1.265 -64.938 1 17.09 10 ASN B O 1
ATOM 2824 N N . GLN B 1 11 ? 38.812 -0.367 -63.562 1 18.22 11 GLN B N 1
ATOM 2825 C CA . GLN B 1 11 ? 39.969 -0.459 -62.688 1 18.22 11 GLN B CA 1
ATOM 2826 C C . GLN B 1 11 ? 40.25 -1.908 -62.312 1 18.22 11 GLN B C 1
ATOM 2828 O O . GLN B 1 11 ? 39.375 -2.6 -61.781 1 18.22 11 GLN B O 1
ATOM 2833 N N . TRP B 1 12 ? 41.281 -2.596 -62.844 1 16.77 12 TRP B N 1
ATOM 2834 C CA . TRP B 1 12 ? 41.875 -3.902 -63.062 1 16.77 12 TRP B CA 1
ATOM 2835 C C . TRP B 1 12 ? 42.469 -4.445 -61.781 1 16.77 12 TRP B C 1
ATOM 2837 O O . TRP B 1 12 ? 43.094 -5.512 -61.781 1 16.77 12 TRP B O 1
ATOM 2847 N N . TYR B 1 13 ? 42.375 -3.838 -60.531 1 18.2 13 TYR B N 1
ATOM 2848 C CA . TYR B 1 13 ? 43.5 -4.125 -59.688 1 18.2 13 TYR B CA 1
ATOM 2849 C C . TYR B 1 13 ? 43.656 -5.625 -59.469 1 18.2 13 TYR B C 1
ATOM 2851 O O . TYR B 1 13 ? 42.719 -6.316 -59.094 1 18.2 13 TYR B O 1
ATOM 2859 N N . ASN B 1 14 ? 44.656 -6.258 -60.062 1 16.45 14 ASN B N 1
ATOM 2860 C CA . ASN B 1 14 ? 45.25 -7.578 -60.281 1 16.45 14 ASN B CA 1
ATOM 2861 C C . ASN B 1 14 ? 45.625 -8.258 -58.969 1 16.45 14 ASN B C 1
ATOM 2863 O O . ASN B 1 14 ? 46.156 -7.617 -58.062 1 16.45 14 ASN B O 1
ATOM 2867 N N . GLN B 1 15 ? 45.094 -9.5 -58.656 1 17.66 15 GLN B N 1
ATOM 2868 C CA . GLN B 1 15 ? 44.969 -10.508 -57.594 1 17.66 15 GLN B CA 1
ATOM 2869 C C . GLN B 1 15 ? 46.312 -11.164 -57.281 1 17.66 15 GLN B C 1
ATOM 2871 O O . GLN B 1 15 ? 46.344 -12.211 -56.625 1 17.66 15 GLN B O 1
ATOM 2876 N N . ASN B 1 16 ? 47.5 -10.469 -57.281 1 16.86 16 ASN B N 1
ATOM 2877 C CA . ASN B 1 16 ? 48.594 -11.398 -57.469 1 16.86 16 ASN B CA 1
ATOM 2878 C C . ASN B 1 16 ? 48.656 -12.43 -56.344 1 16.86 16 ASN B C 1
ATOM 2880 O O . ASN B 1 16 ? 48.688 -12.07 -55.188 1 16.86 16 ASN B O 1
ATOM 2884 N N . LYS B 1 17 ? 48.344 -13.781 -56.594 1 18.36 17 LYS B N 1
ATOM 2885 C CA . LYS B 1 17 ? 48.188 -15.047 -55.875 1 18.36 17 LYS B CA 1
ATOM 2886 C C . LYS B 1 17 ? 49.562 -15.539 -55.375 1 18.36 17 LYS B C 1
ATOM 2888 O O . LYS B 1 17 ? 49.688 -16.703 -54.969 1 18.36 17 LYS B O 1
ATOM 2893 N N . GLY B 1 18 ? 50.562 -14.695 -55.031 1 18.66 18 GLY B N 1
ATOM 2894 C CA . GLY B 1 18 ? 51.844 -15.406 -54.969 1 18.66 18 GLY B CA 1
ATOM 2895 C C . GLY B 1 18 ? 51.844 -16.516 -53.938 1 18.66 18 GLY B C 1
ATOM 2896 O O . GLY B 1 18 ? 51.344 -16.328 -52.812 1 18.66 18 GLY B O 1
ATOM 2897 N N . TYR B 1 19 ? 51.875 -17.844 -54.344 1 18.77 19 TYR B N 1
ATOM 2898 C CA . TYR B 1 19 ? 51.844 -19.172 -53.719 1 18.77 19 TYR B CA 1
ATOM 2899 C C . TYR B 1 19 ? 53.062 -19.359 -52.812 1 18.77 19 TYR B C 1
ATOM 2901 O O . TYR B 1 19 ? 54.188 -19.484 -53.281 1 18.77 19 TYR B O 1
ATOM 2909 N N . PRO B 1 20 ? 53.312 -18.547 -51.812 1 21.23 20 PRO B N 1
ATOM 2910 C CA . PRO B 1 20 ? 54.625 -18.844 -51.219 1 21.23 20 PRO B CA 1
ATOM 2911 C C . PRO B 1 20 ? 54.75 -20.297 -50.781 1 21.23 20 PRO B C 1
ATOM 2913 O O . PRO B 1 20 ? 53.75 -20.969 -50.531 1 21.23 20 PRO B O 1
ATOM 2916 N N . HIS B 1 21 ? 55.844 -20.984 -51.125 1 21.3 21 HIS B N 1
ATOM 2917 C CA . HIS B 1 21 ? 56.406 -22.312 -50.938 1 21.3 21 HIS B CA 1
ATOM 2918 C C . HIS B 1 21 ? 56.469 -22.688 -49.469 1 21.3 21 HIS B C 1
ATOM 2920 O O . HIS B 1 21 ? 56.844 -21.875 -48.625 1 21.3 21 HIS B O 1
ATOM 2926 N N . PRO B 1 22 ? 55.781 -23.844 -49.062 1 21.42 22 PRO B N 1
ATOM 2927 C CA . PRO B 1 22 ? 55.531 -24.391 -47.719 1 21.42 22 PRO B CA 1
ATOM 2928 C C . PRO B 1 22 ? 56.812 -24.828 -47.031 1 21.42 22 PRO B C 1
ATOM 2930 O O . PRO B 1 22 ? 57.469 -25.766 -47.469 1 21.42 22 PRO B O 1
ATOM 2933 N N . GLN B 1 23 ? 57.812 -24.016 -46.812 1 20.48 23 GLN B N 1
ATOM 2934 C CA . GLN B 1 23 ? 58.969 -24.609 -46.188 1 20.48 23 GLN B CA 1
ATOM 2935 C C . GLN B 1 23 ? 58.594 -25.469 -44.969 1 20.48 23 GLN B C 1
ATOM 2937 O O . GLN B 1 23 ? 57.594 -25.219 -44.312 1 20.48 23 GLN B O 1
ATOM 2942 N N . ASN B 1 24 ? 59.281 -26.672 -44.844 1 22.72 24 ASN B N 1
ATOM 2943 C CA . ASN B 1 24 ? 59.281 -27.844 -43.969 1 22.72 24 ASN B CA 1
ATOM 2944 C C . ASN B 1 24 ? 59.438 -27.438 -42.5 1 22.72 24 ASN B C 1
ATOM 2946 O O . ASN B 1 24 ? 60.562 -27.297 -42 1 22.72 24 ASN B O 1
ATOM 2950 N N . VAL B 1 25 ? 58.938 -26.344 -42.062 1 23.78 25 VAL B N 1
ATOM 2951 C CA . VAL B 1 25 ? 59.375 -25.969 -40.719 1 23.78 25 VAL B CA 1
ATOM 2952 C C . VAL B 1 25 ? 59.094 -27.109 -39.75 1 23.78 25 VAL B C 1
ATOM 2954 O O . VAL B 1 25 ? 58.062 -27.797 -39.875 1 23.78 25 VAL B O 1
ATOM 2957 N N . ASN B 1 26 ? 60.188 -27.609 -39.062 1 24.48 26 ASN B N 1
ATOM 2958 C CA . ASN B 1 26 ? 60.406 -28.609 -38 1 24.48 26 ASN B CA 1
ATOM 2959 C C . ASN B 1 26 ? 59.281 -28.594 -36.969 1 24.48 26 ASN B C 1
ATOM 2961 O O . ASN B 1 26 ? 58.625 -27.562 -36.781 1 24.48 26 ASN B O 1
ATOM 2965 N N . ARG B 1 27 ? 58.844 -29.797 -36.5 1 23.92 27 ARG B N 1
ATOM 2966 C CA . ARG B 1 27 ? 57.812 -30.234 -35.562 1 23.92 27 ARG B CA 1
ATOM 2967 C C . ARG B 1 27 ? 57.875 -29.469 -34.25 1 23.92 27 ARG B C 1
ATOM 2969 O O . ARG B 1 27 ? 58.75 -29.75 -33.406 1 23.92 27 ARG B O 1
ATOM 2976 N N . GLY B 1 28 ? 58 -28.219 -34.156 1 24.72 28 GLY B N 1
ATOM 2977 C CA . GLY B 1 28 ? 58.094 -27.609 -32.844 1 24.72 28 GLY B CA 1
ATOM 2978 C C . GLY B 1 28 ? 57.188 -28.266 -31.812 1 24.72 28 GLY B C 1
ATOM 2979 O O . GLY B 1 28 ? 56.156 -28.828 -32.156 1 24.72 28 GLY B O 1
ATOM 2980 N N . GLN B 1 29 ? 57.812 -28.719 -30.625 1 30.09 29 GLN B N 1
ATOM 2981 C CA . GLN B 1 29 ? 57.188 -29.281 -29.438 1 30.09 29 GLN B CA 1
ATOM 2982 C C . GLN B 1 29 ? 55.875 -28.562 -29.109 1 30.09 29 GLN B C 1
ATOM 2984 O O . GLN B 1 29 ? 55.781 -27.328 -29.141 1 30.09 29 GLN B O 1
ATOM 2989 N N . ALA B 1 30 ? 54.75 -29.188 -29.453 1 27.53 30 ALA B N 1
ATOM 2990 C CA . ALA B 1 30 ? 53.406 -28.766 -29.062 1 27.53 30 ALA B CA 1
ATOM 2991 C C . ALA B 1 30 ? 53.438 -28.188 -27.641 1 27.53 30 ALA B C 1
ATOM 2993 O O . ALA B 1 30 ? 53.656 -28.906 -26.672 1 27.53 30 ALA B O 1
ATOM 2994 N N . VAL B 1 31 ? 54.062 -27.062 -27.422 1 31.55 31 VAL B N 1
ATOM 2995 C CA . VAL B 1 31 ? 53.75 -26.5 -26.125 1 31.55 31 VAL B CA 1
ATOM 2996 C C . VAL B 1 31 ? 52.25 -26.703 -25.828 1 31.55 31 VAL B C 1
ATOM 2998 O O . VAL B 1 31 ? 51.406 -26.312 -26.641 1 31.55 31 VAL B O 1
ATOM 3001 N N . GLU B 1 32 ? 51.906 -27.766 -25.172 1 30.69 32 GLU B N 1
ATOM 3002 C CA . GLU B 1 32 ? 50.562 -27.891 -24.625 1 30.69 32 GLU B CA 1
ATOM 3003 C C . GLU B 1 32 ? 50 -26.531 -24.203 1 30.69 32 GLU B C 1
ATOM 3005 O O . GLU B 1 32 ? 50.531 -25.891 -23.297 1 30.69 32 GLU B O 1
ATOM 3010 N N . VAL B 1 33 ? 49.656 -25.719 -25.125 1 34.34 33 VAL B N 1
ATOM 3011 C CA . VAL B 1 33 ? 48.844 -24.578 -24.688 1 34.34 33 VAL B CA 1
ATOM 3012 C C . VAL B 1 33 ? 47.844 -25.031 -23.625 1 34.34 33 VAL B C 1
ATOM 3014 O O . VAL B 1 33 ? 47 -25.891 -23.891 1 34.34 33 VAL B O 1
ATOM 3017 N N . GLN B 1 34 ? 48.281 -25.188 -22.359 1 35.22 34 GLN B N 1
ATOM 3018 C CA . GLN B 1 34 ? 47.312 -25.344 -21.266 1 35.22 34 GLN B CA 1
ATOM 3019 C C . GLN B 1 34 ? 46.031 -24.562 -21.547 1 35.22 34 GLN B C 1
ATOM 3021 O O . GLN B 1 34 ? 46.094 -23.375 -21.859 1 35.22 34 GLN B O 1
ATOM 3026 N N . ALA B 1 35 ? 45.156 -25.172 -22.172 1 37.97 35 ALA B N 1
ATOM 3027 C CA . ALA B 1 35 ? 43.812 -24.578 -22.297 1 37.97 35 ALA B CA 1
ATOM 3028 C C . ALA B 1 35 ? 43.5 -23.656 -21.125 1 37.97 35 ALA B C 1
ATOM 3030 O O . ALA B 1 35 ? 43.688 -24.031 -19.969 1 37.97 35 ALA B O 1
ATOM 3031 N N . PRO B 1 36 ? 43.719 -22.312 -21.219 1 41.16 36 PRO B N 1
ATOM 3032 C CA . PRO B 1 36 ? 43.25 -21.516 -20.078 1 41.16 36 PRO B CA 1
ATOM 3033 C C . PRO B 1 36 ? 42 -22.078 -19.422 1 41.16 36 PRO B C 1
ATOM 3035 O O . PRO B 1 36 ? 41.031 -22.422 -20.125 1 41.16 36 PRO B O 1
ATOM 3038 N N . VAL B 1 37 ? 41.938 -23.062 -18.609 1 44.66 37 VAL B N 1
ATOM 3039 C CA . VAL B 1 37 ? 40.781 -23.438 -17.828 1 44.66 37 VAL B CA 1
ATOM 3040 C C . VAL B 1 37 ? 39.906 -22.203 -17.578 1 44.66 37 VAL B C 1
ATOM 3042 O O . VAL B 1 37 ? 40.281 -21.297 -16.828 1 44.66 37 VAL B O 1
ATOM 3045 N N . ASP B 1 38 ? 39.406 -21.547 -18.547 1 46.19 38 ASP B N 1
ATOM 3046 C CA . ASP B 1 38 ? 38.531 -20.375 -18.453 1 46.19 38 ASP B CA 1
ATOM 3047 C C . ASP B 1 38 ? 37.469 -20.547 -17.375 1 46.19 38 ASP B C 1
ATOM 3049 O O . ASP B 1 38 ? 36.375 -21.062 -17.641 1 46.19 38 ASP B O 1
ATOM 3053 N N . SER B 1 39 ? 37.688 -21.094 -16.281 1 54.47 39 SER B N 1
ATOM 3054 C CA . SER B 1 39 ? 36.656 -21.094 -15.234 1 54.47 39 SER B CA 1
ATOM 3055 C C . SER B 1 39 ? 35.969 -19.75 -15.164 1 54.47 39 SER B C 1
ATOM 3057 O O . SER B 1 39 ? 36.594 -18.688 -15.273 1 54.47 39 SER B O 1
ATOM 3059 N N . PRO B 1 40 ? 34.688 -19.828 -15.555 1 65.69 40 PRO B N 1
ATOM 3060 C CA . PRO B 1 40 ? 34 -18.547 -15.438 1 65.69 40 PRO B CA 1
ATOM 3061 C C . PRO B 1 40 ? 34.438 -17.75 -14.203 1 65.69 40 PRO B C 1
ATOM 3063 O O . PRO B 1 40 ? 34.812 -18.344 -13.188 1 65.69 40 PRO B O 1
ATOM 3066 N N . PRO B 1 41 ? 34.969 -16.594 -14.492 1 75.06 41 PRO B N 1
ATOM 3067 C CA . PRO B 1 41 ? 35.312 -15.773 -13.328 1 75.06 41 PRO B CA 1
ATOM 3068 C C . PRO B 1 41 ? 34.312 -15.922 -12.18 1 75.06 41 PRO B C 1
ATOM 3070 O O . PRO B 1 41 ? 33.156 -16.25 -12.406 1 75.06 41 PRO B O 1
ATOM 3073 N N . PRO B 1 42 ? 34.906 -16.016 -11.008 1 81.81 42 PRO B N 1
ATOM 3074 C CA . PRO B 1 42 ? 34 -16.109 -9.852 1 81.81 42 PRO B CA 1
ATOM 3075 C C . PRO B 1 42 ? 32.875 -15.062 -9.891 1 81.81 42 PRO B C 1
ATOM 3077 O O . PRO B 1 42 ? 33.062 -13.992 -10.484 1 81.81 42 PRO B O 1
ATOM 3080 N N . PRO B 1 43 ? 31.766 -15.438 -9.398 1 83.69 43 PRO B N 1
ATOM 3081 C CA . PRO B 1 43 ? 30.641 -14.5 -9.383 1 83.69 43 PRO B CA 1
ATOM 3082 C C . PRO B 1 43 ? 30.984 -13.172 -8.719 1 83.69 43 PRO B C 1
ATOM 3084 O O . PRO B 1 43 ? 31.797 -13.133 -7.785 1 83.69 43 PRO B O 1
ATOM 3087 N N . SER B 1 44 ? 30.625 -12.141 -9.352 1 89.56 44 SER B N 1
ATOM 3088 C CA . SER B 1 44 ? 30.906 -10.789 -8.898 1 89.56 44 SER B CA 1
ATOM 3089 C C . SER B 1 44 ? 29.641 -10.062 -8.484 1 89.56 44 SER B C 1
ATOM 3091 O O . SER B 1 44 ? 28.531 -10.578 -8.672 1 89.56 44 SER B O 1
ATOM 3093 N N . VAL B 1 45 ? 29.828 -8.875 -7.914 1 90.88 45 VAL B N 1
ATOM 3094 C CA . VAL B 1 45 ? 28.719 -8.016 -7.512 1 90.88 45 VAL B CA 1
ATOM 3095 C C . VAL B 1 45 ? 27.891 -7.629 -8.734 1 90.88 45 VAL B C 1
ATOM 3097 O O . VAL B 1 45 ? 26.672 -7.5 -8.648 1 90.88 45 VAL B O 1
ATOM 3100 N N . ASN B 1 46 ? 28.578 -7.625 -9.805 1 90.62 46 ASN B N 1
ATOM 3101 C CA . ASN B 1 46 ? 27.891 -7.289 -11.047 1 90.62 46 ASN B CA 1
ATOM 3102 C C . ASN B 1 46 ? 26.922 -8.398 -11.461 1 90.62 46 ASN B C 1
ATOM 3104 O O . ASN B 1 46 ? 25.859 -8.117 -12.039 1 90.62 46 ASN B O 1
ATOM 3108 N N . ASP B 1 47 ? 27.297 -9.562 -11.188 1 92.44 47 ASP B N 1
ATOM 3109 C CA . ASP B 1 47 ? 26.406 -10.688 -11.492 1 92.44 47 ASP B CA 1
ATOM 3110 C C . ASP B 1 47 ? 25.141 -10.633 -10.641 1 92.44 47 ASP B C 1
ATOM 3112 O O . ASP B 1 47 ? 24.047 -10.891 -11.141 1 92.44 47 ASP B O 1
ATOM 3116 N N . VAL B 1 48 ? 25.297 -10.203 -9.438 1 91.75 48 VAL B N 1
ATOM 3117 C CA . VAL B 1 48 ? 24.156 -10.07 -8.531 1 91.75 48 VAL B CA 1
ATOM 3118 C C . VAL B 1 48 ? 23.219 -8.977 -9.047 1 91.75 48 VAL B C 1
ATOM 3120 O O . VAL B 1 48 ? 22.016 -9.188 -9.133 1 91.75 48 VAL B O 1
ATOM 3123 N N . LEU B 1 49 ? 23.812 -7.938 -9.398 1 90.5 49 LEU B N 1
ATOM 3124 C CA . LEU B 1 49 ? 23.016 -6.812 -9.883 1 90.5 49 LEU B CA 1
ATOM 3125 C C . LEU B 1 49 ? 22.25 -7.188 -11.148 1 90.5 49 LEU B C 1
ATOM 3127 O O . LEU B 1 49 ? 21.078 -6.828 -11.312 1 90.5 49 LEU B O 1
ATOM 3131 N N . MET B 1 50 ? 22.891 -7.91 -12 1 89.25 50 MET B N 1
ATOM 3132 C CA . MET B 1 50 ? 22.25 -8.328 -13.242 1 89.25 50 MET B CA 1
ATOM 3133 C C . MET B 1 50 ? 21.078 -9.266 -12.969 1 89.25 50 MET B C 1
ATOM 3135 O O . MET B 1 50 ? 20.031 -9.148 -13.602 1 89.25 50 MET B O 1
ATOM 3139 N N . LEU B 1 51 ? 21.297 -10.109 -12.102 1 89.69 51 LEU B N 1
ATOM 3140 C CA . LEU B 1 51 ? 20.219 -11.031 -11.719 1 89.69 51 LEU B CA 1
ATOM 3141 C C . LEU B 1 51 ? 19.047 -10.273 -11.117 1 89.69 51 LEU B C 1
ATOM 3143 O O . LEU B 1 51 ? 17.891 -10.555 -11.438 1 89.69 51 LEU B O 1
ATOM 3147 N N . CYS B 1 52 ? 19.297 -9.305 -10.305 1 85.12 52 CYS B N 1
ATOM 3148 C CA . CYS B 1 52 ? 18.25 -8.492 -9.695 1 85.12 52 CYS B CA 1
ATOM 3149 C C . CYS B 1 52 ? 17.453 -7.727 -10.758 1 85.12 52 CYS B C 1
ATOM 3151 O O . CYS B 1 52 ? 16.234 -7.699 -10.719 1 85.12 52 CYS B O 1
ATOM 3153 N N . ASN B 1 53 ? 18.172 -7.238 -11.68 1 80.12 53 ASN B N 1
ATOM 3154 C CA . ASN B 1 53 ? 17.547 -6.457 -12.75 1 80.12 53 ASN B CA 1
ATOM 3155 C C . ASN B 1 53 ? 16.656 -7.324 -13.625 1 80.12 53 ASN B C 1
ATOM 3157 O O . ASN B 1 53 ? 15.664 -6.844 -14.172 1 80.12 53 ASN B O 1
ATOM 3161 N N . SER B 1 54 ? 17 -8.578 -13.672 1 82.19 54 SER B N 1
ATOM 3162 C CA . SER B 1 54 ? 16.219 -9.5 -14.492 1 82.19 54 SER B CA 1
ATOM 3163 C C . SER B 1 54 ? 15.102 -10.141 -13.688 1 82.19 54 SER B C 1
ATOM 3165 O O . SER B 1 54 ? 14.367 -10.992 -14.195 1 82.19 54 SER B O 1
ATOM 3167 N N . GLY B 1 55 ? 15.055 -9.789 -12.422 1 78.69 55 GLY B N 1
ATOM 3168 C CA . GLY B 1 55 ? 13.984 -10.305 -11.578 1 78.69 55 GLY B CA 1
ATOM 3169 C C . GLY B 1 55 ? 14.305 -11.664 -10.984 1 78.69 55 GLY B C 1
ATOM 3170 O O . GLY B 1 55 ? 13.43 -12.312 -10.406 1 78.69 55 GLY B O 1
ATOM 3171 N N . LYS B 1 56 ? 15.531 -12.109 -11.164 1 87.19 56 LYS B N 1
ATOM 3172 C CA . LYS B 1 56 ? 15.945 -13.406 -10.648 1 87.19 56 LYS B CA 1
ATOM 3173 C C . LYS B 1 56 ? 16.5 -13.289 -9.234 1 87.19 56 LYS B C 1
ATOM 3175 O O . LYS B 1 56 ? 17.688 -13.523 -9 1 87.19 56 LYS B O 1
ATOM 3180 N N . VAL B 1 57 ? 15.594 -13.023 -8.32 1 88.19 57 VAL B N 1
ATOM 3181 C CA . VAL B 1 57 ? 15.93 -12.719 -6.93 1 88.19 57 VAL B CA 1
ATOM 3182 C C . VAL B 1 57 ? 16.531 -13.953 -6.262 1 88.19 57 VAL B C 1
ATOM 3184 O O . VAL B 1 57 ? 17.547 -13.852 -5.566 1 88.19 57 VAL B O 1
ATOM 3187 N N . LYS B 1 58 ? 16.016 -15.125 -6.516 1 86.88 58 LYS B N 1
ATOM 3188 C CA . LYS B 1 58 ? 16.484 -16.344 -5.883 1 86.88 58 LYS B CA 1
ATOM 3189 C C . LYS B 1 58 ? 17.938 -16.641 -6.285 1 86.88 58 LYS B C 1
ATOM 3191 O O . LYS B 1 58 ? 18.766 -16.984 -5.441 1 86.88 58 LYS B O 1
ATOM 3196 N N . GLU B 1 59 ? 18.203 -16.484 -7.512 1 91.44 59 GLU B N 1
ATOM 3197 C CA . GLU B 1 59 ? 19.562 -16.719 -8.008 1 91.44 59 GLU B CA 1
ATOM 3198 C C . GLU B 1 59 ? 20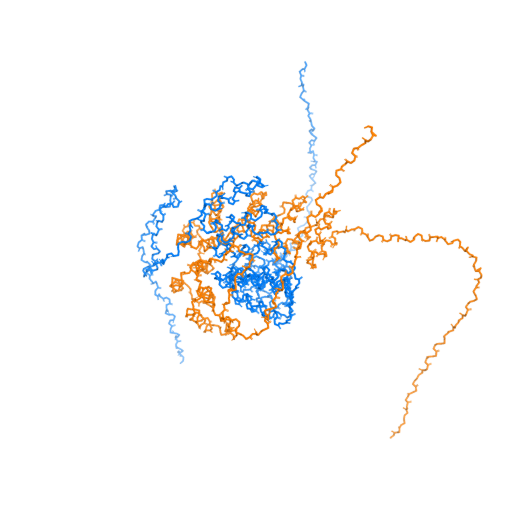.531 -15.703 -7.43 1 91.44 59 GLU B C 1
ATOM 3200 O O . GLU B 1 59 ? 21.672 -16.031 -7.121 1 91.44 59 GLU B O 1
ATOM 3205 N N . ALA B 1 60 ? 20.016 -14.5 -7.367 1 93.5 60 ALA B N 1
ATOM 3206 C CA . ALA B 1 60 ? 20.859 -13.461 -6.777 1 93.5 60 ALA B CA 1
ATOM 3207 C C . ALA B 1 60 ? 21.203 -13.789 -5.328 1 93.5 60 ALA B C 1
ATOM 3209 O O . ALA B 1 60 ? 22.359 -13.672 -4.922 1 93.5 60 ALA B O 1
ATOM 3210 N N . LEU B 1 61 ? 20.281 -14.242 -4.625 1 90.75 61 LEU B N 1
ATOM 3211 C CA . LEU B 1 61 ? 20.484 -14.594 -3.223 1 90.75 61 LEU B CA 1
ATOM 3212 C C . LEU B 1 61 ? 21.438 -15.789 -3.1 1 90.75 61 LEU B C 1
ATOM 3214 O O . LEU B 1 61 ? 22.234 -15.852 -2.172 1 90.75 61 LEU B O 1
ATOM 3218 N N . GLU B 1 62 ? 21.312 -16.703 -4.008 1 92.19 62 GLU B N 1
ATOM 3219 C CA . GLU B 1 62 ? 22.203 -17.859 -4.016 1 92.19 62 GLU B CA 1
ATOM 3220 C C . GLU B 1 62 ? 23.656 -17.422 -4.203 1 92.19 62 GLU B C 1
ATOM 3222 O O . GLU B 1 62 ? 24.562 -17.969 -3.574 1 92.19 62 GLU B O 1
ATOM 3227 N N . LEU B 1 63 ? 23.812 -16.469 -5.055 1 93.81 63 LEU B N 1
ATOM 3228 C CA . LEU B 1 63 ? 25.172 -15.953 -5.258 1 93.81 63 LEU B CA 1
ATOM 3229 C C . LEU B 1 63 ? 25.688 -15.289 -3.988 1 93.81 63 LEU B C 1
ATOM 3231 O O . LEU B 1 63 ? 26.875 -15.422 -3.656 1 93.81 63 LEU B O 1
ATOM 3235 N N . MET B 1 64 ? 24.844 -14.648 -3.346 1 92.56 64 MET B N 1
ATOM 3236 C CA . MET B 1 64 ? 25.25 -13.984 -2.109 1 92.56 64 MET B CA 1
ATOM 3237 C C . MET B 1 64 ? 25.562 -15.008 -1.023 1 92.56 64 MET B C 1
ATOM 3239 O O . MET B 1 64 ? 26.453 -14.805 -0.211 1 92.56 64 MET B O 1
ATOM 3243 N N . GLU B 1 65 ? 24.875 -16.094 -1.016 1 91.12 65 GLU B N 1
ATOM 3244 C CA . GLU B 1 65 ? 25.141 -17.188 -0.077 1 91.12 65 GLU B CA 1
ATOM 3245 C C . GLU B 1 65 ? 26.516 -17.812 -0.33 1 91.12 65 GLU B C 1
ATOM 3247 O O . GLU B 1 65 ? 27.156 -18.312 0.598 1 91.12 65 GLU B O 1
ATOM 3252 N N . LYS B 1 66 ? 26.891 -17.75 -1.567 1 91.94 66 LYS B N 1
ATOM 3253 C CA . LYS B 1 66 ? 28.188 -18.297 -1.944 1 91.94 66 LYS B CA 1
ATOM 3254 C C . LYS B 1 66 ? 29.312 -17.312 -1.602 1 91.94 66 LYS B C 1
ATOM 3256 O O . LYS B 1 66 ? 30.484 -17.578 -1.864 1 91.94 66 LYS B O 1
ATOM 3261 N N . GLY B 1 67 ? 28.906 -16.125 -1.092 1 89.25 67 GLY B N 1
ATOM 3262 C CA . GLY B 1 67 ? 29.922 -15.242 -0.545 1 89.25 67 GLY B CA 1
ATOM 3263 C C . GLY B 1 67 ? 30.031 -13.922 -1.278 1 89.25 67 GLY B C 1
ATOM 3264 O O . GLY B 1 67 ? 30.844 -13.07 -0.915 1 89.25 67 GLY B O 1
ATOM 3265 N N . VAL B 1 68 ? 29.281 -13.75 -2.299 1 92.94 68 VAL B N 1
ATOM 3266 C CA . VAL B 1 68 ? 29.344 -12.484 -3.02 1 92.94 68 VAL B CA 1
ATOM 3267 C C . VAL B 1 68 ? 28.734 -11.375 -2.164 1 92.94 68 VAL B C 1
ATOM 3269 O O . VAL B 1 68 ? 27.609 -11.508 -1.671 1 92.94 68 VAL B O 1
ATOM 3272 N N . LYS B 1 69 ? 29.484 -10.328 -2.033 1 90.88 69 LYS B N 1
ATOM 3273 C CA . LYS B 1 69 ? 29 -9.195 -1.245 1 90.88 69 LYS B CA 1
ATOM 3274 C C . LYS B 1 69 ? 28.219 -8.211 -2.115 1 90.88 69 LYS B C 1
ATOM 3276 O O . LYS B 1 69 ? 28.766 -7.668 -3.082 1 90.88 69 LYS B O 1
ATOM 3281 N N . ALA B 1 70 ? 27.047 -7.941 -1.675 1 92.44 70 ALA B N 1
ATOM 3282 C CA . ALA B 1 70 ? 26.188 -7.027 -2.416 1 92.44 70 ALA B CA 1
ATOM 3283 C C . ALA B 1 70 ? 26.531 -5.574 -2.105 1 92.44 70 ALA B C 1
ATOM 3285 O O . ALA B 1 70 ? 26.953 -5.254 -0.99 1 92.44 70 ALA B O 1
ATOM 3286 N N . ASP B 1 71 ? 26.453 -4.777 -3.082 1 92.06 71 ASP B N 1
ATOM 3287 C CA . ASP B 1 71 ? 26.609 -3.344 -2.852 1 92.06 71 ASP B CA 1
ATOM 3288 C C . ASP B 1 71 ? 25.25 -2.672 -2.646 1 92.06 71 ASP B C 1
ATOM 3290 O O . ASP B 1 71 ? 24.234 -3.35 -2.531 1 92.06 71 ASP B O 1
ATOM 3294 N N . TRP B 1 72 ? 25.297 -1.368 -2.492 1 91.12 72 TRP B N 1
ATOM 3295 C CA . TRP B 1 72 ? 24.094 -0.598 -2.201 1 91.12 72 TRP B CA 1
ATOM 3296 C C . TRP B 1 72 ? 23.047 -0.792 -3.291 1 91.12 72 TRP B C 1
ATOM 3298 O O . TRP B 1 72 ? 21.875 -1.043 -2.998 1 91.12 72 TRP B O 1
ATOM 3308 N N . ASN B 1 73 ? 23.484 -0.746 -4.512 1 87.56 73 ASN B N 1
ATOM 3309 C CA . ASN B 1 73 ? 22.578 -0.887 -5.645 1 87.56 73 ASN B CA 1
ATOM 3310 C C . ASN B 1 73 ? 21.938 -2.271 -5.676 1 87.56 73 ASN B C 1
ATOM 3312 O O . ASN B 1 73 ? 20.75 -2.404 -6.016 1 87.56 73 ASN B O 1
ATOM 3316 N N . CYS B 1 74 ? 22.688 -3.229 -5.344 1 91.31 74 CYS B N 1
ATOM 3317 C CA . CYS B 1 74 ? 22.172 -4.594 -5.285 1 91.31 74 CYS B CA 1
ATOM 3318 C C . CYS B 1 74 ? 21.078 -4.723 -4.234 1 91.31 74 CYS B C 1
ATOM 3320 O O . CYS B 1 74 ? 20 -5.254 -4.516 1 91.31 74 CYS B O 1
ATOM 3322 N N . PHE B 1 75 ? 21.328 -4.156 -3.084 1 92.5 75 PHE B N 1
ATOM 3323 C CA . PHE B 1 75 ? 20.328 -4.23 -2.023 1 92.5 75 PHE B CA 1
ATOM 3324 C C . PHE B 1 75 ? 19.062 -3.482 -2.418 1 92.5 75 PHE B C 1
ATOM 3326 O O . PHE B 1 75 ? 17.953 -3.977 -2.209 1 92.5 75 PHE B O 1
ATOM 3333 N N . TYR B 1 76 ? 19.281 -2.361 -2.975 1 88.88 76 TYR B N 1
ATOM 3334 C CA . TYR B 1 76 ? 18.141 -1.552 -3.396 1 88.88 76 TYR B CA 1
ATOM 3335 C C . TYR B 1 76 ? 17.266 -2.316 -4.379 1 88.88 76 TYR B C 1
ATOM 3337 O O . TYR B 1 76 ? 16.047 -2.379 -4.211 1 88.88 76 TYR B O 1
ATOM 3345 N N . LYS B 1 77 ? 17.844 -2.945 -5.309 1 87.75 77 LYS B N 1
ATOM 3346 C CA . LYS B 1 77 ? 17.109 -3.668 -6.34 1 87.75 77 LYS B CA 1
ATOM 3347 C C . LYS B 1 77 ? 16.469 -4.934 -5.77 1 87.75 77 LYS B C 1
ATOM 3349 O O . LYS B 1 77 ? 15.344 -5.285 -6.133 1 87.75 77 LYS B O 1
ATOM 3354 N N . LEU B 1 78 ? 17.188 -5.582 -4.957 1 90.69 78 LEU B N 1
ATOM 3355 C CA . LEU B 1 78 ? 16.656 -6.781 -4.316 1 90.69 78 LEU B CA 1
ATOM 3356 C C . LEU B 1 78 ? 15.414 -6.457 -3.492 1 90.69 78 LEU B C 1
ATOM 3358 O O . LEU B 1 78 ? 14.391 -7.125 -3.619 1 90.69 78 LEU B O 1
ATOM 3362 N N . LEU B 1 79 ? 15.516 -5.391 -2.723 1 91.5 79 LEU B N 1
ATOM 3363 C CA . LEU B 1 79 ? 14.406 -4.992 -1.866 1 91.5 79 LEU B CA 1
ATOM 3364 C C . LEU B 1 79 ? 13.211 -4.539 -2.701 1 91.5 79 LEU B C 1
ATOM 3366 O O . LEU B 1 79 ? 12.07 -4.859 -2.379 1 91.5 79 LEU B O 1
ATOM 3370 N N . GLU B 1 80 ? 13.484 -3.889 -3.73 1 87.31 80 GLU B N 1
ATOM 3371 C CA . GLU B 1 80 ? 12.438 -3.434 -4.641 1 87.31 80 GLU B CA 1
ATOM 3372 C C . GLU B 1 80 ? 11.703 -4.613 -5.273 1 87.31 80 GLU B C 1
ATOM 3374 O O . GLU B 1 80 ? 10.477 -4.605 -5.371 1 87.31 80 GLU B O 1
ATOM 3379 N N . ARG B 1 81 ? 12.414 -5.574 -5.66 1 85.06 81 ARG B N 1
ATOM 3380 C CA . ARG B 1 81 ? 11.82 -6.734 -6.32 1 85.06 81 ARG B CA 1
ATOM 3381 C C . ARG B 1 81 ? 10.992 -7.555 -5.34 1 85.06 81 ARG B C 1
ATOM 3383 O O . ARG B 1 81 ? 9.906 -8.023 -5.68 1 85.06 81 ARG B O 1
ATOM 3390 N N . VAL B 1 82 ? 11.57 -7.711 -4.199 1 88.25 82 VAL B N 1
ATOM 3391 C CA . VAL B 1 82 ? 10.852 -8.492 -3.197 1 88.25 82 VAL B CA 1
ATOM 3392 C C . VAL B 1 82 ? 9.578 -7.754 -2.785 1 88.25 82 VAL B C 1
ATOM 3394 O O . VAL B 1 82 ? 8.531 -8.375 -2.588 1 88.25 82 VAL B O 1
ATOM 3397 N N . LYS B 1 83 ? 9.641 -6.453 -2.639 1 89.25 83 LYS B N 1
ATOM 3398 C CA . LYS B 1 83 ? 8.469 -5.637 -2.332 1 89.25 83 LYS B CA 1
ATOM 3399 C C . LYS B 1 83 ? 7.383 -5.812 -3.389 1 89.25 83 LYS B C 1
ATOM 3401 O O . LYS B 1 83 ? 6.207 -5.992 -3.055 1 89.25 83 LYS B O 1
ATOM 3406 N N . ALA B 1 84 ? 7.762 -5.863 -4.617 1 82.31 84 ALA B N 1
ATOM 3407 C CA . ALA B 1 84 ? 6.82 -5.949 -5.73 1 82.31 84 ALA B CA 1
ATOM 3408 C C . ALA B 1 84 ? 6.176 -7.332 -5.801 1 82.31 84 ALA B C 1
ATOM 3410 O O . ALA B 1 84 ? 4.988 -7.457 -6.109 1 82.31 84 ALA B O 1
ATOM 3411 N N . SER B 1 85 ? 6.949 -8.352 -5.473 1 81.44 85 SER B N 1
ATOM 3412 C CA . SER B 1 85 ? 6.445 -9.719 -5.59 1 81.44 85 SER B CA 1
ATOM 3413 C C . SER B 1 85 ? 5.645 -10.117 -4.359 1 81.44 85 SER B C 1
ATOM 3415 O O . SER B 1 85 ? 4.914 -11.117 -4.383 1 81.44 85 SER B O 1
ATOM 3417 N N . LYS B 1 86 ? 5.836 -9.383 -3.312 1 83.38 86 LYS B N 1
ATOM 3418 C CA . LYS B 1 86 ? 5.172 -9.656 -2.041 1 83.38 86 LYS B CA 1
ATOM 3419 C C . LYS B 1 86 ? 5.488 -11.07 -1.555 1 83.38 86 LYS B C 1
ATOM 3421 O O . LYS B 1 86 ? 4.625 -11.75 -0.993 1 83.38 86 LYS B O 1
ATOM 3426 N N . SER B 1 87 ? 6.723 -11.539 -1.924 1 79.69 87 SER B N 1
ATOM 3427 C CA . SER B 1 87 ? 7.156 -12.867 -1.492 1 79.69 87 SER B CA 1
ATOM 3428 C C . SER B 1 87 ? 7.68 -12.836 -0.06 1 79.69 87 SER B C 1
ATOM 3430 O O . SER B 1 87 ? 8.781 -12.352 0.192 1 79.69 87 SER B O 1
ATOM 3432 N N . TYR B 1 88 ? 7.008 -13.438 0.818 1 76.69 88 TYR B N 1
ATOM 3433 C CA . TYR B 1 88 ? 7.379 -13.461 2.229 1 76.69 88 TYR B CA 1
ATOM 3434 C C . TYR B 1 88 ? 8.68 -14.219 2.438 1 76.69 88 TYR B C 1
ATOM 3436 O O . TYR B 1 88 ? 9.516 -13.828 3.26 1 76.69 88 TYR B O 1
ATOM 3444 N N . GLU B 1 89 ? 8.883 -15.289 1.663 1 77.81 89 GLU B N 1
ATOM 3445 C CA . GLU B 1 89 ? 10.086 -16.094 1.803 1 77.81 89 GLU B CA 1
ATOM 3446 C C . GLU B 1 89 ? 11.336 -15.289 1.466 1 77.81 89 GLU B C 1
ATOM 3448 O O . GLU B 1 89 ? 12.336 -15.352 2.186 1 77.81 89 GLU B O 1
ATOM 3453 N N . ASP B 1 90 ? 11.227 -14.57 0.413 1 82.81 90 ASP B N 1
ATOM 3454 C CA . ASP B 1 90 ? 12.359 -13.75 0.007 1 82.81 90 ASP B CA 1
ATOM 3455 C C . ASP B 1 90 ? 12.57 -12.586 0.971 1 82.81 90 ASP B C 1
ATOM 3457 O O . ASP B 1 90 ? 13.703 -12.172 1.214 1 82.81 90 ASP B O 1
ATOM 3461 N N . ALA B 1 91 ? 11.461 -12.117 1.544 1 85.94 91 ALA B N 1
ATOM 3462 C CA . ALA B 1 91 ? 11.508 -10.992 2.469 1 85.94 91 ALA B CA 1
ATOM 3463 C C . ALA B 1 91 ? 12.273 -11.352 3.738 1 85.94 91 ALA B C 1
ATOM 3465 O O . ALA B 1 91 ? 12.805 -10.477 4.426 1 85.94 91 ALA B O 1
ATOM 3466 N N . LYS B 1 92 ? 12.43 -12.555 3.99 1 83.12 92 LYS B N 1
ATOM 3467 C CA . LYS B 1 92 ? 13.133 -13 5.191 1 83.12 92 LYS B CA 1
ATOM 3468 C C . LYS B 1 92 ? 14.617 -13.195 4.918 1 83.12 92 LYS B C 1
ATOM 3470 O O . LYS B 1 92 ? 15.445 -13.125 5.836 1 83.12 92 LYS B O 1
ATOM 3475 N N . LYS B 1 93 ? 14.922 -13.414 3.719 1 86.38 93 LYS B N 1
ATOM 3476 C CA . LYS B 1 93 ? 16.297 -13.75 3.373 1 86.38 93 LYS B CA 1
ATOM 3477 C C . LYS B 1 93 ? 17.125 -12.492 3.115 1 86.38 93 LYS B C 1
ATOM 3479 O O . LYS B 1 93 ? 18.266 -12.391 3.561 1 86.38 93 LYS B O 1
ATOM 3484 N N . VAL B 1 94 ? 16.562 -11.516 2.531 1 87.75 94 VAL B N 1
ATOM 3485 C CA . VAL B 1 94 ? 17.312 -10.344 2.082 1 87.75 94 VAL B CA 1
ATOM 3486 C C . VAL B 1 94 ? 17.812 -9.562 3.291 1 87.75 94 VAL B C 1
ATOM 3488 O O . VAL B 1 94 ? 19 -9.203 3.357 1 87.75 94 VAL B O 1
ATOM 3491 N N . PRO B 1 95 ? 17.031 -9.391 4.297 1 84.69 95 PRO B N 1
ATOM 3492 C CA . PRO B 1 95 ? 17.484 -8.562 5.414 1 84.69 95 PRO B CA 1
ATOM 3493 C C . PRO B 1 95 ? 18.656 -9.18 6.18 1 84.69 95 PRO B C 1
ATOM 3495 O O . PRO B 1 95 ? 19.469 -8.461 6.762 1 84.69 95 PRO B O 1
ATOM 3498 N N . ASP B 1 96 ? 18.734 -10.453 6.125 1 86 96 ASP B N 1
ATOM 3499 C CA . ASP B 1 96 ? 19.875 -11.094 6.785 1 86 96 ASP B CA 1
ATOM 3500 C C . ASP B 1 96 ? 21.188 -10.664 6.145 1 86 96 ASP B C 1
ATOM 3502 O O . ASP B 1 96 ? 22.172 -10.391 6.848 1 86 96 ASP B O 1
ATOM 3506 N N . PHE B 1 97 ? 21.188 -10.633 4.871 1 90.56 97 PHE B N 1
ATOM 3507 C CA . PHE B 1 97 ? 22.375 -10.164 4.16 1 90.56 97 PHE B CA 1
ATOM 3508 C C . PHE B 1 97 ? 22.594 -8.68 4.398 1 90.56 97 PHE B C 1
ATOM 3510 O O . PHE B 1 97 ? 23.734 -8.234 4.574 1 90.56 97 PHE B O 1
ATOM 3517 N N . PHE B 1 98 ? 21.516 -7.953 4.453 1 90.62 98 PHE B N 1
ATOM 3518 C CA . PHE B 1 98 ? 21.562 -6.508 4.629 1 90.62 98 PHE B CA 1
ATOM 3519 C C . PHE B 1 98 ? 22.125 -6.152 6 1 90.62 98 PHE B C 1
ATOM 3521 O O . PHE B 1 98 ? 23.016 -5.301 6.113 1 90.62 98 PHE B O 1
ATOM 3528 N N . LEU B 1 99 ? 21.734 -6.867 7.047 1 84.94 99 LEU B N 1
ATOM 3529 C CA . LEU B 1 99 ? 22.125 -6.578 8.422 1 84.94 99 LEU B CA 1
ATOM 3530 C C . LEU B 1 99 ? 23.609 -6.895 8.648 1 84.94 99 LEU B C 1
ATOM 3532 O O . LEU B 1 99 ? 24.234 -6.336 9.547 1 84.94 99 LEU B O 1
ATOM 3536 N N . GLN B 1 100 ? 24.141 -7.734 7.836 1 87.31 100 GLN B N 1
ATOM 3537 C CA . GLN B 1 100 ? 25.547 -8.102 7.957 1 87.31 100 GLN B CA 1
ATOM 3538 C C . GLN B 1 100 ? 26.422 -7.211 7.094 1 87.31 100 GLN B C 1
ATOM 3540 O O . GLN B 1 100 ? 27.656 -7.281 7.164 1 87.31 100 GLN B O 1
ATOM 3545 N N . SER B 1 101 ? 25.812 -6.363 6.449 1 90.12 101 SER B N 1
ATOM 3546 C CA . SER B 1 101 ? 26.562 -5.527 5.523 1 90.12 101 SER B CA 1
ATOM 3547 C C . SER B 1 101 ? 26.969 -4.211 6.18 1 90.12 101 SER B C 1
ATOM 3549 O O . SER B 1 101 ? 26.594 -3.934 7.316 1 90.12 101 SER B O 1
ATOM 3551 N N . THR B 1 102 ? 27.766 -3.447 5.426 1 90.81 102 THR B N 1
ATOM 3552 C CA . THR B 1 102 ? 28.203 -2.139 5.895 1 90.81 102 THR B CA 1
ATOM 3553 C C . THR B 1 102 ? 27.094 -1.103 5.734 1 90.81 102 THR B C 1
ATOM 3555 O O . THR B 1 102 ? 27.234 0.032 6.199 1 90.81 102 THR B O 1
ATOM 3558 N N . PHE B 1 103 ? 26.016 -1.532 5.184 1 91.06 103 PHE B N 1
ATOM 3559 C CA . PHE B 1 103 ? 24.938 -0.591 4.895 1 91.06 103 PHE B CA 1
ATOM 3560 C C . PHE B 1 103 ? 23.828 -0.697 5.938 1 91.06 103 PHE B C 1
ATOM 3562 O O . PHE B 1 103 ? 22.766 -0.083 5.789 1 91.06 103 PHE B O 1
ATOM 3569 N N . ARG B 1 104 ? 24.047 -1.379 6.973 1 88 104 ARG B N 1
ATOM 3570 C CA . ARG B 1 104 ? 23.016 -1.658 7.977 1 88 104 ARG B CA 1
ATOM 3571 C C . ARG B 1 104 ? 22.469 -0.366 8.562 1 88 104 ARG B C 1
ATOM 3573 O O . ARG B 1 104 ? 21.312 -0.33 9.016 1 88 104 ARG B O 1
ATOM 3580 N N . GLY B 1 105 ? 23.219 0.693 8.484 1 89.31 105 GLY B N 1
ATOM 3581 C CA . GLY B 1 105 ? 22.766 1.963 9.039 1 89.31 105 GLY B CA 1
ATOM 3582 C C . GLY B 1 105 ? 22.219 2.912 7.984 1 89.31 105 GLY B C 1
ATOM 3583 O O . GLY B 1 105 ? 21.781 4.02 8.305 1 89.31 105 GLY B O 1
ATOM 3584 N N . ASP B 1 106 ? 22.203 2.49 6.805 1 91.56 106 ASP B N 1
ATOM 3585 C CA . ASP B 1 106 ? 21.734 3.35 5.719 1 91.56 106 ASP B CA 1
ATOM 3586 C C . ASP B 1 106 ? 20.234 3.619 5.836 1 91.56 106 ASP B C 1
ATOM 3588 O O . ASP B 1 106 ? 19.438 2.684 5.875 1 91.56 106 ASP B O 1
ATOM 3592 N N . LEU B 1 107 ? 19.906 4.859 5.902 1 90.69 107 LEU B N 1
ATOM 3593 C CA . LEU B 1 107 ? 18.531 5.273 6.152 1 90.69 107 LEU B CA 1
ATOM 3594 C C . LEU B 1 107 ? 17.625 4.844 5.004 1 90.69 107 LEU B C 1
ATOM 3596 O O . LEU B 1 107 ? 16.547 4.297 5.234 1 90.69 107 LEU B O 1
ATOM 3600 N N . SER B 1 108 ? 18.031 5.07 3.807 1 88.19 108 SER B N 1
ATOM 3601 C CA . SER B 1 108 ? 17.234 4.762 2.633 1 88.19 108 SER B CA 1
ATOM 3602 C C . SER B 1 108 ? 16.969 3.262 2.52 1 88.19 108 SER B C 1
ATOM 3604 O O . SER B 1 108 ? 15.852 2.842 2.221 1 88.19 108 SER B O 1
ATOM 3606 N N . LEU B 1 109 ? 17.953 2.494 2.736 1 91.56 109 LEU B N 1
ATOM 3607 C CA . LEU B 1 109 ? 17.781 1.047 2.652 1 91.56 109 LEU B CA 1
ATOM 3608 C C . LEU B 1 109 ? 16.922 0.529 3.797 1 91.56 109 LEU B C 1
ATOM 3610 O O . LEU B 1 109 ? 16.109 -0.378 3.604 1 91.56 109 LEU B O 1
ATOM 3614 N N . ASN B 1 110 ? 17.125 1.075 4.973 1 93.44 110 ASN B N 1
ATOM 3615 C CA . ASN B 1 110 ? 16.25 0.688 6.078 1 93.44 110 ASN B CA 1
ATOM 3616 C C . ASN B 1 110 ? 14.789 1.024 5.789 1 93.44 110 ASN B C 1
ATOM 3618 O O . ASN B 1 110 ? 13.891 0.258 6.137 1 93.44 110 ASN B O 1
ATOM 3622 N N . HIS B 1 111 ? 14.562 2.164 5.168 1 93.31 111 HIS B N 1
ATOM 3623 C CA . HIS B 1 111 ? 13.211 2.508 4.734 1 93.31 111 HIS B CA 1
ATOM 3624 C C . HIS B 1 111 ? 12.664 1.468 3.764 1 93.31 111 HIS B C 1
ATOM 3626 O O . HIS B 1 111 ? 11.508 1.049 3.881 1 93.31 111 HIS B O 1
ATOM 3632 N N . MET B 1 112 ? 13.484 1.041 2.879 1 92.62 112 MET B N 1
ATOM 3633 C CA . MET B 1 112 ? 13.062 0.041 1.901 1 92.62 112 MET B CA 1
ATOM 3634 C C . MET B 1 112 ? 12.758 -1.289 2.58 1 92.62 112 MET B C 1
ATOM 3636 O O . MET B 1 112 ? 11.859 -2.014 2.154 1 92.62 112 MET B O 1
ATOM 3640 N N . VAL B 1 113 ? 13.516 -1.598 3.58 1 94.19 113 VAL B N 1
ATOM 3641 C CA . VAL B 1 113 ? 13.266 -2.83 4.32 1 94.19 113 VAL B CA 1
ATOM 3642 C C . VAL B 1 113 ? 11.898 -2.762 4.996 1 94.19 113 VAL B C 1
ATOM 3644 O O . VAL B 1 113 ? 11.125 -3.719 4.938 1 94.19 113 VAL B O 1
ATOM 3647 N N . ILE B 1 114 ? 11.57 -1.637 5.57 1 94.44 114 ILE B N 1
ATOM 3648 C CA . ILE B 1 114 ? 10.273 -1.454 6.211 1 94.44 114 ILE B CA 1
ATOM 3649 C C . ILE B 1 114 ? 9.164 -1.554 5.168 1 94.44 114 ILE B C 1
ATOM 3651 O O . ILE B 1 114 ? 8.156 -2.234 5.383 1 94.44 114 ILE B O 1
ATOM 3655 N N . GLU B 1 115 ? 9.367 -0.92 4.059 1 93.5 115 GLU B N 1
ATOM 3656 C CA . GLU B 1 115 ? 8.383 -0.965 2.982 1 93.5 115 GLU B CA 1
ATOM 3657 C C . GLU B 1 115 ? 8.188 -2.389 2.469 1 93.5 115 GLU B C 1
ATOM 3659 O O . GLU B 1 115 ? 7.062 -2.795 2.158 1 93.5 115 GLU B O 1
ATOM 3664 N N . MET B 1 116 ? 9.258 -3.057 2.307 1 93 116 MET B N 1
ATOM 3665 C CA . MET B 1 116 ? 9.195 -4.438 1.838 1 93 116 MET B CA 1
ATOM 3666 C C . MET B 1 116 ? 8.391 -5.305 2.801 1 93 116 MET B C 1
ATOM 3668 O O . MET B 1 116 ? 7.488 -6.035 2.383 1 93 116 MET B O 1
ATOM 3672 N N . TYR B 1 117 ? 8.695 -5.215 4.117 1 92.31 117 TYR B N 1
ATOM 3673 C CA . TYR B 1 117 ? 7.953 -5.977 5.109 1 92.31 117 TYR B CA 1
ATOM 3674 C C . TYR B 1 117 ? 6.477 -5.594 5.098 1 92.31 117 TYR B C 1
ATOM 3676 O O . TYR B 1 117 ? 5.605 -6.457 5.234 1 92.31 117 TYR B O 1
ATOM 3684 N N . SER B 1 118 ? 6.223 -4.309 4.91 1 93.25 118 SER B N 1
ATOM 3685 C CA . SER B 1 118 ? 4.848 -3.83 4.844 1 93.25 118 SER B CA 1
ATOM 3686 C C . SER B 1 118 ? 4.105 -4.438 3.658 1 93.25 118 SER B C 1
ATOM 3688 O O . SER B 1 118 ? 2.963 -4.879 3.793 1 93.25 118 SER B O 1
ATOM 3690 N N . SER B 1 119 ? 4.758 -4.496 2.564 1 89.56 119 SER B N 1
ATOM 3691 C CA . SER B 1 119 ? 4.137 -5.039 1.359 1 89.56 119 SER B CA 1
ATOM 3692 C C . SER B 1 119 ? 3.857 -6.531 1.506 1 89.56 119 SER B C 1
ATOM 3694 O O . SER B 1 119 ? 2.893 -7.043 0.934 1 89.56 119 SER B O 1
ATOM 3696 N N . CYS B 1 120 ? 4.648 -7.188 2.238 1 87.75 120 CYS B N 1
ATOM 3697 C CA . CYS B 1 120 ? 4.492 -8.625 2.457 1 87.75 120 CYS B CA 1
ATOM 3698 C C . CYS B 1 120 ? 3.617 -8.898 3.674 1 87.75 120 CYS B C 1
ATOM 3700 O O . CYS B 1 120 ? 3.514 -10.039 4.125 1 87.75 120 CYS B O 1
ATOM 3702 N N . GLU B 1 121 ? 3.111 -7.855 4.281 1 88.56 121 GLU B N 1
ATOM 3703 C CA . GLU B 1 121 ? 2.221 -7.922 5.434 1 88.56 121 GLU B CA 1
ATOM 3704 C C . GLU B 1 121 ? 2.939 -8.5 6.652 1 88.56 121 GLU B C 1
ATOM 3706 O O . GLU B 1 121 ? 2.332 -9.203 7.461 1 88.56 121 GLU B O 1
ATOM 3711 N N . ALA B 1 122 ? 4.273 -8.383 6.664 1 88 122 ALA B N 1
ATOM 3712 C CA . ALA B 1 122 ? 5.098 -8.781 7.797 1 88 122 ALA B CA 1
ATOM 3713 C C . ALA B 1 122 ? 5.348 -7.609 8.742 1 88 122 ALA B C 1
ATOM 3715 O O . ALA B 1 122 ? 6.488 -7.184 8.922 1 88 122 ALA B O 1
ATOM 3716 N N . MET B 1 123 ? 4.367 -7.199 9.477 1 90.44 123 MET B N 1
ATOM 3717 C CA . MET B 1 123 ? 4.406 -5.934 10.211 1 90.44 123 MET B CA 1
ATOM 3718 C C . MET B 1 123 ? 5.191 -6.082 11.508 1 90.44 123 MET B C 1
ATOM 3720 O O . MET B 1 123 ? 5.777 -5.113 12 1 90.44 123 MET B O 1
ATOM 3724 N N . THR B 1 124 ? 5.211 -7.32 12.078 1 86.19 124 THR B N 1
ATOM 3725 C CA . THR B 1 124 ? 6.051 -7.535 13.25 1 86.19 124 THR B CA 1
ATOM 3726 C C . THR B 1 124 ? 7.52 -7.289 12.922 1 86.19 124 THR B C 1
ATOM 3728 O O . THR B 1 124 ? 8.234 -6.641 13.688 1 86.19 124 THR B O 1
ATOM 3731 N N . ASP B 1 125 ? 7.887 -7.812 11.781 1 88.75 125 ASP B N 1
ATOM 3732 C CA . ASP B 1 125 ? 9.266 -7.613 11.344 1 88.75 125 ASP B CA 1
ATOM 3733 C C . ASP B 1 125 ? 9.523 -6.152 10.984 1 88.75 125 ASP B C 1
ATOM 3735 O O . ASP B 1 125 ? 10.594 -5.617 11.273 1 88.75 125 ASP B O 1
ATOM 3739 N N . ALA B 1 126 ? 8.555 -5.484 10.305 1 92.31 126 ALA B N 1
ATOM 3740 C CA . ALA B 1 126 ? 8.688 -4.066 9.984 1 92.31 126 ALA B CA 1
ATOM 3741 C C . ALA B 1 126 ? 8.898 -3.234 11.242 1 92.31 126 ALA B C 1
ATOM 3743 O O . ALA B 1 126 ? 9.773 -2.365 11.281 1 92.31 126 ALA B O 1
ATOM 3744 N N . ARG B 1 127 ? 8.156 -3.525 12.266 1 91 127 ARG B N 1
ATOM 3745 C CA . ARG B 1 127 ? 8.25 -2.799 13.531 1 91 127 ARG B CA 1
ATOM 3746 C C . ARG B 1 127 ? 9.602 -3.043 14.195 1 91 127 ARG B C 1
ATOM 3748 O O . ARG B 1 127 ? 10.195 -2.123 14.766 1 91 127 ARG B O 1
ATOM 3755 N N . ARG B 1 128 ? 10.008 -4.246 14.125 1 88.44 128 ARG B N 1
ATOM 3756 C CA . ARG B 1 128 ? 11.312 -4.582 14.695 1 88.44 128 ARG B CA 1
ATOM 3757 C C . ARG B 1 128 ? 12.422 -3.77 14.031 1 88.44 128 ARG B C 1
ATOM 3759 O O . ARG B 1 128 ? 13.305 -3.252 14.719 1 88.44 128 ARG B O 1
ATOM 3766 N N . VAL B 1 129 ? 12.406 -3.688 12.758 1 91.69 129 VAL B N 1
ATOM 3767 C CA . VAL B 1 129 ? 13.398 -2.895 12.039 1 91.69 129 VAL B CA 1
ATOM 3768 C C . VAL B 1 129 ? 13.312 -1.434 12.469 1 91.69 129 VAL B C 1
ATOM 3770 O O . VAL B 1 129 ? 14.32 -0.814 12.797 1 91.69 129 VAL B O 1
ATOM 3773 N N . PHE B 1 130 ? 12.148 -0.858 12.531 1 94.88 130 PHE B N 1
ATOM 3774 C CA . PHE B 1 130 ? 11.914 0.52 12.945 1 94.88 130 PHE B CA 1
ATOM 3775 C C . PHE B 1 130 ? 12.508 0.779 14.328 1 94.88 130 PHE B C 1
ATOM 3777 O O . PHE B 1 130 ? 13.227 1.758 14.523 1 94.88 130 PHE B O 1
ATOM 3784 N N . ASP B 1 131 ? 12.234 -0.153 15.227 1 90.25 131 ASP B N 1
ATOM 3785 C CA . ASP B 1 131 ? 12.648 0.024 16.625 1 90.25 131 ASP B CA 1
ATOM 3786 C C . ASP B 1 131 ? 14.164 -0.046 16.75 1 90.25 131 ASP B C 1
ATOM 3788 O O . ASP B 1 131 ? 14.742 0.547 17.672 1 90.25 131 ASP B O 1
ATOM 3792 N N . HIS B 1 132 ? 14.781 -0.71 15.828 1 88.56 132 HIS B N 1
ATOM 3793 C CA . HIS B 1 132 ? 16.219 -0.921 15.969 1 88.56 132 HIS B CA 1
ATOM 3794 C C . HIS B 1 132 ? 17 0.015 15.062 1 88.56 132 HIS B C 1
ATOM 3796 O O . HIS B 1 132 ? 18.234 -0.037 15.023 1 88.56 132 HIS B O 1
ATOM 3802 N N . MET B 1 133 ? 16.312 0.854 14.383 1 90.56 133 MET B N 1
ATOM 3803 C CA . MET B 1 133 ? 17.016 1.843 13.578 1 90.56 133 MET B CA 1
ATOM 3804 C C . MET B 1 133 ? 17.766 2.826 14.461 1 90.56 133 MET B C 1
ATOM 3806 O O . MET B 1 133 ? 17.219 3.344 15.438 1 90.56 133 MET B O 1
ATOM 3810 N N . PRO B 1 134 ? 19.047 2.969 14.062 1 86.69 134 PRO B N 1
ATOM 3811 C CA . PRO B 1 134 ? 19.828 3.896 14.883 1 86.69 134 PRO B CA 1
ATOM 3812 C C . PRO B 1 134 ? 19.344 5.34 14.758 1 86.69 134 PRO B C 1
ATOM 3814 O O . PRO B 1 134 ? 19.438 6.109 15.719 1 86.69 134 PRO B O 1
ATOM 3817 N N . ASN B 1 135 ? 19.031 5.812 13.68 1 88.56 135 ASN B N 1
ATOM 3818 C CA . ASN B 1 135 ? 18.516 7.148 13.414 1 88.56 135 ASN B CA 1
ATOM 3819 C C . ASN B 1 135 ? 17.141 7.094 12.734 1 88.56 135 ASN B C 1
ATOM 3821 O O . ASN B 1 135 ? 16.953 6.344 11.781 1 88.56 135 ASN B O 1
ATOM 3825 N N . ARG B 1 136 ? 16.219 7.812 13.336 1 91.69 136 ARG B N 1
ATOM 3826 C CA . ARG B 1 136 ? 14.875 7.895 12.766 1 91.69 136 ARG B CA 1
ATOM 3827 C C . ARG B 1 136 ? 14.523 9.336 12.398 1 91.69 136 ARG B C 1
ATOM 3829 O O . ARG B 1 136 ? 14.594 10.227 13.242 1 91.69 136 ARG B O 1
ATOM 3836 N N . SER B 1 137 ? 14.312 9.531 11.211 1 90.31 137 SER B N 1
ATOM 3837 C CA . SER B 1 137 ? 13.859 10.828 10.727 1 90.31 137 SER B CA 1
ATOM 3838 C C . SER B 1 137 ? 12.336 10.922 10.758 1 90.31 137 SER B C 1
ATOM 3840 O O . SER B 1 137 ? 11.648 9.945 11.062 1 90.31 137 SER B O 1
ATOM 3842 N N . MET B 1 138 ? 11.844 12.062 10.461 1 89.56 138 MET B N 1
ATOM 3843 C CA . MET B 1 138 ? 10.398 12.227 10.352 1 89.56 138 MET B CA 1
ATOM 3844 C C . MET B 1 138 ? 9.828 11.336 9.258 1 89.56 138 MET B C 1
ATOM 3846 O O . MET B 1 138 ? 8.719 10.812 9.391 1 89.56 138 MET B O 1
ATOM 3850 N N . ASP B 1 139 ? 10.625 11.18 8.289 1 89.94 139 ASP B N 1
ATOM 3851 C CA . ASP B 1 139 ? 10.219 10.297 7.203 1 89.94 139 ASP B CA 1
ATOM 3852 C C . ASP B 1 139 ? 10.078 8.859 7.691 1 89.94 139 ASP B C 1
ATOM 3854 O O . ASP B 1 139 ? 9.227 8.109 7.199 1 89.94 139 ASP B O 1
ATOM 3858 N N . THR B 1 140 ? 10.906 8.492 8.609 1 93.81 140 THR B N 1
ATOM 3859 C CA . THR B 1 140 ? 10.836 7.145 9.172 1 93.81 140 THR B CA 1
ATOM 3860 C C . THR B 1 140 ? 9.516 6.934 9.914 1 93.81 140 THR B C 1
ATOM 3862 O O . THR B 1 140 ? 8.852 5.914 9.727 1 93.81 140 THR B O 1
ATOM 3865 N N . TRP B 1 141 ? 9.195 7.914 10.688 1 95.06 141 TRP B N 1
ATOM 3866 C CA . TRP B 1 141 ? 7.945 7.848 11.438 1 95.06 141 TRP B CA 1
ATOM 3867 C C . TRP B 1 141 ? 6.746 7.82 10.5 1 95.06 141 TRP B C 1
ATOM 3869 O O . TRP B 1 141 ? 5.832 7.012 10.672 1 95.06 141 TRP B O 1
ATOM 3879 N N . LEU B 1 142 ? 6.832 8.703 9.531 1 94.06 142 LEU B N 1
ATOM 3880 C CA . LEU B 1 142 ? 5.758 8.766 8.539 1 94.06 142 LEU B CA 1
ATOM 3881 C C . LEU B 1 142 ? 5.613 7.43 7.82 1 94.06 142 LEU B C 1
ATOM 3883 O O . LEU B 1 142 ? 4.496 6.941 7.625 1 94.06 142 LEU B O 1
ATOM 3887 N N . LEU B 1 143 ? 6.688 6.844 7.465 1 94.31 143 LEU B N 1
ATOM 3888 C CA . LEU B 1 143 ? 6.711 5.562 6.77 1 94.31 143 LEU B CA 1
ATOM 3889 C C . LEU B 1 143 ? 6.051 4.473 7.613 1 94.31 143 LEU B C 1
ATOM 3891 O O . LEU B 1 143 ? 5.23 3.705 7.109 1 94.31 143 LEU B O 1
ATOM 3895 N N . MET B 1 144 ? 6.371 4.383 8.859 1 96.5 144 MET B N 1
ATOM 3896 C CA . MET B 1 144 ? 5.832 3.352 9.742 1 96.5 144 MET B CA 1
ATOM 3897 C C . MET B 1 144 ? 4.352 3.596 10.031 1 96.5 144 MET B C 1
ATOM 3899 O O . MET B 1 144 ? 3.576 2.648 10.156 1 96.5 144 MET B O 1
ATOM 3903 N N . LEU B 1 145 ? 3.975 4.855 10.172 1 96.25 145 LEU B N 1
ATOM 3904 C CA . LEU B 1 145 ? 2.564 5.195 10.328 1 96.25 145 LEU B CA 1
ATOM 3905 C C . LEU B 1 145 ? 1.75 4.703 9.141 1 96.25 145 LEU B C 1
ATOM 3907 O O . LEU B 1 145 ? 0.736 4.023 9.312 1 96.25 145 LEU B O 1
ATOM 3911 N N . ASN B 1 146 ? 2.246 4.992 7.996 1 94.38 146 ASN B N 1
ATOM 3912 C CA . ASN B 1 146 ? 1.571 4.566 6.773 1 94.38 146 ASN B CA 1
ATOM 3913 C C . ASN B 1 146 ? 1.543 3.045 6.652 1 94.38 146 ASN B C 1
ATOM 3915 O O . ASN B 1 146 ? 0.541 2.471 6.223 1 94.38 146 ASN B O 1
ATOM 3919 N N . ALA B 1 147 ? 2.621 2.436 6.957 1 95.44 147 ALA B N 1
ATOM 3920 C CA . ALA B 1 147 ? 2.693 0.978 6.879 1 95.44 147 ALA B CA 1
ATOM 3921 C C . ALA B 1 147 ? 1.625 0.328 7.75 1 95.44 147 ALA B C 1
ATOM 3923 O O . ALA B 1 147 ? 0.965 -0.625 7.332 1 95.44 147 ALA B O 1
ATOM 3924 N N . ASN B 1 148 ? 1.487 0.857 8.992 1 94.81 148 ASN B N 1
ATOM 3925 C CA . ASN B 1 148 ? 0.457 0.329 9.875 1 94.81 148 ASN B CA 1
ATOM 3926 C C . ASN B 1 148 ? -0.939 0.521 9.297 1 94.81 148 ASN B C 1
ATOM 3928 O O . ASN B 1 148 ? -1.743 -0.413 9.273 1 94.81 148 ASN B O 1
ATOM 3932 N N . ALA B 1 149 ? -1.201 1.673 8.812 1 93.75 149 ALA B N 1
ATOM 3933 C CA . ALA B 1 149 ? -2.512 1.979 8.242 1 93.75 149 ALA B CA 1
ATOM 3934 C C . ALA B 1 149 ? -2.805 1.095 7.035 1 93.75 149 ALA B C 1
ATOM 3936 O O . ALA B 1 149 ? -3.893 0.523 6.926 1 93.75 149 ALA B O 1
ATOM 3937 N N . ASP B 1 150 ? -1.863 0.892 6.18 1 91.69 150 ASP B N 1
ATOM 3938 C CA . ASP B 1 150 ? -2.031 0.155 4.934 1 91.69 150 ASP B CA 1
ATOM 3939 C C . ASP B 1 150 ? -2.268 -1.33 5.199 1 91.69 150 ASP B C 1
ATOM 3941 O O . ASP B 1 150 ? -2.807 -2.041 4.348 1 91.69 150 ASP B O 1
ATOM 3945 N N . ASN B 1 151 ? -1.854 -1.764 6.324 1 91.44 151 ASN B N 1
ATOM 3946 C CA . ASN B 1 151 ? -1.976 -3.184 6.633 1 91.44 151 ASN B CA 1
ATOM 3947 C C . ASN B 1 151 ? -3.1 -3.445 7.633 1 91.44 151 ASN B C 1
ATOM 3949 O O . ASN B 1 151 ? -3.109 -4.477 8.305 1 91.44 151 ASN B O 1
ATOM 3953 N N . GLY B 1 152 ? -3.934 -2.475 7.812 1 89.12 152 GLY B N 1
ATOM 3954 C CA . GLY B 1 152 ? -5.117 -2.654 8.641 1 89.12 152 GLY B CA 1
ATOM 3955 C C . GLY B 1 152 ? -4.836 -2.508 10.125 1 89.12 152 GLY B C 1
ATOM 3956 O O . GLY B 1 152 ? -5.672 -2.865 10.953 1 89.12 152 GLY B O 1
ATOM 3957 N N . LEU B 1 153 ? -3.664 -2.035 10.43 1 92.5 153 LEU B N 1
ATOM 3958 C CA . LEU B 1 153 ? -3.258 -1.885 11.82 1 92.5 153 LEU B CA 1
ATOM 3959 C C . LEU B 1 153 ? -3.338 -0.425 12.258 1 92.5 153 LEU B C 1
ATOM 3961 O O . LEU B 1 153 ? -2.381 0.115 12.812 1 92.5 153 LEU B O 1
ATOM 3965 N N . GLY B 1 154 ? -4.484 0.125 12.031 1 91.69 154 GLY B N 1
ATOM 3966 C CA . GLY B 1 154 ? -4.703 1.526 12.352 1 91.69 154 GLY B CA 1
ATOM 3967 C C . GLY B 1 154 ? -4.469 1.848 13.812 1 91.69 154 GLY B C 1
ATOM 3968 O O . GLY B 1 154 ? -3.908 2.893 14.141 1 91.69 154 GLY B O 1
ATOM 3969 N N . GLY B 1 155 ? -4.906 0.973 14.68 1 88.81 155 GLY B N 1
ATOM 3970 C CA . GLY B 1 155 ? -4.68 1.178 16.094 1 88.81 155 GLY B 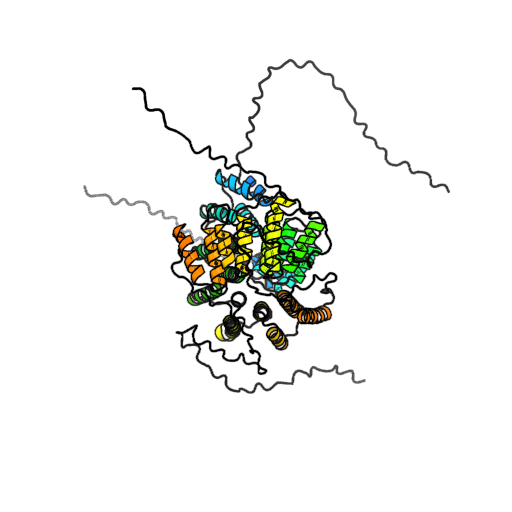CA 1
ATOM 3971 C C . GLY B 1 155 ? -3.213 1.296 16.453 1 88.81 155 GLY B C 1
ATOM 3972 O O . GLY B 1 155 ? -2.83 2.16 17.25 1 88.81 155 GLY B O 1
ATOM 3973 N N . ASP B 1 156 ? -2.43 0.411 15.891 1 92.31 156 ASP B N 1
ATOM 3974 C CA . ASP B 1 156 ? -0.986 0.481 16.094 1 92.31 156 ASP B CA 1
ATOM 3975 C C . ASP B 1 156 ? -0.417 1.792 15.562 1 92.31 156 ASP B C 1
ATOM 3977 O O . ASP B 1 156 ? 0.485 2.375 16.156 1 92.31 156 ASP B O 1
ATOM 3981 N N . GLY B 1 157 ? -0.928 2.199 14.414 1 94.94 157 GLY B N 1
ATOM 3982 C CA . GLY B 1 157 ? -0.517 3.479 13.859 1 94.94 157 GLY B CA 1
ATOM 3983 C C . GLY B 1 157 ? -0.811 4.648 14.781 1 94.94 157 GLY B C 1
ATOM 3984 O O . GLY B 1 157 ? 0.037 5.523 14.977 1 94.94 157 GLY B O 1
ATOM 3985 N N . LEU B 1 158 ? -1.987 4.656 15.344 1 93.44 158 LEU B N 1
ATOM 3986 C CA . LEU B 1 158 ? -2.379 5.734 16.25 1 93.44 158 LEU B CA 1
ATOM 3987 C C . LEU B 1 158 ? -1.53 5.727 17.516 1 93.44 158 LEU B C 1
ATOM 3989 O O . LEU B 1 158 ? -1.157 6.785 18.016 1 93.44 158 LEU B O 1
ATOM 3993 N N . GLN B 1 159 ? -1.219 4.562 17.969 1 92.69 159 GLN B N 1
ATOM 3994 C CA . GLN B 1 159 ? -0.326 4.461 19.109 1 92.69 159 GLN B CA 1
ATOM 3995 C C . GLN B 1 159 ? 1.074 4.961 18.766 1 92.69 159 GLN B C 1
ATOM 3997 O O . GLN B 1 159 ? 1.729 5.605 19.594 1 92.69 159 GLN B O 1
ATOM 4002 N N . LEU B 1 160 ? 1.513 4.609 17.641 1 95.25 160 LEU B N 1
ATOM 4003 C CA . LEU B 1 160 ? 2.811 5.094 17.188 1 95.25 160 LEU B CA 1
ATOM 4004 C C . LEU B 1 160 ? 2.834 6.617 17.109 1 95.25 160 LEU B C 1
ATOM 4006 O O . LEU B 1 160 ? 3.838 7.242 17.469 1 95.25 160 LEU B O 1
ATOM 4010 N N . PHE B 1 161 ? 1.765 7.238 16.625 1 96.75 161 PHE B N 1
ATOM 4011 C CA . PHE B 1 161 ? 1.652 8.688 16.562 1 96.75 161 PHE B CA 1
ATOM 4012 C C . PHE B 1 161 ? 1.759 9.305 17.969 1 96.75 161 PHE B C 1
ATOM 4014 O O . PHE B 1 161 ? 2.428 10.32 18.156 1 96.75 161 PHE B O 1
ATOM 4021 N N . GLU B 1 162 ? 1.136 8.641 18.859 1 93.75 162 GLU B N 1
ATOM 4022 C CA . GLU B 1 162 ? 1.236 9.102 20.234 1 93.75 162 GLU B CA 1
ATOM 4023 C C . GLU B 1 162 ? 2.67 9.008 20.75 1 93.75 162 GLU B C 1
ATOM 4025 O O . GLU B 1 162 ? 3.146 9.906 21.453 1 93.75 162 GLU B O 1
ATOM 4030 N N . GLN B 1 163 ? 3.268 7.934 20.453 1 93.12 163 GLN B N 1
ATOM 4031 C CA . GLN B 1 163 ? 4.668 7.777 20.828 1 93.12 163 GLN B CA 1
ATOM 4032 C C . GLN B 1 163 ? 5.527 8.875 20.219 1 93.12 163 GLN B C 1
ATOM 4034 O O . GLN B 1 163 ? 6.426 9.406 20.875 1 93.12 163 GLN B O 1
ATOM 4039 N N . MET B 1 164 ? 5.289 9.148 19 1 95.31 164 MET B N 1
ATOM 4040 C CA . MET B 1 164 ? 6.004 10.211 18.297 1 95.31 164 MET B CA 1
ATOM 4041 C C . MET B 1 164 ? 5.848 11.539 19.031 1 95.31 164 MET B C 1
ATOM 4043 O O . MET B 1 164 ? 6.828 12.258 19.234 1 95.31 164 MET B O 1
ATOM 4047 N N . ARG B 1 165 ? 4.656 11.867 19.406 1 94.56 165 ARG B N 1
ATOM 4048 C CA . ARG B 1 165 ? 4.363 13.117 20.109 1 94.56 165 ARG B CA 1
ATOM 4049 C C . ARG B 1 165 ? 5.02 13.141 21.484 1 94.56 165 ARG B C 1
ATOM 4051 O O . ARG B 1 165 ? 5.559 14.164 21.906 1 94.56 165 ARG B O 1
ATOM 4058 N N . GLU B 1 166 ? 4.988 12.047 22.141 1 93.31 166 GLU B N 1
ATOM 4059 C CA . GLU B 1 166 ? 5.578 11.953 23.469 1 93.31 166 GLU B CA 1
ATOM 4060 C C . GLU B 1 166 ? 7.09 12.172 23.422 1 93.31 166 GLU B C 1
ATOM 4062 O O . GLU B 1 166 ? 7.68 12.664 24.391 1 93.31 166 GLU B O 1
ATOM 4067 N N . LEU B 1 167 ? 7.656 11.859 22.344 1 93.75 167 LEU B N 1
ATOM 4068 C CA . LEU B 1 167 ? 9.094 12.047 22.172 1 93.75 167 LEU B CA 1
ATOM 4069 C C . LEU B 1 167 ? 9.406 13.492 21.781 1 93.75 167 LEU B C 1
ATOM 4071 O O . LEU B 1 167 ? 10.578 13.852 21.609 1 93.75 167 LEU B O 1
ATOM 4075 N N . GLY B 1 168 ? 8.375 14.234 21.594 1 93.75 168 GLY B N 1
ATOM 4076 C CA . GLY B 1 168 ? 8.562 15.656 21.328 1 93.75 168 GLY B CA 1
ATOM 4077 C C . GLY B 1 168 ? 8.625 15.977 19.844 1 93.75 168 GLY B C 1
ATOM 4078 O O . GLY B 1 168 ? 8.961 17.109 19.469 1 93.75 168 GLY B O 1
ATOM 4079 N N . LEU B 1 169 ? 8.352 15.023 19.016 1 94.75 169 LEU B N 1
ATOM 4080 C CA . LEU B 1 169 ? 8.328 15.281 17.578 1 94.75 169 LEU B CA 1
ATOM 4081 C C . LEU B 1 169 ? 7.027 15.969 17.172 1 94.75 169 LEU B C 1
ATOM 4083 O O . LEU B 1 169 ? 5.938 15.492 17.516 1 94.75 169 LEU B O 1
ATOM 4087 N N . LYS B 1 170 ? 7.164 17 16.516 1 94.94 170 LYS B N 1
ATOM 4088 C CA . LYS B 1 170 ? 5.984 17.75 16.109 1 94.94 170 LYS B CA 1
ATOM 4089 C C . LYS B 1 170 ? 5.359 17.156 14.852 1 94.94 170 LYS B C 1
ATOM 4091 O O . LYS B 1 170 ? 6.055 16.906 13.867 1 94.94 170 LYS B O 1
ATOM 4096 N N . PRO B 1 171 ? 4.051 17.016 14.906 1 95.5 171 PRO B N 1
ATOM 4097 C CA . PRO B 1 171 ? 3.371 16.516 13.703 1 95.5 171 PRO B CA 1
ATOM 4098 C C . PRO B 1 171 ? 3.465 17.484 12.531 1 95.5 171 PRO B C 1
ATOM 4100 O O . PRO B 1 171 ? 3.561 18.703 12.734 1 95.5 171 PRO B O 1
ATOM 4103 N N . THR B 1 172 ? 3.525 16.922 11.344 1 92.62 172 THR B N 1
ATOM 4104 C CA . THR B 1 172 ? 3.545 17.688 10.109 1 92.62 172 THR B CA 1
ATOM 4105 C C . THR B 1 172 ? 2.254 17.484 9.32 1 92.62 172 THR B C 1
ATOM 4107 O O . THR B 1 172 ? 1.4 16.688 9.719 1 92.62 172 THR B O 1
ATOM 4110 N N . GLU B 1 173 ? 2.119 18.203 8.211 1 91.75 173 GLU B N 1
ATOM 4111 C CA . GLU B 1 173 ? 0.976 18.031 7.324 1 91.75 173 GLU B CA 1
ATOM 4112 C C . GLU B 1 173 ? 0.848 16.578 6.867 1 91.75 173 GLU B C 1
ATOM 4114 O O . GLU B 1 173 ? -0.253 16.031 6.848 1 91.75 173 GLU B O 1
ATOM 4119 N N . ASP B 1 174 ? 1.92 16.031 6.688 1 90.5 174 ASP B N 1
ATOM 4120 C CA . ASP B 1 174 ? 1.931 14.656 6.172 1 90.5 174 ASP B CA 1
ATOM 4121 C C . ASP B 1 174 ? 1.608 13.656 7.277 1 90.5 174 ASP B C 1
ATOM 4123 O O . ASP B 1 174 ? 0.971 12.633 7.023 1 90.5 174 ASP B O 1
ATOM 4127 N N . THR B 1 175 ? 2.057 13.914 8.508 1 94.12 175 THR B N 1
ATOM 4128 C CA . THR B 1 175 ? 1.77 13.008 9.609 1 94.12 175 THR B CA 1
ATOM 4129 C C . THR B 1 175 ? 0.27 12.953 9.891 1 94.12 175 THR B C 1
ATOM 4131 O O . THR B 1 175 ? -0.268 11.891 10.219 1 94.12 175 THR B O 1
ATOM 4134 N N . PHE B 1 176 ? -0.346 14.062 9.68 1 95.25 176 PHE B N 1
ATOM 4135 C CA . PHE B 1 176 ? -1.786 14.078 9.914 1 95.25 176 PHE B CA 1
ATOM 4136 C C . PHE B 1 176 ? -2.514 13.258 8.852 1 95.25 176 PHE B C 1
ATOM 4138 O O . PHE B 1 176 ? -3.5 12.586 9.156 1 95.25 176 PHE B O 1
ATOM 4145 N N . LEU B 1 177 ? -2.029 13.32 7.625 1 93.44 177 LEU B N 1
ATOM 4146 C CA . LEU B 1 177 ? -2.613 12.477 6.586 1 93.44 177 LEU B CA 1
ATOM 4147 C C . LEU B 1 177 ? -2.469 11 6.941 1 93.44 177 LEU B C 1
ATOM 4149 O O . LEU B 1 177 ? -3.398 10.211 6.746 1 93.44 177 LEU B O 1
ATOM 4153 N N . ALA B 1 178 ? -1.332 10.648 7.465 1 94.75 178 ALA B N 1
ATOM 4154 C CA . ALA B 1 178 ? -1.099 9.266 7.887 1 94.75 178 ALA B CA 1
ATOM 4155 C C . ALA B 1 178 ? -2.02 8.883 9.039 1 94.75 178 ALA B C 1
ATOM 4157 O O . ALA B 1 178 ? -2.488 7.742 9.117 1 94.75 178 ALA B O 1
ATOM 4158 N N . VAL B 1 179 ? -2.256 9.828 9.922 1 96.12 179 VAL B N 1
ATOM 4159 C CA . VAL B 1 179 ? -3.145 9.594 11.055 1 96.12 179 VAL B CA 1
ATOM 4160 C C . VAL B 1 179 ? -4.574 9.383 10.562 1 96.12 179 VAL B C 1
ATOM 4162 O O . VAL B 1 179 ? -5.285 8.508 11.055 1 96.12 179 VAL B O 1
ATOM 4165 N N . PHE B 1 180 ? -4.961 10.18 9.57 1 95.94 180 PHE B N 1
ATOM 4166 C CA . PHE B 1 180 ? -6.277 9.977 8.984 1 95.94 180 PHE B CA 1
ATOM 4167 C C . PHE B 1 180 ? -6.391 8.578 8.375 1 95.94 180 PHE B C 1
ATOM 4169 O O . PHE B 1 180 ? -7.406 7.902 8.547 1 95.94 180 PHE B O 1
ATOM 4176 N N . SER B 1 181 ? -5.363 8.156 7.73 1 94 181 SER B N 1
ATOM 4177 C CA . SER B 1 181 ? -5.348 6.824 7.133 1 94 181 SER B CA 1
ATOM 4178 C C . SER B 1 181 ? -5.426 5.738 8.203 1 94 181 SER B C 1
ATOM 4180 O O . SER B 1 181 ? -6.082 4.715 8.008 1 94 181 SER B O 1
ATOM 4182 N N . ALA B 1 182 ? -4.738 5.98 9.266 1 94.5 182 ALA B N 1
ATOM 4183 C CA . ALA B 1 182 ? -4.797 5.035 10.383 1 94.5 182 ALA B CA 1
ATOM 4184 C C . ALA B 1 182 ? -6.211 4.941 10.945 1 94.5 182 ALA B C 1
ATOM 4186 O O . ALA B 1 182 ? -6.707 3.846 11.227 1 94.5 182 ALA B O 1
ATOM 4187 N N . CYS B 1 183 ? -6.832 6.066 11.086 1 92.31 183 CYS B N 1
ATOM 4188 C CA . CYS B 1 183 ? -8.203 6.078 11.586 1 92.31 183 CYS B CA 1
ATOM 4189 C C . CYS B 1 183 ? -9.133 5.34 10.625 1 92.31 183 CYS B C 1
ATOM 4191 O O . CYS B 1 183 ? -9.992 4.57 11.062 1 92.31 183 CYS B O 1
ATOM 4193 N N . ALA B 1 184 ? -8.945 5.555 9.336 1 90.81 184 ALA B N 1
ATOM 4194 C CA . ALA B 1 184 ? -9.766 4.898 8.32 1 90.81 184 ALA B CA 1
ATOM 4195 C C . ALA B 1 184 ? -9.602 3.383 8.383 1 90.81 184 ALA B C 1
ATOM 4197 O O . ALA B 1 184 ? -10.555 2.641 8.133 1 90.81 184 ALA B O 1
ATOM 4198 N N . SER B 1 185 ? -8.469 2.924 8.766 1 88.69 185 SER B N 1
ATOM 4199 C CA . SER B 1 185 ? -8.141 1.502 8.773 1 88.69 185 SER B CA 1
ATOM 4200 C C . SER B 1 185 ? -8.805 0.791 9.953 1 88.69 185 SER B C 1
ATOM 4202 O O . SER B 1 185 ? -8.992 -0.427 9.922 1 88.69 185 SER B O 1
ATOM 4204 N N . VAL B 1 186 ? -9.133 1.486 11.016 1 82.62 186 VAL B N 1
ATOM 4205 C CA . VAL B 1 186 ? -9.766 0.894 12.195 1 82.62 186 VAL B CA 1
ATOM 4206 C C . VAL B 1 186 ? -11.25 0.67 11.93 1 82.62 186 VAL B C 1
ATOM 4208 O O . VAL B 1 186 ? -11.852 -0.25 12.484 1 82.62 186 VAL B O 1
ATOM 4211 N N . GLU B 1 187 ? -11.82 1.363 11.023 1 78 187 GLU B N 1
ATOM 4212 C CA . GLU B 1 187 ? -13.211 1.249 10.578 1 78 187 GLU B CA 1
ATOM 4213 C C . GLU B 1 187 ? -14.164 1.195 11.773 1 78 187 GLU B C 1
ATOM 4215 O O . GLU B 1 187 ? -14.984 0.284 11.867 1 78 187 GLU B O 1
ATOM 4220 N N . SER B 1 188 ? -14.031 2.127 12.703 1 76.25 188 SER B N 1
ATOM 4221 C CA . SER B 1 188 ? -14.93 2.277 13.844 1 76.25 188 SER B CA 1
ATOM 4222 C C . SER B 1 188 ? -15.414 3.717 13.984 1 76.25 188 SER B C 1
ATOM 4224 O O . SER B 1 188 ? -14.781 4.641 13.469 1 76.25 188 SER B O 1
ATOM 4226 N N . VAL B 1 189 ? -16.5 3.838 14.625 1 77.88 189 VAL B N 1
ATOM 4227 C CA . VAL B 1 189 ? -17.062 5.168 14.852 1 77.88 189 VAL B CA 1
ATOM 4228 C C . VAL B 1 189 ? -16.094 5.988 15.711 1 77.88 189 VAL B C 1
ATOM 4230 O O . VAL B 1 189 ? -15.93 7.191 15.492 1 77.88 189 VAL B O 1
ATOM 4233 N N . ASP B 1 190 ? -15.492 5.281 16.641 1 78.88 190 ASP B N 1
ATOM 4234 C CA . ASP B 1 190 ? -14.539 5.973 17.516 1 78.88 190 ASP B CA 1
ATOM 4235 C C . ASP B 1 190 ? -13.352 6.5 16.703 1 78.88 190 ASP B C 1
ATOM 4237 O O . ASP B 1 190 ? -12.859 7.598 16.969 1 78.88 190 ASP B O 1
ATOM 4241 N N . ALA B 1 191 ? -12.969 5.703 15.797 1 83 191 ALA B N 1
ATOM 4242 C CA . ALA B 1 191 ? -11.836 6.105 14.961 1 83 191 ALA B CA 1
ATOM 4243 C C . ALA B 1 191 ? -12.211 7.277 14.055 1 83 191 ALA B C 1
ATOM 4245 O O . ALA B 1 191 ? -11.375 8.141 13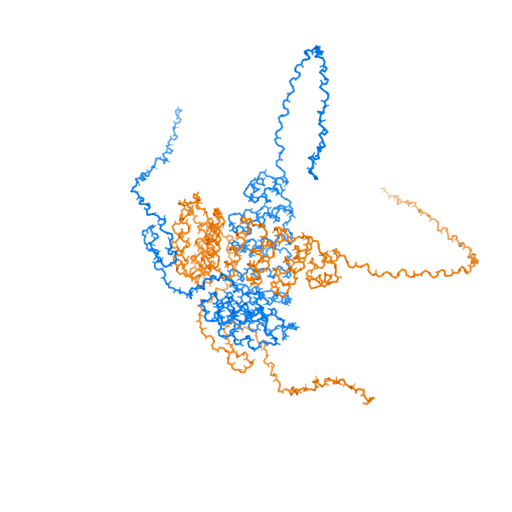.766 1 83 191 ALA B O 1
ATOM 4246 N N . LEU B 1 192 ? -13.406 7.266 13.617 1 85.75 192 LEU B N 1
ATOM 4247 C CA . LEU B 1 192 ? -13.898 8.383 12.812 1 85.75 192 LEU B CA 1
ATOM 4248 C C . LEU B 1 192 ? -13.883 9.672 13.617 1 85.75 192 LEU B C 1
ATOM 4250 O O . LEU B 1 192 ? -13.422 10.711 13.133 1 85.75 192 LEU B O 1
ATOM 4254 N N . GLU B 1 193 ? -14.359 9.586 14.812 1 85.25 193 GLU B N 1
ATOM 4255 C CA . GLU B 1 193 ? -14.344 10.742 15.695 1 85.25 193 GLU B CA 1
ATOM 4256 C C . GLU B 1 193 ? -12.922 11.211 15.984 1 85.25 193 GLU B C 1
ATOM 4258 O O . GLU B 1 193 ? -12.648 12.414 16.016 1 85.25 193 GLU B O 1
ATOM 4263 N N . GLU B 1 194 ? -12.117 10.258 16.156 1 89.38 194 GLU B N 1
ATOM 4264 C CA . GLU B 1 194 ? -10.711 10.57 16.406 1 89.38 194 GLU B CA 1
ATOM 4265 C C . GLU B 1 194 ? -10.094 11.305 15.219 1 89.38 194 GLU B C 1
ATOM 4267 O O . GLU B 1 194 ? -9.273 12.211 15.398 1 89.38 194 GLU B O 1
ATOM 4272 N N . ALA B 1 195 ? -10.43 10.945 14.039 1 93.56 195 ALA B N 1
ATOM 4273 C CA . ALA B 1 195 ? -9.914 11.602 12.844 1 93.56 195 ALA B CA 1
ATOM 4274 C C . ALA B 1 195 ? -10.305 13.078 12.82 1 93.56 195 ALA B C 1
ATOM 4276 O O . ALA B 1 195 ? -9.477 13.938 12.523 1 93.56 195 ALA B O 1
ATOM 4277 N N . PHE B 1 196 ? -11.477 13.328 13.188 1 90.81 196 PHE B N 1
ATOM 4278 C CA . PHE B 1 196 ? -11.945 14.703 13.172 1 90.81 196 PHE B CA 1
ATOM 4279 C C . PHE B 1 196 ? -11.297 15.516 14.289 1 90.81 196 PHE B C 1
ATOM 4281 O O . PHE B 1 196 ? -11.008 16.703 14.117 1 90.81 196 PHE B O 1
ATOM 4288 N N . LEU B 1 197 ? -11.078 14.875 15.375 1 91.38 197 LEU B N 1
ATOM 4289 C CA . LEU B 1 197 ? -10.383 15.539 16.469 1 91.38 197 LEU B CA 1
ATOM 4290 C C . LEU B 1 197 ? -8.961 15.914 16.062 1 91.38 197 LEU B C 1
ATOM 4292 O O . LEU B 1 197 ? -8.5 17.016 16.344 1 91.38 197 LEU B O 1
ATOM 4296 N N . HIS B 1 198 ? -8.352 14.992 15.461 1 94.69 198 HIS B N 1
ATOM 4297 C CA . HIS B 1 198 ? -7.004 15.281 14.977 1 94.69 198 HIS B CA 1
ATOM 4298 C C . HIS B 1 198 ? -7.02 16.391 13.93 1 94.69 198 HIS B C 1
ATOM 4300 O O . HIS B 1 198 ? -6.121 17.234 13.906 1 94.69 198 HIS B O 1
ATOM 4306 N N . PHE B 1 199 ? -7.992 16.359 13.07 1 94.69 199 PHE B N 1
ATOM 4307 C CA . PHE B 1 199 ? -8.141 17.406 12.07 1 94.69 199 PHE B CA 1
ATOM 4308 C C . PHE B 1 199 ? -8.242 18.781 12.727 1 94.69 199 PHE B C 1
ATOM 4310 O O . PHE B 1 199 ? -7.566 19.719 12.312 1 94.69 199 PHE B O 1
ATOM 4317 N N . GLU B 1 200 ? -9.008 18.875 13.727 1 92.25 200 GLU B N 1
ATOM 4318 C CA . GLU B 1 200 ? -9.18 20.141 14.445 1 92.25 200 GLU B CA 1
ATOM 4319 C C . GLU B 1 200 ? -7.891 20.547 15.141 1 92.25 200 GLU B C 1
ATOM 4321 O O . GLU B 1 200 ? -7.578 21.734 15.219 1 92.25 200 GLU B O 1
ATOM 4326 N N . SER B 1 201 ? -7.203 19.594 15.586 1 93.75 201 SER B N 1
ATOM 4327 C CA . SER B 1 201 ? -5.992 19.875 16.344 1 93.75 201 SER B CA 1
ATOM 4328 C C . SER B 1 201 ? -4.898 20.453 15.445 1 93.75 201 SER B C 1
ATOM 4330 O O . SER B 1 201 ? -3.943 21.062 15.93 1 93.75 201 SER B O 1
ATOM 4332 N N . MET B 1 202 ? -4.992 20.219 14.133 1 95.81 202 MET B N 1
ATOM 4333 C CA . MET B 1 202 ? -3.979 20.734 13.211 1 95.81 202 MET B CA 1
ATOM 4334 C C . MET B 1 202 ? -3.768 22.234 13.414 1 95.81 202 MET B C 1
ATOM 4336 O O . MET B 1 202 ? -2.639 22.688 13.625 1 95.81 202 MET B O 1
ATOM 4340 N N . LYS B 1 203 ? -4.824 22.969 13.391 1 93.31 203 LYS B N 1
ATOM 4341 C CA . LYS B 1 203 ? -4.73 24.406 13.539 1 93.31 203 LYS B CA 1
ATOM 4342 C C . LYS B 1 203 ? -4.629 24.812 15.008 1 93.31 203 LYS B C 1
ATOM 4344 O O . LYS B 1 203 ? -3.738 25.562 15.391 1 93.31 203 LYS B O 1
ATOM 4349 N N . SER B 1 204 ? -5.461 24.25 15.828 1 93.19 204 SER B N 1
ATOM 4350 C CA . SER B 1 204 ? -5.605 24.719 17.203 1 93.19 204 SER B CA 1
ATOM 4351 C C . SER B 1 204 ? -4.359 24.406 18.016 1 93.19 204 SER B C 1
ATOM 4353 O O . SER B 1 204 ? -3.939 25.203 18.859 1 93.19 204 SER B O 1
ATOM 4355 N N . GLU B 1 205 ? -3.73 23.25 17.734 1 93.12 205 GLU B N 1
ATOM 4356 C CA . GLU B 1 205 ? -2.611 22.828 18.578 1 93.12 205 GLU B CA 1
ATOM 4357 C C . GLU B 1 205 ? -1.28 23.016 17.859 1 93.12 205 GLU B C 1
ATOM 4359 O O . GLU B 1 205 ? -0.26 23.297 18.484 1 93.12 205 GLU B O 1
ATOM 4364 N N . TYR B 1 206 ? -1.322 22.953 16.578 1 95.31 206 TYR B N 1
ATOM 4365 C CA . TYR B 1 206 ? -0.032 22.891 15.906 1 95.31 206 TYR B CA 1
ATOM 4366 C C . TYR B 1 206 ? 0.119 24.031 14.914 1 95.31 206 TYR B C 1
ATOM 4368 O O . TYR B 1 206 ? 1.158 24.172 14.266 1 95.31 206 TYR B O 1
ATOM 4376 N N . GLY B 1 207 ? -0.882 24.812 14.773 1 95.88 207 GLY B N 1
ATOM 4377 C CA . GLY B 1 207 ? -0.81 25.953 13.883 1 95.88 207 GLY B CA 1
ATOM 4378 C C . GLY B 1 207 ? -0.729 25.562 12.414 1 95.88 207 GLY B C 1
ATOM 4379 O O . GLY B 1 207 ? -0.246 26.344 11.594 1 95.88 207 GLY B O 1
ATOM 4380 N N . ILE B 1 208 ? -1.1 24.391 12.117 1 95.25 208 ILE B N 1
ATOM 4381 C CA . ILE B 1 208 ? -1.101 23.906 10.742 1 95.25 208 ILE B CA 1
ATOM 4382 C C . ILE B 1 208 ? -2.48 24.109 10.117 1 95.25 208 ILE B C 1
ATOM 4384 O O . ILE B 1 208 ? -3.471 23.547 10.586 1 95.25 208 ILE B O 1
ATOM 4388 N N . GLU B 1 209 ? -2.549 24.891 9.102 1 94.69 209 GLU B N 1
ATOM 4389 C CA . GLU B 1 209 ? -3.812 25.109 8.398 1 94.69 209 GLU B CA 1
ATOM 4390 C C . GLU B 1 209 ? -4.133 23.938 7.473 1 94.69 209 GLU B C 1
ATOM 4392 O O . GLU B 1 209 ? -3.324 23.578 6.613 1 94.69 209 GLU B O 1
ATOM 4397 N N . PRO B 1 210 ? -5.324 23.359 7.699 1 93.06 210 PRO B N 1
ATOM 4398 C CA . PRO B 1 210 ? -5.68 22.266 6.793 1 93.06 210 PRO B CA 1
ATOM 4399 C C . PRO B 1 210 ? -5.758 22.703 5.332 1 93.06 210 PRO B C 1
ATOM 4401 O O . PRO B 1 210 ? -6.242 23.812 5.047 1 93.06 210 PRO B O 1
ATOM 4404 N N . GLU B 1 211 ? -5.18 21.938 4.547 1 90.19 211 GLU B N 1
ATOM 4405 C CA . GLU B 1 211 ? -5.219 22.156 3.104 1 90.19 211 GLU B CA 1
ATOM 4406 C C . GLU B 1 211 ? -6.129 21.141 2.418 1 90.19 211 GLU B C 1
ATOM 4408 O O . GLU B 1 211 ? -6.723 20.281 3.078 1 90.19 211 GLU B O 1
ATOM 4413 N N . PHE B 1 212 ? -6.254 21.266 1.085 1 89.25 212 PHE B N 1
ATOM 4414 C CA . PHE B 1 212 ? -7.102 20.391 0.281 1 89.25 212 PHE B CA 1
ATOM 4415 C C . PHE B 1 212 ? -6.828 18.938 0.604 1 89.25 212 PHE B C 1
ATOM 4417 O O . PHE B 1 212 ? -7.762 18.156 0.809 1 89.25 212 PHE B O 1
ATOM 4424 N N . LYS B 1 213 ? -5.613 18.578 0.75 1 89.12 213 LYS B N 1
ATOM 4425 C CA . LYS B 1 213 ? -5.238 17.188 0.975 1 89.12 213 LYS B CA 1
ATOM 4426 C C . LYS B 1 213 ? -5.773 16.688 2.312 1 89.12 213 LYS B C 1
ATOM 4428 O O . LYS B 1 213 ? -6.102 15.5 2.451 1 89.12 213 LYS B O 1
ATOM 4433 N N . HIS B 1 214 ? -5.914 17.516 3.27 1 93.19 214 HIS B N 1
ATOM 4434 C CA . HIS B 1 214 ? -6.398 17.109 4.582 1 93.19 214 HIS B CA 1
ATOM 4435 C C . HIS B 1 214 ? -7.906 16.891 4.57 1 93.19 214 HIS B C 1
ATOM 4437 O O . HIS B 1 214 ? -8.414 15.977 5.219 1 93.19 214 HIS B O 1
ATOM 4443 N N . TYR B 1 215 ? -8.523 17.734 3.818 1 92.25 215 TYR B N 1
ATOM 4444 C CA . TYR B 1 215 ? -9.961 17.516 3.643 1 92.25 215 TYR B CA 1
ATOM 4445 C C . TYR B 1 215 ? -10.227 16.234 2.875 1 92.25 215 TYR B C 1
ATOM 4447 O O . TYR B 1 215 ? -11.148 15.477 3.217 1 92.25 215 TYR B O 1
ATOM 4455 N N . MET B 1 216 ? -9.406 16 1.865 1 91.31 216 MET B N 1
ATOM 4456 C CA . MET B 1 216 ? -9.539 14.75 1.125 1 91.31 216 MET B CA 1
ATOM 4457 C C . MET B 1 216 ? -9.242 13.555 2.025 1 91.31 216 MET B C 1
ATOM 4459 O O . MET B 1 216 ? -9.844 12.492 1.869 1 91.31 216 MET B O 1
ATOM 4463 N N . GLY B 1 217 ? -8.273 13.734 2.928 1 92.81 217 GLY B N 1
ATOM 4464 C CA . GLY B 1 217 ? -7.992 12.695 3.904 1 92.81 217 GLY B CA 1
ATOM 4465 C C . GLY B 1 217 ? -9.18 12.352 4.777 1 92.81 217 GLY B C 1
ATOM 4466 O O . GLY B 1 217 ? -9.461 11.18 5.027 1 92.81 217 GLY B O 1
ATOM 4467 N N . LEU B 1 218 ? -9.875 13.391 5.227 1 93.19 218 LEU B N 1
ATOM 4468 C CA . LEU B 1 218 ? -11.062 13.172 6.043 1 93.19 218 LEU B CA 1
ATOM 4469 C C . LEU B 1 218 ? -12.18 12.531 5.223 1 93.19 218 LEU B C 1
ATOM 4471 O O . LEU B 1 218 ? -12.906 11.672 5.727 1 93.19 218 LEU B O 1
ATOM 4475 N N . LEU B 1 219 ? -12.266 13.008 3.994 1 93.5 219 LEU B N 1
ATOM 4476 C CA . LEU B 1 219 ? -13.219 12.359 3.098 1 93.5 219 LEU B CA 1
ATOM 4477 C C . LEU B 1 219 ? -12.914 10.875 2.961 1 93.5 219 LEU B C 1
ATOM 4479 O O . LEU B 1 219 ? -13.836 10.047 2.932 1 93.5 219 LEU B O 1
ATOM 4483 N N . GLY B 1 220 ? -11.695 10.57 2.914 1 92.5 220 GLY B N 1
ATOM 4484 C CA . GLY B 1 220 ? -11.258 9.188 2.848 1 92.5 220 GLY B CA 1
ATOM 4485 C C . GLY B 1 220 ? -11.641 8.375 4.074 1 92.5 220 GLY B C 1
ATOM 4486 O O . GLY B 1 220 ? -12.008 7.207 3.963 1 92.5 220 GLY B O 1
ATOM 4487 N N . VAL B 1 221 ? -11.547 9 5.211 1 92.81 221 VAL B N 1
ATOM 4488 C CA . VAL B 1 221 ? -11.938 8.32 6.441 1 92.81 221 VAL B CA 1
ATOM 4489 C C . VAL B 1 221 ? -13.422 7.977 6.395 1 92.81 221 VAL B C 1
ATOM 4491 O O . VAL B 1 221 ? -13.82 6.844 6.668 1 92.81 221 VAL B O 1
ATOM 4494 N N . LEU B 1 222 ? -14.219 8.938 5.996 1 91.25 222 LEU B N 1
ATOM 4495 C CA . LEU B 1 222 ? -15.664 8.727 5.906 1 91.25 222 LEU B CA 1
ATOM 4496 C C . LEU B 1 222 ? -15.992 7.656 4.871 1 91.25 222 LEU B C 1
ATOM 4498 O O . LEU B 1 222 ? -16.797 6.762 5.129 1 91.25 222 LEU B O 1
ATOM 4502 N N . GLY B 1 223 ? -15.352 7.75 3.736 1 90.69 223 GLY B N 1
ATOM 4503 C CA . GLY B 1 223 ? -15.602 6.82 2.648 1 90.69 223 GLY B CA 1
ATOM 4504 C C . GLY B 1 223 ? -15.211 5.391 2.98 1 90.69 223 GLY B C 1
ATOM 4505 O O . GLY B 1 223 ? -16 4.465 2.781 1 90.69 223 GLY B O 1
ATOM 4506 N N . LYS B 1 224 ? -14.062 5.203 3.518 1 87.94 224 LYS B N 1
ATOM 4507 C CA . LYS B 1 224 ? -13.562 3.867 3.824 1 87.94 224 LYS B CA 1
ATOM 4508 C C . LYS B 1 224 ? -14.359 3.227 4.957 1 87.94 224 LYS B C 1
ATOM 4510 O O . LYS B 1 224 ? -14.523 2.006 4.992 1 87.94 224 LYS B O 1
ATOM 4515 N N . CYS B 1 225 ? -14.906 4.031 5.84 1 82.88 225 CYS B N 1
ATOM 4516 C CA . CYS B 1 225 ? -15.68 3.523 6.965 1 82.88 225 CYS B CA 1
ATOM 4517 C C . CYS B 1 225 ? -17.141 3.359 6.586 1 82.88 225 CYS B C 1
ATOM 4519 O O . CYS B 1 225 ? -18 3.139 7.453 1 82.88 225 CYS B O 1
ATOM 4521 N N . ARG B 1 226 ? -17.5 3.545 5.359 1 82.75 226 ARG B N 1
ATOM 4522 C CA . ARG B 1 226 ? -18.828 3.289 4.789 1 82.75 226 ARG B CA 1
ATOM 4523 C C . ARG B 1 226 ? -19.844 4.328 5.258 1 82.75 226 ARG B C 1
ATOM 4525 O O . ARG B 1 226 ? -21.031 4.039 5.363 1 82.75 226 ARG B O 1
ATOM 4532 N N . HIS B 1 227 ? -19.328 5.484 5.641 1 87.44 227 HIS B N 1
ATOM 4533 C CA . HIS B 1 227 ? -20.203 6.602 5.961 1 87.44 227 HIS B CA 1
ATOM 4534 C C . HIS B 1 227 ? -20.406 7.504 4.746 1 87.44 227 HIS B C 1
ATOM 4536 O O . HIS B 1 227 ? -20.062 8.688 4.777 1 87.44 227 HIS B O 1
ATOM 4542 N N . LEU B 1 228 ? -21.078 6.973 3.752 1 89.69 228 LEU B N 1
ATOM 4543 C CA . LEU B 1 228 ? -21.172 7.629 2.453 1 89.69 228 LEU B CA 1
ATOM 4544 C C . LEU B 1 228 ? -22.125 8.812 2.502 1 89.69 228 LEU B C 1
ATOM 4546 O O . LEU B 1 228 ? -21.906 9.82 1.824 1 89.69 228 LEU B O 1
ATOM 4550 N N . ASN B 1 229 ? -23.188 8.656 3.268 1 85.31 229 ASN B N 1
ATOM 4551 C CA . ASN B 1 229 ? -24.094 9.797 3.416 1 85.31 229 ASN B CA 1
ATOM 4552 C C . ASN B 1 229 ? -23.391 10.977 4.098 1 85.31 229 ASN B C 1
ATOM 4554 O O . ASN B 1 229 ? -23.531 12.117 3.664 1 85.31 229 ASN B O 1
ATOM 4558 N N . GLU B 1 230 ? -22.688 10.625 5.09 1 88 230 GLU B N 1
ATOM 4559 C CA . GLU B 1 230 ? -21.906 11.648 5.789 1 88 230 GLU B CA 1
ATOM 4560 C C . GLU B 1 230 ? -20.828 12.234 4.887 1 88 230 GLU B C 1
ATOM 4562 O O . GLU B 1 230 ? -20.5 13.414 4.992 1 88 230 GLU B O 1
ATOM 4567 N N . ALA B 1 231 ? -20.266 11.391 4.062 1 92.75 231 ALA B N 1
ATOM 4568 C CA . ALA B 1 231 ? -19.266 11.859 3.1 1 92.75 231 ALA B CA 1
ATOM 4569 C C . ALA B 1 231 ? -19.859 12.883 2.143 1 92.75 231 ALA B C 1
ATOM 4571 O O . ALA B 1 231 ? -19.234 13.891 1.832 1 92.75 231 ALA B O 1
ATOM 4572 N N . GLU B 1 232 ? -21.031 12.641 1.703 1 91.69 232 GLU B N 1
ATOM 4573 C CA . GLU B 1 232 ? -21.719 13.594 0.828 1 91.69 232 GLU B CA 1
ATOM 4574 C C . GLU B 1 232 ? -21.984 14.914 1.545 1 91.69 232 GLU B C 1
ATOM 4576 O O . GLU B 1 232 ? -21.797 15.984 0.966 1 91.69 232 GLU B O 1
ATOM 4581 N N . ASP B 1 233 ? -22.406 14.773 2.738 1 89 233 ASP B N 1
ATOM 4582 C CA . ASP B 1 233 ? -22.625 15.969 3.545 1 89 233 ASP B CA 1
ATOM 4583 C C . ASP B 1 233 ? -21.328 16.75 3.742 1 89 233 ASP B C 1
ATOM 4585 O O . ASP B 1 233 ? -21.328 17.969 3.705 1 89 233 ASP B O 1
ATOM 4589 N N . PHE B 1 234 ? -20.297 16.031 3.982 1 92.38 234 PHE B N 1
ATOM 4590 C CA . PHE B 1 234 ? -18.984 16.625 4.176 1 92.38 234 PHE B CA 1
ATOM 4591 C C . PHE B 1 234 ? -18.547 17.391 2.932 1 92.38 234 PHE B C 1
ATOM 4593 O O . PHE B 1 234 ? -17.984 18.484 3.035 1 92.38 234 PHE B O 1
ATOM 4600 N N . ILE B 1 235 ? -18.812 16.828 1.79 1 93.81 235 ILE B N 1
ATOM 4601 C CA . ILE B 1 235 ? -18.422 17.453 0.526 1 93.81 235 ILE B CA 1
ATOM 4602 C C . ILE B 1 235 ? -19.156 18.781 0.364 1 93.81 235 ILE B C 1
ATOM 4604 O O . ILE B 1 235 ? -18.578 19.766 -0.107 1 93.81 235 ILE B O 1
ATOM 4608 N N . GLU B 1 236 ? -20.375 18.844 0.792 1 89.56 236 GLU B N 1
ATOM 4609 C CA . GLU B 1 236 ? -21.172 20.062 0.681 1 89.56 236 GLU B CA 1
ATOM 4610 C C . GLU B 1 236 ? -20.625 21.156 1.587 1 89.56 236 GLU B C 1
ATOM 4612 O O . GLU B 1 236 ? -20.859 22.344 1.342 1 89.56 236 GLU B O 1
ATOM 4617 N N . LYS B 1 237 ? -19.922 20.781 2.551 1 87.56 237 LYS B N 1
ATOM 4618 C CA . LYS B 1 237 ? -19.438 21.734 3.539 1 87.56 237 LYS B CA 1
ATOM 4619 C C . LYS B 1 237 ? -17.969 22.078 3.299 1 87.56 237 LYS B C 1
ATOM 4621 O O . LYS B 1 237 ? -17.359 22.781 4.098 1 87.56 237 LYS B O 1
ATOM 4626 N N . LEU B 1 238 ? -17.438 21.594 2.256 1 90.88 238 LEU B N 1
ATOM 4627 C CA . LEU B 1 238 ? -16.047 21.906 1.952 1 90.88 238 LEU B CA 1
ATOM 4628 C C . LEU B 1 238 ? -15.844 23.391 1.756 1 90.88 238 LEU B C 1
ATOM 4630 O O . LEU B 1 238 ? -16.703 24.078 1.172 1 90.88 238 LEU B O 1
ATOM 4634 N N . PRO B 1 239 ? -14.75 23.953 2.312 1 90.69 239 PRO B N 1
ATOM 4635 C CA . PRO B 1 239 ? -14.5 25.406 2.217 1 90.69 239 PRO B CA 1
ATOM 4636 C C . PRO B 1 239 ? -13.969 25.812 0.848 1 90.69 239 PRO B C 1
ATOM 4638 O O . PRO B 1 239 ? -13.484 26.938 0.685 1 90.69 239 PRO B O 1
ATOM 4641 N N . PHE B 1 240 ? -13.914 24.938 -0.158 1 88.44 240 PHE B N 1
ATOM 4642 C CA . PHE B 1 240 ? -13.5 25.203 -1.53 1 88.44 240 PHE B CA 1
ATOM 4643 C C . PHE B 1 240 ? -14.438 24.516 -2.52 1 88.44 240 PHE B C 1
ATOM 4645 O O . PHE B 1 240 ? -15.227 23.656 -2.137 1 88.44 240 PHE B O 1
ATOM 4652 N N . GLU B 1 241 ? -14.344 24.984 -3.732 1 88.06 241 GLU B N 1
ATOM 4653 C CA . GLU B 1 241 ? -15.172 24.391 -4.785 1 88.06 241 GLU B CA 1
ATOM 4654 C C . GLU B 1 241 ? -14.805 22.922 -5.012 1 88.06 241 GLU B C 1
ATOM 4656 O O . GLU B 1 241 ? -13.633 22.562 -5.004 1 88.06 241 GLU B O 1
ATOM 4661 N N . CYS B 1 242 ? -15.898 22.188 -5.211 1 88.94 242 CYS B N 1
ATOM 4662 C CA . CYS B 1 242 ? -15.688 20.766 -5.457 1 88.94 242 CYS B CA 1
ATOM 4663 C C . CYS B 1 242 ? -15.008 20.547 -6.805 1 88.94 242 CYS B C 1
ATOM 4665 O O . CYS B 1 242 ? -15.477 21.047 -7.832 1 88.94 242 CYS B O 1
ATOM 4667 N N . THR B 1 243 ? -13.984 19.875 -6.734 1 89.25 243 THR B N 1
ATOM 4668 C CA . THR B 1 243 ? -13.211 19.578 -7.934 1 89.25 243 THR B CA 1
ATOM 4669 C C . THR B 1 243 ? -13.469 18.156 -8.414 1 89.25 243 THR B C 1
ATOM 4671 O O . THR B 1 243 ? -14.227 17.422 -7.785 1 89.25 243 THR B O 1
ATOM 4674 N N . VAL B 1 244 ? -12.883 17.828 -9.523 1 88.5 244 VAL B N 1
ATOM 4675 C CA . VAL B 1 244 ? -13.008 16.5 -10.117 1 88.5 244 VAL B CA 1
ATOM 4676 C C . VAL B 1 244 ? -12.5 15.445 -9.141 1 88.5 244 VAL B C 1
ATOM 4678 O O . VAL B 1 244 ? -13.07 14.359 -9.039 1 88.5 244 VAL B O 1
ATOM 4681 N N . GLU B 1 245 ? -11.555 15.805 -8.352 1 86.69 245 GLU B N 1
ATOM 4682 C CA . GLU B 1 245 ? -10.922 14.875 -7.414 1 86.69 245 GLU B CA 1
ATOM 4683 C C . GLU B 1 245 ? -11.883 14.484 -6.293 1 86.69 245 GLU B C 1
ATOM 4685 O O . GLU B 1 245 ? -11.867 13.344 -5.828 1 86.69 245 GLU B O 1
ATOM 4690 N N . VAL B 1 246 ? -12.617 15.422 -5.871 1 92.38 246 VAL B N 1
ATOM 4691 C CA . VAL B 1 246 ? -13.562 15.18 -4.785 1 92.38 246 VAL B CA 1
ATOM 4692 C C . VAL B 1 246 ? -14.617 14.164 -5.238 1 92.38 246 VAL B C 1
ATOM 4694 O O . VAL B 1 246 ? -14.891 13.188 -4.535 1 92.38 246 VAL B O 1
ATOM 4697 N N . TRP B 1 247 ? -15.086 14.367 -6.445 1 92.94 247 TRP B N 1
ATOM 4698 C CA . TRP B 1 247 ? -16.141 13.492 -6.953 1 92.94 247 TRP B CA 1
ATOM 4699 C C . TRP B 1 247 ? -15.562 12.133 -7.348 1 92.94 247 TRP B C 1
ATOM 4701 O O . TRP B 1 247 ? -16.234 11.109 -7.207 1 92.94 247 TRP B O 1
ATOM 4711 N N . ASP B 1 248 ? -14.383 12.18 -7.855 1 91.62 248 ASP B N 1
ATOM 4712 C CA . ASP B 1 248 ? -13.703 10.922 -8.156 1 91.62 248 ASP B CA 1
ATOM 4713 C C . ASP B 1 248 ? -13.531 10.078 -6.898 1 91.62 248 ASP B C 1
ATOM 4715 O O . ASP B 1 248 ? -13.734 8.859 -6.93 1 91.62 248 ASP B O 1
ATOM 4719 N N . ALA B 1 249 ? -13.109 10.688 -5.809 1 92 249 ALA B N 1
ATOM 4720 C CA . ALA B 1 249 ? -12.953 9.984 -4.539 1 92 249 ALA B CA 1
ATOM 4721 C C . ALA B 1 249 ? -14.281 9.398 -4.066 1 92 249 ALA B C 1
ATOM 4723 O O . ALA B 1 249 ? -14.352 8.227 -3.686 1 92 249 ALA B O 1
ATOM 4724 N N . LEU B 1 250 ? -15.312 10.227 -4.113 1 94.31 250 LEU B N 1
ATOM 4725 C CA . LEU B 1 250 ? -16.625 9.742 -3.68 1 94.31 250 LEU B CA 1
ATOM 4726 C C . LEU B 1 250 ? -17.094 8.594 -4.562 1 94.31 250 LEU B C 1
ATOM 4728 O O . LEU B 1 250 ? -17.672 7.621 -4.066 1 94.31 250 LEU B O 1
ATOM 4732 N N . ARG B 1 251 ? -16.891 8.734 -5.844 1 93.75 251 ARG B N 1
ATOM 4733 C CA . ARG B 1 251 ? -17.234 7.668 -6.777 1 93.75 251 ARG B CA 1
ATOM 4734 C C . ARG B 1 251 ? -16.547 6.363 -6.414 1 93.75 251 ARG B C 1
ATOM 4736 O O . ARG B 1 251 ? -17.172 5.301 -6.398 1 93.75 251 ARG B O 1
ATOM 4743 N N . ASN B 1 252 ? -15.312 6.469 -6.152 1 91.06 252 ASN B N 1
ATOM 4744 C CA . ASN B 1 252 ? -14.531 5.285 -5.805 1 91.06 252 ASN B CA 1
ATOM 4745 C C . ASN B 1 252 ? -15.039 4.641 -4.52 1 91.06 252 ASN B C 1
ATOM 4747 O O . ASN B 1 252 ? -15.141 3.414 -4.438 1 91.06 252 ASN B O 1
ATOM 4751 N N . TYR B 1 253 ? -15.281 5.441 -3.484 1 92.12 253 TYR B N 1
ATOM 4752 C CA . TYR B 1 253 ? -15.766 4.883 -2.227 1 92.12 253 TYR B CA 1
ATOM 4753 C C . TYR B 1 253 ? -17.141 4.258 -2.402 1 92.12 253 TYR B C 1
ATOM 4755 O O . TYR B 1 253 ? -17.453 3.227 -1.796 1 92.12 253 TYR B O 1
ATOM 4763 N N . ALA B 1 254 ? -17.984 4.898 -3.252 1 93.12 254 ALA B N 1
ATOM 4764 C CA . ALA B 1 254 ? -19.281 4.316 -3.555 1 93.12 254 ALA B CA 1
ATOM 4765 C C . ALA B 1 254 ? -19.141 2.955 -4.23 1 93.12 254 ALA B C 1
ATOM 4767 O O . ALA B 1 254 ? -19.875 2.016 -3.918 1 93.12 254 ALA B O 1
ATOM 4768 N N . ARG B 1 255 ? -18.203 2.9 -5.078 1 90.44 255 ARG B N 1
ATOM 4769 C CA . ARG B 1 255 ? -17.938 1.658 -5.801 1 90.44 255 ARG B CA 1
ATOM 4770 C C . ARG B 1 255 ? -17.453 0.568 -4.852 1 90.44 255 ARG B C 1
ATOM 4772 O O . ARG B 1 255 ? -17.906 -0.575 -4.922 1 90.44 255 ARG B O 1
ATOM 4779 N N . ILE B 1 256 ? -16.562 0.855 -4.008 1 87.19 256 ILE B N 1
ATOM 4780 C CA . ILE B 1 256 ? -15.992 -0.084 -3.055 1 87.19 256 ILE B CA 1
ATOM 4781 C C . ILE B 1 256 ? -17.094 -0.697 -2.199 1 87.19 256 ILE B C 1
ATOM 4783 O O . ILE B 1 256 ? -17.062 -1.888 -1.881 1 87.19 256 ILE B O 1
ATOM 4787 N N . HIS B 1 257 ? -18.109 0.097 -1.877 1 86.31 257 HIS B N 1
ATOM 4788 C CA . HIS B 1 257 ? -19.156 -0.366 -0.968 1 86.31 257 HIS B CA 1
ATOM 4789 C C . HIS B 1 257 ? -20.406 -0.792 -1.732 1 86.31 257 HIS B C 1
ATOM 4791 O O . HIS B 1 257 ? -21.453 -1.04 -1.13 1 86.31 257 HIS B O 1
ATOM 4797 N N . GLY B 1 258 ? -20.391 -0.751 -3.037 1 87 258 GLY B N 1
ATOM 4798 C CA . GLY B 1 258 ? -21.453 -1.27 -3.867 1 87 258 GLY B CA 1
ATOM 4799 C C . GLY B 1 258 ? -22.656 -0.348 -3.932 1 87 258 GLY B C 1
ATOM 4800 O O . GLY B 1 258 ? -23.797 -0.807 -4.09 1 87 258 GLY B O 1
ATOM 4801 N N . ASN B 1 259 ? -22.453 0.905 -3.617 1 89.69 259 ASN B N 1
ATOM 4802 C CA . ASN B 1 259 ? -23.516 1.893 -3.75 1 89.69 259 ASN B CA 1
ATOM 4803 C C . ASN B 1 259 ? -23.609 2.432 -5.172 1 89.69 259 ASN B C 1
ATOM 4805 O O . ASN B 1 259 ? -23.094 3.518 -5.465 1 89.69 259 ASN B O 1
ATOM 4809 N N . VAL B 1 260 ? -24.375 1.766 -5.984 1 91.31 260 VAL B N 1
ATOM 4810 C CA . VAL B 1 260 ? -24.438 2.041 -7.414 1 91.31 260 VAL B CA 1
ATOM 4811 C C . VAL B 1 260 ? -25.016 3.434 -7.648 1 91.31 260 VAL B C 1
ATOM 4813 O O . VAL B 1 260 ? -24.5 4.195 -8.477 1 91.31 260 VAL B O 1
ATOM 4816 N N . ASP B 1 261 ? -26.062 3.76 -6.922 1 92.75 261 ASP B N 1
ATOM 4817 C CA . ASP B 1 261 ? -26.719 5.051 -7.113 1 92.75 261 ASP B CA 1
ATOM 4818 C C . ASP B 1 261 ? -25.766 6.199 -6.824 1 92.75 261 ASP B C 1
ATOM 4820 O O . ASP B 1 261 ? -25.672 7.156 -7.598 1 92.75 261 ASP B O 1
ATOM 4824 N N . LEU B 1 262 ? -25.078 6.094 -5.758 1 94.25 262 LEU B N 1
ATOM 4825 C CA . LEU B 1 262 ? -24.125 7.141 -5.395 1 94.25 262 LEU B CA 1
ATOM 4826 C C . LEU B 1 262 ? -22.953 7.168 -6.367 1 94.25 262 LEU B C 1
ATOM 4828 O O . LEU B 1 262 ? -22.422 8.234 -6.676 1 94.25 262 LEU B O 1
ATOM 4832 N N . GLU B 1 263 ? -22.453 6.039 -6.77 1 93.75 263 GLU B N 1
ATOM 4833 C CA . GLU B 1 263 ? -21.375 5.965 -7.766 1 93.75 263 GLU B CA 1
ATOM 4834 C C . GLU B 1 263 ? -21.766 6.707 -9.039 1 93.75 263 GLU B C 1
ATOM 4836 O O . GLU B 1 263 ? -20.984 7.5 -9.562 1 93.75 263 GLU B O 1
ATOM 4841 N N . ASP B 1 264 ? -23 6.453 -9.539 1 93.5 264 ASP B N 1
ATOM 4842 C CA . ASP B 1 264 ? -23.484 7.09 -10.758 1 93.5 264 ASP B CA 1
ATOM 4843 C C . ASP B 1 264 ? -23.609 8.602 -10.578 1 93.5 264 ASP B C 1
ATOM 4845 O O . ASP B 1 264 ? -23.266 9.367 -11.477 1 93.5 264 ASP B O 1
ATOM 4849 N N . HIS B 1 265 ? -24.141 8.945 -9.469 1 94.69 265 HIS B N 1
ATOM 4850 C CA . HIS B 1 265 ? -24.297 10.367 -9.172 1 94.69 265 HIS B CA 1
ATOM 4851 C C . HIS B 1 265 ? -22.953 11.078 -9.156 1 94.69 265 HIS B C 1
ATOM 4853 O O . HIS B 1 265 ? -22.781 12.125 -9.781 1 94.69 265 HIS B O 1
ATOM 4859 N N . ALA B 1 266 ? -21.969 10.539 -8.445 1 94.62 266 ALA B N 1
ATOM 4860 C CA . ALA B 1 266 ? -20.625 11.109 -8.367 1 94.62 266 ALA B CA 1
ATOM 4861 C C . ALA B 1 266 ? -19.969 11.148 -9.742 1 94.62 266 ALA B C 1
ATOM 4863 O O . ALA B 1 266 ? -19.266 12.102 -10.078 1 94.62 266 ALA B O 1
ATOM 4864 N N . GLU B 1 267 ? -20.203 10.141 -10.5 1 93 267 GLU B N 1
ATOM 4865 C CA . GLU B 1 267 ? -19.656 10.086 -11.852 1 93 267 GLU B CA 1
ATOM 4866 C C . GLU B 1 267 ? -20.219 11.188 -12.734 1 93 267 GLU B C 1
ATOM 4868 O O . GLU B 1 267 ? -19.484 11.812 -13.5 1 93 267 GLU B O 1
ATOM 4873 N N . GLU B 1 268 ? -21.484 11.367 -12.656 1 93.94 268 GLU B N 1
ATOM 4874 C CA . GLU B 1 268 ? -22.125 12.422 -13.438 1 93.94 268 GLU B CA 1
ATOM 4875 C C . GLU B 1 268 ? -21.531 13.789 -13.109 1 93.94 268 GLU B C 1
ATOM 4877 O O . GLU B 1 268 ? -21.266 14.586 -14.016 1 93.94 268 GLU B O 1
ATOM 4882 N N . LEU B 1 269 ? -21.328 14.031 -11.859 1 93.62 269 LEU B N 1
ATOM 4883 C CA . LEU B 1 269 ? -20.781 15.312 -11.438 1 93.62 269 LEU B CA 1
ATOM 4884 C C . LEU B 1 269 ? -19.312 15.43 -11.859 1 93.62 269 LEU B C 1
ATOM 4886 O O . LEU B 1 269 ? -18.875 16.5 -12.297 1 93.62 269 LEU B O 1
ATOM 4890 N N . MET B 1 270 ? -18.562 14.352 -11.719 1 91.88 270 MET B N 1
ATOM 4891 C CA . MET B 1 270 ? -17.172 14.328 -12.133 1 91.88 270 MET B CA 1
ATOM 4892 C C . MET B 1 270 ? -17.031 14.617 -13.625 1 91.88 270 MET B C 1
ATOM 4894 O O . MET B 1 270 ? -16.203 15.453 -14.023 1 91.88 270 MET B O 1
ATOM 4898 N N . VAL B 1 271 ? -17.859 13.977 -14.477 1 91.75 271 VAL B N 1
ATOM 4899 C CA . VAL B 1 271 ? -17.797 14.102 -15.93 1 91.75 271 VAL B CA 1
ATOM 4900 C C . VAL B 1 271 ? -18.266 15.484 -16.359 1 91.75 271 VAL B C 1
ATOM 4902 O O . VAL B 1 271 ? -17.75 16.047 -17.328 1 91.75 271 VAL B O 1
ATOM 4905 N N . SER B 1 272 ? -19.25 15.984 -15.625 1 93 272 SER B N 1
ATOM 4906 C CA . SER B 1 272 ? -19.703 17.328 -15.922 1 93 272 SER B CA 1
ATOM 4907 C C . SER B 1 272 ? -18.594 18.344 -15.766 1 93 272 SER B C 1
ATOM 4909 O O . SER B 1 272 ? -18.531 19.344 -16.5 1 93 272 SER B O 1
ATOM 4911 N N . LEU B 1 273 ? -17.688 18.109 -14.836 1 91.31 273 LEU B N 1
ATOM 4912 C CA . LEU B 1 273 ? -16.562 19.016 -14.594 1 91.31 273 LEU B CA 1
ATOM 4913 C C . LEU B 1 273 ? -15.43 18.734 -15.562 1 91.31 273 LEU B C 1
ATOM 4915 O O . LEU B 1 273 ? -14.719 19.656 -15.969 1 91.31 273 LEU B O 1
ATOM 4919 N N . ASP B 1 274 ? -15.25 17.484 -15.836 1 89.25 274 ASP B N 1
ATOM 4920 C CA . ASP B 1 274 ? -14.195 17.062 -16.766 1 89.25 274 ASP B CA 1
ATOM 4921 C C . ASP B 1 274 ? -14.656 15.891 -17.609 1 89.25 274 ASP B C 1
ATOM 4923 O O . ASP B 1 274 ? -14.461 14.734 -17.25 1 89.25 274 ASP B O 1
ATOM 4927 N N . PRO B 1 275 ? -15.094 16.125 -18.766 1 87.12 275 PRO B N 1
ATOM 4928 C CA . PRO B 1 275 ? -15.648 15.094 -19.641 1 87.12 275 PRO B CA 1
ATOM 4929 C C . PRO B 1 275 ? -14.625 14.023 -20.016 1 87.12 275 PRO B C 1
ATOM 4931 O O . PRO B 1 275 ? -14.992 12.898 -20.375 1 87.12 275 PRO B O 1
ATOM 4934 N N . SER B 1 276 ? -13.352 14.344 -19.812 1 80.12 276 SER B N 1
ATOM 4935 C CA . SER B 1 276 ? -12.32 13.375 -20.172 1 80.12 276 SER B CA 1
ATOM 4936 C C . SER B 1 276 ? -12.266 12.227 -19.172 1 80.12 276 SER B C 1
ATOM 4938 O O . SER B 1 276 ? -11.664 11.188 -19.438 1 80.12 276 SER B O 1
ATOM 4940 N N . LYS B 1 277 ? -12.914 12.406 -18.078 1 79.94 277 LYS B N 1
ATOM 4941 C CA . LYS B 1 277 ? -12.906 11.375 -17.031 1 79.94 277 LYS B CA 1
ATOM 4942 C C . LYS B 1 277 ? -14.016 10.352 -17.266 1 79.94 277 LYS B C 1
ATOM 4944 O O . LYS B 1 277 ? -14.125 9.375 -16.531 1 79.94 277 LYS B O 1
ATOM 4949 N N . ALA B 1 278 ? -14.742 10.516 -18.312 1 75.81 278 ALA B N 1
ATOM 4950 C CA . ALA B 1 278 ? -15.789 9.555 -18.641 1 75.81 278 ALA B CA 1
ATOM 4951 C C . ALA B 1 278 ? -15.195 8.195 -19 1 75.81 278 ALA B C 1
ATOM 4953 O O . ALA B 1 278 ? -14.172 8.117 -19.672 1 75.81 278 ALA B O 1
ATOM 4954 N N . VAL B 1 279 ? -15.695 7.191 -18.312 1 68 279 VAL B N 1
ATOM 4955 C CA . VAL B 1 279 ? -15.172 5.852 -18.547 1 68 279 VAL B CA 1
ATOM 4956 C C . VAL B 1 279 ? -16.047 5.117 -19.547 1 68 279 VAL B C 1
ATOM 4958 O O . VAL B 1 279 ? -17.266 5.008 -19.359 1 68 279 VAL B O 1
ATOM 4961 N N . ALA B 1 280 ? -15.633 4.762 -20.75 1 61.47 280 ALA B N 1
ATOM 4962 C CA . ALA B 1 280 ? -16.422 4.086 -21.781 1 61.47 280 ALA B CA 1
ATOM 4963 C C . ALA B 1 280 ? -16.766 2.66 -21.359 1 61.47 280 ALA B C 1
ATOM 4965 O O . ALA B 1 280 ? -17.906 2.232 -21.5 1 61.47 280 ALA B O 1
ATOM 4966 N N . ASP B 1 281 ? -15.82 1.771 -20.922 1 62.97 281 ASP B N 1
ATOM 4967 C CA . ASP B 1 281 ? -16.047 0.374 -20.562 1 62.97 281 ASP B CA 1
ATOM 4968 C C . ASP B 1 281 ? -15.945 0.17 -19.062 1 62.97 281 ASP B C 1
ATOM 4970 O O . ASP B 1 281 ? -14.969 -0.398 -18.562 1 62.97 281 ASP B O 1
ATOM 4974 N N . LYS B 1 282 ? -17.219 0.542 -18.594 1 70.56 282 LYS B N 1
ATOM 4975 C CA . LYS B 1 282 ? -17.234 0.52 -17.125 1 70.56 282 LYS B CA 1
ATOM 4976 C C . LYS B 1 282 ? -17.375 -0.906 -16.609 1 70.56 282 LYS B C 1
ATOM 4978 O O . LYS B 1 282 ? -18.188 -1.68 -17.094 1 70.56 282 LYS B O 1
ATOM 4983 N N . ILE B 1 283 ? -16.469 -1.236 -15.773 1 73.44 283 ILE B N 1
ATOM 4984 C CA . ILE B 1 283 ? -16.594 -2.482 -15.023 1 73.44 283 ILE B CA 1
ATOM 4985 C C . ILE B 1 283 ? -17.781 -2.402 -14.07 1 73.44 283 ILE B C 1
ATOM 4987 O O . ILE B 1 283 ? -17.969 -1.39 -13.398 1 73.44 283 ILE B O 1
ATOM 4991 N N . PRO B 1 284 ? -18.609 -3.414 -14.141 1 74.25 284 PRO B N 1
ATOM 4992 C CA . PRO B 1 284 ? -19.766 -3.375 -13.242 1 74.25 284 PRO B CA 1
ATOM 4993 C C . PRO B 1 284 ? -19.359 -3.199 -11.781 1 74.25 284 PRO B C 1
ATOM 4995 O O . PRO B 1 284 ? -18.359 -3.75 -11.344 1 74.25 284 PRO B O 1
ATOM 4998 N N . THR B 1 285 ? -20.219 -2.402 -11.094 1 76.94 285 THR B N 1
ATOM 4999 C CA . THR B 1 285 ? -20.016 -2.186 -9.672 1 76.94 285 THR B CA 1
ATOM 5000 C C . THR B 1 285 ? -20.25 -3.479 -8.891 1 76.94 285 THR B C 1
ATOM 5002 O O . THR B 1 285 ? -21.219 -4.203 -9.141 1 76.94 285 THR B O 1
ATOM 5005 N N . PRO B 1 286 ? -19.312 -3.812 -8.062 1 72.19 286 PRO B N 1
ATOM 5006 C CA . PRO B 1 286 ? -19.516 -5.012 -7.246 1 72.19 286 PRO B CA 1
ATOM 5007 C C . PRO B 1 286 ? -20.703 -4.895 -6.301 1 72.19 286 PRO B C 1
ATOM 5009 O O . PRO B 1 286 ? -21.141 -3.781 -5.98 1 72.19 286 PRO B O 1
ATOM 5012 N N . PRO B 1 287 ? -21.234 -6.098 -5.953 1 70 287 PRO B N 1
ATOM 5013 C CA . PRO B 1 287 ? -22.328 -6.051 -4.973 1 70 287 PRO B CA 1
ATOM 5014 C C . PRO B 1 287 ? -21.859 -5.605 -3.588 1 70 287 PRO B C 1
ATOM 5016 O O . PRO B 1 287 ? -20.672 -5.723 -3.27 1 70 287 PRO B O 1
ATOM 5019 N N . PRO B 1 288 ? -22.859 -5.051 -2.754 1 68.62 288 PRO B N 1
ATOM 5020 C CA . PRO B 1 288 ? -22.484 -4.664 -1.395 1 68.62 288 PRO B CA 1
ATOM 5021 C C . PRO B 1 288 ? -21.922 -5.836 -0.585 1 68.62 288 PRO B C 1
ATOM 5023 O O . PRO B 1 288 ? -22.375 -6.973 -0.755 1 68.62 288 PRO B O 1
ATOM 5026 N N . ARG B 1 289 ? -20.938 -5.594 0.18 1 61.88 289 ARG B N 1
ATOM 5027 C CA . ARG B 1 289 ? -20.266 -6.582 1.013 1 61.88 289 ARG B CA 1
ATOM 5028 C C . ARG B 1 289 ? -21.25 -7.262 1.966 1 61.88 289 ARG B C 1
ATOM 5030 O O . ARG B 1 289 ? -22.047 -6.59 2.627 1 61.88 289 ARG B O 1
ATOM 5037 N N . LYS B 1 290 ? -21.656 -8.641 1.585 1 53.06 290 LYS B N 1
ATOM 5038 C CA . LYS B 1 290 ? -22.484 -9.406 2.512 1 53.06 290 LYS B CA 1
ATOM 5039 C C . LYS B 1 290 ? -21.625 -10.25 3.451 1 53.06 290 LYS B C 1
ATOM 5041 O O . LYS B 1 290 ? -20.688 -10.914 3.014 1 53.06 290 LYS B O 1
ATOM 5046 N N . TYR B 1 291 ? -21.375 -9.844 4.664 1 45.53 291 TYR B N 1
ATOM 5047 C CA . TYR B 1 291 ? -20.578 -10.641 5.594 1 45.53 291 TYR B CA 1
ATOM 5048 C C . TYR B 1 291 ? -21.312 -11.922 5.973 1 45.53 291 TYR B C 1
ATOM 5050 O O . TYR B 1 291 ? -22.406 -11.875 6.547 1 45.53 291 TYR B O 1
ATOM 5058 N N . THR B 1 292 ? -21.719 -12.859 5.027 1 40.19 292 THR B N 1
ATOM 5059 C CA . THR B 1 292 ? -22.344 -14.102 5.484 1 40.19 292 THR B CA 1
ATOM 5060 C C . THR B 1 292 ? -21.281 -15.094 5.945 1 40.19 292 THR B C 1
ATOM 5062 O O . THR B 1 292 ? -20.156 -15.094 5.43 1 40.19 292 THR B O 1
ATOM 5065 N N . ALA B 1 293 ? -21.438 -15.695 7.18 1 37 293 ALA B N 1
ATOM 5066 C CA . ALA B 1 293 ? -20.672 -16.797 7.762 1 37 293 ALA B CA 1
ATOM 5067 C C . ALA B 1 293 ? -20.516 -17.938 6.77 1 37 293 ALA B C 1
ATOM 5069 O O . ALA B 1 293 ? -21.5 -18.359 6.141 1 37 293 ALA B O 1
ATOM 5070 N N . ILE B 1 294 ? -19.516 -18.094 6.051 1 38.75 294 ILE B N 1
ATOM 5071 C CA . ILE B 1 294 ? -19.297 -19.203 5.137 1 38.75 294 ILE B CA 1
ATOM 5072 C C . ILE B 1 294 ? -18.984 -20.469 5.93 1 38.75 294 ILE B C 1
ATOM 5074 O O . ILE B 1 294 ? -18.031 -20.484 6.727 1 38.75 294 ILE B O 1
ATOM 5078 N N . SER B 1 295 ? -19.984 -21.344 6.32 1 33.03 295 SER B N 1
ATOM 5079 C CA . SER B 1 295 ? -19.703 -22.672 6.855 1 33.03 295 SER B CA 1
ATOM 5080 C C . SER B 1 295 ? -18.891 -23.516 5.875 1 33.03 295 SER B C 1
ATOM 5082 O O . SER B 1 295 ? -19.453 -24.188 5.016 1 33.03 295 SER B O 1
ATOM 5084 N N . MET B 1 296 ? -17.969 -22.969 5.285 1 36.25 296 MET B N 1
ATOM 5085 C CA . MET B 1 296 ? -17.375 -23.703 4.176 1 36.25 296 MET B CA 1
ATOM 5086 C C . MET B 1 296 ? -16.688 -24.969 4.664 1 36.25 296 MET B C 1
ATOM 5088 O O . MET B 1 296 ? -16.266 -25.812 3.861 1 36.25 296 MET B O 1
ATOM 5092 N N . LEU B 1 297 ? -15.805 -24.812 5.723 1 35.19 297 LEU B N 1
ATOM 5093 C CA . LEU B 1 297 ? -14.805 -25.875 5.77 1 35.19 297 LEU B CA 1
ATOM 5094 C C . LEU B 1 297 ? -15.43 -27.188 6.227 1 35.19 297 LEU B C 1
ATOM 5096 O O . LEU B 1 297 ? -15.648 -27.391 7.422 1 35.19 297 LEU B O 1
ATOM 5100 N N . ASP B 1 298 ? -16.375 -27.703 5.691 1 30.86 298 ASP B N 1
ATOM 5101 C CA . ASP B 1 298 ? -16.719 -29.047 6.152 1 30.86 298 ASP B CA 1
ATOM 5102 C C . ASP B 1 298 ? -15.508 -29.969 6.156 1 30.86 298 ASP B C 1
ATOM 5104 O O . ASP B 1 298 ? -14.539 -29.734 5.43 1 30.86 298 ASP B O 1
ATOM 5108 N N . GLY B 1 299 ? -15.344 -31.062 6.957 1 30.17 299 GLY B N 1
ATOM 5109 C CA . GLY B 1 299 ? -14.383 -32.094 7.246 1 30.17 299 GLY B CA 1
ATOM 5110 C C . GLY B 1 299 ? -13.562 -32.531 6.039 1 30.17 299 GLY B C 1
ATOM 5111 O O . GLY B 1 299 ? -12.422 -32.969 6.176 1 30.17 299 GLY B O 1
ATOM 5112 N N . LYS B 1 300 ? -14.172 -33.219 4.848 1 30.12 300 LYS B N 1
ATOM 5113 C CA . LYS B 1 300 ? -13.398 -33.812 3.77 1 30.12 300 LYS B CA 1
ATOM 5114 C C . LYS B 1 300 ? -12.711 -32.75 2.924 1 30.12 300 LYS B C 1
ATOM 5116 O O . LYS B 1 300 ? -13.234 -31.656 2.764 1 30.12 300 LYS B O 1
ATOM 5121 N N . ASN B 1 301 ? -11.359 -32.781 2.492 1 31.45 301 ASN B N 1
ATOM 5122 C CA . ASN B 1 301 ? -10.375 -32.094 1.678 1 31.45 301 ASN B CA 1
ATOM 5123 C C . ASN B 1 301 ? -11.039 -31.312 0.544 1 31.45 301 ASN B C 1
ATOM 5125 O O . ASN B 1 301 ? -10.375 -30.906 -0.414 1 31.45 301 ASN B O 1
ATOM 5129 N N . ARG B 1 302 ? -12.312 -31.594 0.105 1 27.86 302 ARG B N 1
ATOM 5130 C CA . ARG B 1 302 ? -12.898 -31.031 -1.11 1 27.86 302 ARG B CA 1
ATOM 5131 C C . ARG B 1 302 ? -13.508 -29.672 -0.845 1 27.86 302 ARG B C 1
ATOM 5133 O O . ARG B 1 302 ? -14.211 -29.469 0.153 1 27.86 302 ARG B O 1
ATOM 5140 N N . ILE B 1 303 ? -12.953 -28.562 -1.322 1 33 303 ILE B N 1
ATOM 5141 C CA . ILE B 1 303 ? -13.586 -27.281 -1.593 1 33 303 ILE B CA 1
ATOM 5142 C C . ILE B 1 303 ? -15.016 -27.5 -2.08 1 33 303 ILE B C 1
ATOM 5144 O O . ILE B 1 303 ? -15.234 -28.109 -3.133 1 33 303 ILE B O 1
ATOM 5148 N N . SER B 1 304 ? -16.062 -27.703 -1.355 1 29.78 304 SER B N 1
ATOM 5149 C CA . SER B 1 304 ? -17.453 -27.797 -1.811 1 29.78 304 SER B CA 1
ATOM 5150 C C . SER B 1 304 ? -17.75 -26.781 -2.912 1 29.78 304 SER B C 1
ATOM 5152 O O . SER B 1 304 ? -17.125 -25.734 -2.969 1 29.78 304 SER B O 1
ATOM 5154 N N . GLU B 1 305 ? -18.516 -27.281 -4.074 1 29.34 305 GLU B N 1
ATOM 5155 C CA . GLU B 1 305 ? -18.938 -26.688 -5.332 1 29.34 305 GLU B CA 1
ATOM 5156 C C . GLU B 1 305 ? -19.672 -25.375 -5.098 1 29.34 305 GLU B C 1
ATOM 5158 O O . GLU B 1 305 ? -20.812 -25.359 -4.645 1 29.34 305 GLU B O 1
ATOM 5163 N N . PHE B 1 306 ? -19.172 -24.531 -4.555 1 29.67 306 PHE B N 1
ATOM 5164 C CA . PHE B 1 306 ? -19.875 -23.266 -4.562 1 29.67 306 PHE B CA 1
ATOM 5165 C C . PHE B 1 306 ? -20.125 -22.781 -5.992 1 29.67 306 PHE B C 1
ATOM 5167 O O . PHE B 1 306 ? -19.188 -22.453 -6.715 1 29.67 306 PHE B O 1
ATOM 5174 N N . ARG B 1 307 ? -21.125 -23.453 -6.77 1 26.69 307 ARG B N 1
ATOM 5175 C CA . ARG B 1 307 ? -21.547 -22.984 -8.086 1 26.69 307 ARG B CA 1
ATOM 5176 C C . ARG B 1 307 ? -22.203 -21.609 -8 1 26.69 307 ARG B C 1
ATOM 5178 O O . ARG B 1 307 ? -23.297 -21.469 -7.461 1 26.69 307 ARG B O 1
ATOM 5185 N N . ASN B 1 308 ? -21.516 -20.656 -7.781 1 26.41 308 ASN B N 1
ATOM 5186 C CA . ASN B 1 308 ? -22.188 -19.406 -8.078 1 26.41 308 ASN B CA 1
ATOM 5187 C C . ASN B 1 308 ? -22.688 -19.359 -9.516 1 26.41 308 ASN B C 1
ATOM 5189 O O . ASN B 1 308 ? -21.906 -19.438 -10.461 1 26.41 308 ASN B O 1
ATOM 5193 N N . PRO B 1 309 ? -23.922 -19.609 -9.875 1 27.8 309 PRO B N 1
ATOM 5194 C CA . PRO B 1 309 ? -24.5 -19.625 -11.219 1 27.8 309 PRO B CA 1
ATOM 5195 C C . PRO B 1 309 ? -24.141 -18.375 -12.023 1 27.8 309 PRO B C 1
ATOM 5197 O O . PRO B 1 309 ? -23.984 -18.438 -13.25 1 27.8 309 PRO B O 1
ATOM 5200 N N . THR B 1 310 ? -24.219 -17.25 -11.391 1 28.31 310 THR B N 1
ATOM 5201 C CA . THR B 1 310 ? -24.516 -16.109 -12.242 1 28.31 310 THR B CA 1
ATOM 5202 C C . THR B 1 310 ? -23.25 -15.555 -12.875 1 28.31 310 THR B C 1
ATOM 5204 O O . THR B 1 310 ? -23.312 -14.648 -13.711 1 28.31 310 THR B O 1
ATOM 5207 N N . LEU B 1 311 ? -22.125 -15.82 -12.172 1 27.98 311 LEU B N 1
ATOM 5208 C CA . LEU B 1 311 ? -21.188 -14.82 -12.664 1 27.98 311 LEU B CA 1
ATOM 5209 C C . LEU B 1 311 ? -20.812 -15.102 -14.117 1 27.98 311 LEU B C 1
ATOM 5211 O O . LEU B 1 311 ? -20.641 -14.172 -14.914 1 27.98 311 LEU B O 1
ATOM 5215 N N . TYR B 1 312 ? -19.891 -16.281 -14.336 1 29.75 312 TYR B N 1
ATOM 5216 C CA . TYR B 1 312 ? -19.406 -16.438 -15.695 1 29.75 312 TYR B CA 1
ATOM 5217 C C . TYR B 1 312 ? -20.453 -17.141 -16.578 1 29.75 312 TYR B C 1
ATOM 5219 O O . TYR B 1 312 ? -20.656 -18.344 -16.453 1 29.75 312 TYR B O 1
ATOM 5227 N N . LYS B 1 313 ? -21.469 -16.625 -16.938 1 31.38 313 LYS B N 1
ATOM 5228 C CA . LYS B 1 313 ? -22.406 -17.219 -17.875 1 31.38 313 LYS B CA 1
ATOM 5229 C C . LYS B 1 313 ? -21.688 -18.016 -18.953 1 31.38 313 LYS B C 1
ATOM 5231 O O . LYS B 1 313 ? -22.078 -19.125 -19.281 1 31.38 313 LYS B O 1
ATOM 5236 N N . ASP B 1 314 ? -20.938 -17.453 -19.922 1 29.94 314 ASP B N 1
ATOM 5237 C CA . ASP B 1 314 ? -20.875 -18.141 -21.203 1 29.94 314 ASP B CA 1
ATOM 5238 C C . ASP B 1 314 ? -19.891 -19.312 -21.156 1 29.94 314 ASP B C 1
ATOM 5240 O O . ASP B 1 314 ? -19.969 -20.219 -21.984 1 29.94 314 ASP B O 1
ATOM 5244 N N . ASP B 1 315 ? -18.594 -19.266 -20.766 1 29.38 315 ASP B N 1
ATOM 5245 C 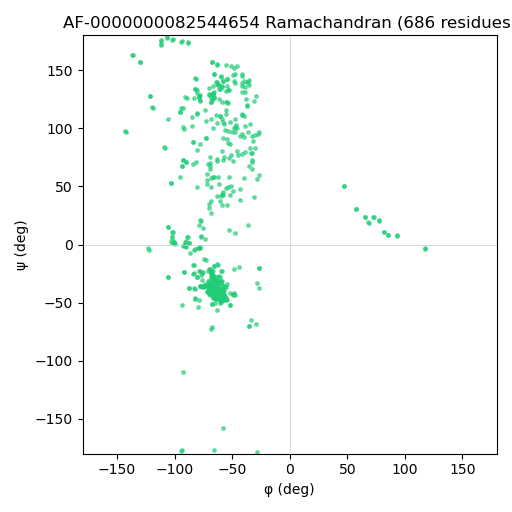CA . ASP B 1 315 ? -17.812 -20.375 -21.344 1 29.38 315 ASP B CA 1
ATOM 5246 C C . ASP B 1 315 ? -18.156 -21.688 -20.656 1 29.38 315 ASP B C 1
ATOM 5248 O O . ASP B 1 315 ? -18.156 -21.781 -19.438 1 29.38 315 ASP B O 1
ATOM 5252 N N . GLU B 1 316 ? -18.766 -22.797 -21.312 1 30.95 316 GLU B N 1
ATOM 5253 C CA . GLU B 1 316 ? -18.922 -24.25 -21.375 1 30.95 316 GLU B CA 1
ATOM 5254 C C . GLU B 1 316 ? -17.672 -24.953 -20.844 1 30.95 316 GLU B C 1
ATOM 5256 O O . GLU B 1 316 ? -17.703 -26.156 -20.562 1 30.95 316 GLU B O 1
ATOM 5261 N N . LYS B 1 317 ? -16.469 -24.484 -20.969 1 27.8 317 LYS B N 1
ATOM 5262 C CA . LYS B 1 317 ? -15.305 -25.359 -21.062 1 27.8 317 LYS B CA 1
ATOM 5263 C C . LYS B 1 317 ? -14.938 -25.922 -19.688 1 27.8 317 LYS B C 1
ATOM 5265 O O . LYS B 1 317 ? -14 -26.703 -19.562 1 27.8 317 LYS B O 1
ATOM 5270 N N . LEU B 1 318 ? -15.109 -25.375 -18.594 1 27.39 318 LEU B N 1
ATOM 5271 C CA . LEU B 1 318 ? -14.477 -26.25 -17.609 1 27.39 318 LEU B CA 1
ATOM 5272 C C . LEU B 1 318 ? -15.281 -27.531 -17.438 1 27.39 318 LEU B C 1
ATOM 5274 O O . LEU B 1 318 ? -16.344 -27.531 -16.812 1 27.39 318 LEU B O 1
ATOM 5278 N N . LYS B 1 319 ? -15.305 -28.453 -18.484 1 26.55 319 LYS B N 1
ATOM 5279 C CA . LYS B 1 319 ? -15.742 -29.844 -18.359 1 26.55 319 LYS B CA 1
ATOM 5280 C C . LYS B 1 319 ? -15.211 -30.469 -17.062 1 26.55 319 LYS B C 1
ATOM 5282 O O . LYS B 1 319 ? -14.07 -30.219 -16.672 1 26.55 319 LYS B O 1
ATOM 5287 N N . ALA B 1 320 ? -16.016 -31.094 -16.328 1 27.16 320 ALA B N 1
ATOM 5288 C CA . ALA B 1 320 ? -16 -31.922 -15.125 1 27.16 320 ALA B CA 1
ATOM 5289 C C . ALA B 1 320 ? -15.047 -33.094 -15.281 1 27.16 320 ALA B C 1
ATOM 5291 O O . ALA B 1 320 ? -15.383 -34.094 -15.922 1 27.16 320 ALA B O 1
ATOM 5292 N N . ALA B 1 321 ? -13.75 -33.031 -15.734 1 26.33 321 ALA B N 1
ATOM 5293 C CA . ALA B 1 321 ? -13.008 -34.281 -15.719 1 26.33 321 ALA B CA 1
ATOM 5294 C C . ALA B 1 321 ? -13.156 -35 -14.375 1 26.33 321 ALA B C 1
ATOM 5296 O O . ALA B 1 321 ? -12.883 -34.406 -13.32 1 26.33 321 ALA B O 1
ATOM 5297 N N . GLY B 1 322 ? -14.008 -36.031 -14.25 1 25.59 322 GLY B N 1
ATOM 5298 C CA . GLY B 1 322 ? -14.227 -37.094 -13.258 1 25.59 322 GLY B CA 1
ATOM 5299 C C . GLY B 1 322 ? -12.945 -37.75 -12.781 1 25.59 322 GLY B C 1
ATOM 5300 O O . GLY B 1 322 ? -12.219 -38.344 -13.57 1 25.59 322 GLY B O 1
ATOM 5301 N N . MET B 1 323 ? -12.133 -37.188 -11.906 1 24.8 323 MET B N 1
ATOM 5302 C CA . MET B 1 323 ? -11.023 -37.969 -11.344 1 24.8 323 MET B CA 1
ATOM 5303 C C . MET B 1 323 ? -11.492 -39.344 -10.906 1 24.8 323 MET B C 1
ATOM 5305 O O . MET B 1 323 ? -12.438 -39.469 -10.133 1 24.8 323 MET B O 1
ATOM 5309 N N . LYS B 1 324 ? -11.227 -40.406 -11.656 1 23.23 324 LYS B N 1
ATOM 5310 C CA . LYS B 1 324 ? -11.172 -41.781 -11.25 1 23.23 324 LYS B CA 1
ATOM 5311 C C . LYS B 1 324 ? -10.477 -41.938 -9.898 1 23.23 324 LYS B C 1
ATOM 5313 O O . LYS B 1 324 ? -9.641 -41.125 -9.531 1 23.23 324 LYS B O 1
ATOM 5318 N N . GLU B 1 325 ? -10.859 -42.906 -8.953 1 24.86 325 GLU B N 1
ATOM 5319 C CA . GLU B 1 325 ? -10.539 -43.562 -7.688 1 24.86 325 GLU B CA 1
ATOM 5320 C C . GLU B 1 325 ? -9.07 -44 -7.641 1 24.86 325 GLU B C 1
ATOM 5322 O O . GLU B 1 325 ? -8.664 -44.75 -6.746 1 24.86 325 GLU B O 1
ATOM 5327 N N . GLY B 1 326 ? -8.125 -43.688 -8.477 1 23.25 326 GLY B N 1
ATOM 5328 C CA . GLY B 1 326 ? -6.934 -44.531 -8.391 1 23.25 326 GLY B CA 1
ATOM 5329 C C . GLY B 1 326 ? -6.281 -44.5 -7.02 1 23.25 326 GLY B C 1
ATOM 5330 O O . GLY B 1 326 ? -6.516 -43.562 -6.238 1 23.25 326 GLY B O 1
ATOM 5331 N N . GLY B 1 327 ? -5.668 -45.688 -6.445 1 21.38 327 GLY B N 1
ATOM 5332 C CA . GLY B 1 327 ? -5.051 -46.438 -5.363 1 21.38 327 GLY B CA 1
ATOM 5333 C C . GLY B 1 327 ? -3.781 -45.812 -4.84 1 21.38 327 GLY B C 1
ATOM 5334 O O . GLY B 1 327 ? -2.709 -45.969 -5.426 1 21.38 327 GLY B O 1
ATOM 5335 N N . TYR B 1 328 ? -3.721 -44.562 -4.684 1 22.39 328 TYR B N 1
ATOM 5336 C CA . TYR B 1 328 ? -2.41 -44.281 -4.113 1 22.39 328 TYR B CA 1
ATOM 5337 C C . TYR B 1 328 ? -2.16 -45.094 -2.861 1 22.39 328 TYR B C 1
ATOM 5339 O O . TYR B 1 328 ? -2.877 -44.969 -1.866 1 22.39 328 TYR B O 1
ATOM 5347 N N . VAL B 1 329 ? -1.636 -46.312 -3.074 1 24.14 329 VAL B N 1
ATOM 5348 C CA . VAL B 1 329 ? -1.036 -47.156 -2.043 1 24.14 329 VAL B CA 1
ATOM 5349 C C . VAL B 1 329 ? 0.081 -46.375 -1.337 1 24.14 329 VAL B C 1
ATOM 5351 O O . VAL B 1 329 ? 0.953 -45.812 -1.989 1 24.14 329 VAL B O 1
ATOM 5354 N N . PRO B 1 330 ? -0.121 -46.062 -0.086 1 21.97 330 PRO B N 1
ATOM 5355 C CA . PRO B 1 330 ? 0.821 -45.438 0.846 1 21.97 330 PRO B CA 1
ATOM 5356 C C . PRO B 1 330 ? 2.182 -46.125 0.861 1 21.97 330 PRO B C 1
ATOM 5358 O O . PRO B 1 330 ? 2.262 -47.344 1.079 1 21.97 330 PRO B O 1
ATOM 5361 N N . ASP B 1 331 ? 3.041 -46 -0.178 1 22.11 331 ASP B N 1
ATOM 5362 C CA . ASP B 1 331 ? 4.285 -46.75 0.025 1 22.11 331 ASP B CA 1
ATOM 5363 C C . ASP B 1 331 ? 4.984 -46.281 1.306 1 22.11 331 ASP B C 1
ATOM 5365 O O . ASP B 1 331 ? 5.328 -45.125 1.455 1 22.11 331 ASP B O 1
ATOM 5369 N N . THR B 1 332 ? 4.715 -46.938 2.512 1 22.92 332 THR B N 1
ATOM 5370 C CA . THR B 1 332 ? 5.215 -47.031 3.879 1 22.92 332 THR B CA 1
ATOM 5371 C C . THR B 1 332 ? 6.734 -47.125 3.895 1 22.92 332 THR B C 1
ATOM 5373 O O . THR B 1 332 ? 7.348 -47.219 4.961 1 22.92 332 THR B O 1
ATOM 5376 N N . ARG B 1 333 ? 7.41 -47.5 2.797 1 23.77 333 ARG B N 1
ATOM 5377 C CA . ARG B 1 333 ? 8.656 -48.219 3.01 1 23.77 333 ARG B CA 1
ATOM 5378 C C . ARG B 1 333 ? 9.75 -47.281 3.512 1 23.77 333 ARG B C 1
ATOM 5380 O O . ARG B 1 333 ? 10.773 -47.719 4.039 1 23.77 333 ARG B O 1
ATOM 5387 N N . TYR B 1 334 ? 9.82 -46 3.104 1 22.52 334 TYR B N 1
ATOM 5388 C CA . TYR B 1 334 ? 11.234 -45.656 3.178 1 22.52 334 TYR B CA 1
ATOM 5389 C C . TYR B 1 334 ? 11.648 -45.344 4.617 1 22.52 334 TYR B C 1
ATOM 5391 O O . TYR B 1 334 ? 11.914 -44.188 4.969 1 22.52 334 TYR B O 1
ATOM 5399 N N . VAL B 1 335 ? 10.758 -45.781 5.676 1 22.17 335 VAL B N 1
ATOM 5400 C CA . VAL B 1 335 ? 11.258 -45.531 7.027 1 22.17 335 VAL B CA 1
ATOM 5401 C C . VAL B 1 335 ? 12.656 -46.156 7.172 1 22.17 335 VAL B C 1
ATOM 5403 O O . VAL B 1 335 ? 13.367 -45.844 8.133 1 22.17 335 VAL B O 1
ATOM 5406 N N . LEU B 1 336 ? 12.977 -47.312 6.527 1 20.75 336 LEU B N 1
ATOM 5407 C CA . LEU B 1 336 ? 13.891 -48.219 7.199 1 20.75 336 LEU B CA 1
ATOM 5408 C C . LEU B 1 336 ? 15.328 -47.719 7.137 1 20.75 336 LEU B C 1
ATOM 5410 O O . LEU B 1 336 ? 16.266 -48.5 7.301 1 20.75 336 LEU B O 1
ATOM 5414 N N . HIS B 1 337 ? 15.586 -46.469 6.777 1 21.47 337 HIS B N 1
ATOM 5415 C CA . HIS B 1 337 ? 17.031 -46.5 6.613 1 21.47 337 HIS B CA 1
ATOM 5416 C C . HIS B 1 337 ? 17.703 -47.219 7.793 1 21.47 337 HIS B C 1
ATOM 5418 O O . HIS B 1 337 ? 17.125 -47.312 8.875 1 21.47 337 HIS B O 1
ATOM 5424 N N . ASP B 1 338 ? 18.891 -47.812 7.586 1 21.42 338 ASP B N 1
ATOM 5425 C CA . ASP B 1 338 ? 20 -48.688 7.965 1 21.42 338 ASP B CA 1
ATOM 5426 C C . ASP B 1 338 ? 20.641 -48.219 9.273 1 21.42 338 ASP B C 1
ATOM 5428 O O . ASP B 1 338 ? 21.094 -47.062 9.375 1 21.42 338 ASP B O 1
ATOM 5432 N N . ILE B 1 339 ? 19.922 -48.625 10.461 1 22.69 339 ILE B N 1
ATOM 5433 C CA . ILE B 1 339 ? 20.672 -48.812 11.695 1 22.69 339 ILE B CA 1
ATOM 5434 C C . ILE B 1 339 ? 22.094 -49.25 11.359 1 22.69 339 ILE B C 1
ATOM 5436 O O . ILE B 1 339 ? 22.312 -50 10.422 1 22.69 339 ILE B O 1
ATOM 5440 N N . ASN B 1 340 ? 23.156 -48.531 11.93 1 21.22 340 ASN B N 1
ATOM 5441 C CA . ASN B 1 340 ? 24.578 -48.812 12.062 1 21.22 340 ASN B CA 1
ATOM 5442 C C . ASN B 1 340 ? 24.828 -50.25 12.484 1 21.22 340 ASN B C 1
ATOM 5444 O O . ASN B 1 340 ? 24.219 -50.75 13.43 1 21.22 340 ASN B O 1
ATOM 5448 N N . GLN B 1 341 ? 25.062 -51.25 11.57 1 19.83 341 GLN B N 1
ATOM 5449 C CA . GLN B 1 341 ? 25.906 -52.438 11.766 1 19.83 341 GLN B CA 1
ATOM 5450 C C . GLN B 1 341 ? 27.078 -52.094 12.68 1 19.83 341 GLN B C 1
ATOM 5452 O O . GLN B 1 341 ? 28 -51.375 12.273 1 19.83 341 GLN B O 1
ATOM 5457 N N . GLU B 1 342 ? 26.859 -51.719 14.039 1 21.8 342 GLU B N 1
ATOM 5458 C CA . GLU B 1 342 ? 27.922 -52.125 14.953 1 21.8 342 GLU B CA 1
ATOM 5459 C C . GLU B 1 342 ? 28.516 -53.469 14.547 1 21.8 342 GLU B C 1
ATOM 5461 O O . GLU B 1 342 ? 27.828 -54.312 13.992 1 21.8 342 GLU B O 1
ATOM 5466 N N . ALA B 1 343 ? 29.984 -53.531 14.734 1 23.95 343 ALA B N 1
ATOM 5467 C CA . ALA B 1 343 ? 31.188 -54.344 14.734 1 23.95 343 ALA B CA 1
ATOM 5468 C C . ALA B 1 343 ? 30.969 -55.625 15.531 1 23.95 343 ALA B C 1
ATOM 5470 O O . ALA B 1 343 ? 30.438 -55.594 16.641 1 23.95 343 ALA B O 1
ATOM 5471 N N . LYS B 1 344 ? 30.875 -56.719 14.859 1 19.61 344 LYS B N 1
ATOM 5472 C CA . LYS B 1 344 ? 31.344 -58.094 14.984 1 19.61 344 LYS B CA 1
ATOM 5473 C C . LYS B 1 344 ? 32.688 -58.156 15.711 1 19.61 344 LYS B C 1
ATOM 5475 O O . LYS B 1 344 ? 33.688 -57.719 15.188 1 19.61 344 LYS B O 1
ATOM 5480 N N . GLU B 1 345 ? 33.156 -57.406 16.891 1 22.42 345 GLU B N 1
ATOM 5481 C CA . GLU B 1 345 ? 33.594 -58.312 17.969 1 22.42 345 GLU B CA 1
ATOM 5482 C C . GLU B 1 345 ? 32.438 -58.719 18.844 1 22.42 345 GLU B C 1
ATOM 5484 O O . GLU B 1 345 ? 31.438 -57.969 18.969 1 22.42 345 GLU B O 1
#

Secondary structure (DSSP, 8-state):
--------------------------------------------HHHHHHHHHTT-HHHHHHHHHTTPPP-HHHHHHHHHHHHHHT-HHHHHHHHHHHHTSTTTT-HHHHHHHHHHHHHTT-HHHHHHHHHH-S---HHHHHHHHHHHHHTT-HHHHHHHHHHHHHTTPPP-HHHHHHHHHHHHHH-SHHHHHHHHHHHHHHHHHH-PPP-HHHHHHHHHHHHHTT-HHHHHHHHHT-SS---HHHHHHHHHHHHHTT-HHHHHHHHHHHHHH-GGG--SSPPPPPPP----------SSS-------SSSS-S---S---------------TT----------/--------------------------------------------HHHHHHHHHTT-HHHHHHHHHTTPPP-HHHHHHHHHHHHHHT-HHHHHHHHHHHHTSTTTT-HHHHHHHHHHHHHTT-HHHHHHHHHH-S---HHHHHHHHHHHHHTT-HHHHHHHHHHHHHTTPPP-HHHHHHHHHHHHHH-SHHHHHHHHHHHHHHHHHH-PPP-HHHHHHHHHHHHHTT-HHHHHHHHHT-SS---HHHHHHHHHHHHHTT-HHHHHHHHHHHHHH-GGG--SSPPPPPPP----------SSSS------SSSS-S-------------------TT----------

InterPro domains:
  IPR002885 Pentatricopeptide repeat [PF01535] (140-169)
  IPR002885 Pentatricopeptide repeat [PS51375] (137-171)
  IPR011990 Tetratricopeptide-like helical domain superfamily [G3DSA:1.25.40.10] (67-188)
  IPR011990 Tetratricopeptide-like helical domain superfamily [G3DSA:1.25.40.10] (189-305)
  IPR046960 Pentatricopeptide repeat-containing protein At4g14850-like, plant [PTHR47926] (51-278)

pLDDT: mean 71.99, std 28.65, range [16.45, 96.75]